Protein AF-A0A1Q6X8A0-F1 (afdb_monomer_lite)

Structure (mmCIF, N/CA/C/O backbone):
data_AF-A0A1Q6X8A0-F1
#
_entry.id   AF-A0A1Q6X8A0-F1
#
loop_
_atom_site.group_PDB
_atom_site.id
_atom_site.type_symbol
_atom_site.label_atom_id
_atom_site.label_alt_id
_atom_site.label_comp_id
_atom_site.label_asym_id
_atom_site.label_entity_id
_atom_site.label_seq_id
_atom_site.pdbx_PDB_ins_code
_atom_site.Cartn_x
_atom_site.Cartn_y
_atom_site.Cartn_z
_atom_site.occupancy
_atom_site.B_iso_or_equiv
_atom_site.auth_seq_id
_atom_site.auth_comp_id
_atom_site.auth_asym_id
_atom_site.auth_atom_id
_atom_site.pdbx_PDB_model_num
ATOM 1 N N . MET A 1 1 ? 27.202 -3.316 -12.281 1.00 85.00 1 MET A N 1
ATOM 2 C CA . MET A 1 1 ? 27.190 -2.617 -10.979 1.00 85.00 1 MET A CA 1
ATOM 3 C C . MET A 1 1 ? 25.774 -2.186 -10.585 1.00 85.00 1 MET A C 1
ATOM 5 O O . MET A 1 1 ? 25.209 -2.852 -9.734 1.00 85.00 1 MET A O 1
ATOM 9 N N . ALA A 1 2 ? 25.130 -1.214 -11.247 1.00 93.19 2 ALA A N 1
ATOM 10 C CA . ALA A 1 2 ? 23.785 -0.726 -10.869 1.00 93.19 2 ALA A CA 1
ATOM 11 C C . ALA A 1 2 ? 22.686 -1.817 -10.743 1.00 93.19 2 ALA A C 1
ATOM 13 O O . ALA A 1 2 ? 22.062 -1.943 -9.696 1.00 93.19 2 ALA A O 1
ATOM 14 N N . ARG A 1 3 ? 22.505 -2.688 -11.753 1.00 91.12 3 ARG A N 1
ATOM 15 C CA . ARG A 1 3 ? 21.540 -3.819 -11.690 1.00 91.12 3 ARG A CA 1
ATOM 16 C C . ARG A 1 3 ? 21.805 -4.809 -10.551 1.00 91.12 3 ARG A C 1
ATOM 18 O O . ARG A 1 3 ? 20.882 -5.421 -10.023 1.00 91.12 3 ARG A O 1
ATOM 25 N N . GLN A 1 4 ? 23.081 -5.036 -10.239 1.00 90.94 4 GLN A N 1
ATOM 26 C CA . GLN A 1 4 ? 23.478 -5.949 -9.166 1.00 90.94 4 GLN A CA 1
ATOM 27 C C . GLN A 1 4 ? 23.160 -5.327 -7.811 1.00 90.94 4 GLN A C 1
ATOM 29 O O . GLN A 1 4 ? 22.663 -6.033 -6.946 1.00 90.94 4 GLN A O 1
ATOM 34 N N . TYR A 1 5 ? 23.380 -4.018 -7.667 1.00 88.06 5 TYR A N 1
ATOM 35 C CA . TYR A 1 5 ? 23.022 -3.272 -6.468 1.00 88.06 5 TYR A CA 1
ATOM 36 C C . TYR A 1 5 ? 21.515 -3.335 -6.187 1.00 88.06 5 TYR A C 1
ATOM 38 O O . TYR A 1 5 ? 21.122 -3.757 -5.105 1.00 88.06 5 TYR A O 1
ATOM 46 N N . THR A 1 6 ? 20.661 -3.023 -7.170 1.00 85.12 6 THR A N 1
ATOM 47 C CA . THR A 1 6 ? 19.199 -3.078 -6.975 1.00 85.12 6 THR A CA 1
ATOM 48 C C . THR A 1 6 ? 18.697 -4.493 -6.693 1.00 85.12 6 THR A C 1
ATOM 50 O O . THR A 1 6 ? 17.825 -4.681 -5.850 1.00 85.12 6 THR A O 1
ATOM 53 N N . ARG A 1 7 ? 19.279 -5.511 -7.343 1.00 86.19 7 ARG A N 1
ATOM 54 C CA . ARG A 1 7 ? 18.992 -6.921 -7.040 1.00 86.19 7 ARG A CA 1
ATOM 55 C C . ARG A 1 7 ? 19.403 -7.294 -5.622 1.00 86.19 7 ARG A C 1
ATOM 57 O O . ARG A 1 7 ? 18.639 -7.964 -4.937 1.00 86.19 7 ARG A O 1
ATOM 64 N N . TRP A 1 8 ? 20.610 -6.918 -5.210 1.00 85.31 8 TRP A N 1
ATOM 65 C CA . TRP A 1 8 ? 21.115 -7.198 -3.871 1.00 85.31 8 TRP A CA 1
ATOM 66 C C . TRP A 1 8 ? 20.202 -6.565 -2.822 1.00 85.31 8 TRP A C 1
ATOM 68 O O . TRP A 1 8 ? 19.691 -7.290 -1.973 1.00 85.31 8 TRP A O 1
ATOM 78 N N . LEU A 1 9 ? 19.887 -5.274 -2.974 1.00 78.25 9 LEU A N 1
ATOM 79 C CA . LEU A 1 9 ? 18.981 -4.553 -2.082 1.00 78.25 9 LEU A CA 1
ATOM 80 C C . LEU A 1 9 ? 17.624 -5.264 -1.985 1.00 78.25 9 LEU A C 1
ATOM 82 O O . LEU A 1 9 ? 17.175 -5.582 -0.894 1.00 78.25 9 LEU A O 1
ATOM 86 N N . ALA A 1 10 ? 17.023 -5.634 -3.119 1.00 72.56 10 ALA A N 1
ATOM 87 C CA . ALA A 1 10 ? 15.728 -6.314 -3.143 1.00 72.56 10 ALA A CA 1
ATOM 88 C C . ALA A 1 10 ? 15.722 -7.754 -2.593 1.00 72.56 10 ALA A C 1
ATOM 90 O O . ALA A 1 10 ? 14.651 -8.309 -2.372 1.00 72.56 10 ALA A O 1
ATOM 91 N N . THR A 1 11 ? 16.884 -8.390 -2.423 1.00 73.88 11 THR A N 1
ATOM 92 C CA . THR A 1 11 ? 16.987 -9.793 -1.969 1.00 73.88 11 THR A CA 1
ATOM 93 C C . THR A 1 11 ? 17.583 -9.947 -0.573 1.00 73.88 11 THR A C 1
ATOM 95 O O . THR A 1 11 ? 17.498 -11.035 -0.012 1.00 73.88 11 THR A O 1
ATOM 98 N N . HIS A 1 12 ? 18.184 -8.890 -0.024 1.00 67.38 12 HIS A N 1
ATOM 99 C CA . HIS A 1 12 ? 18.859 -8.903 1.279 1.00 67.38 12 HIS A CA 1
ATOM 100 C C . HIS A 1 12 ? 18.215 -7.956 2.300 1.00 67.38 12 HIS A C 1
ATOM 102 O O . HIS A 1 12 ? 18.643 -7.927 3.451 1.00 67.38 12 HIS A O 1
ATOM 108 N N . HIS A 1 13 ? 17.201 -7.184 1.901 1.00 57.94 13 HIS A N 1
ATOM 109 C CA . HIS A 1 13 ? 16.469 -6.321 2.818 1.00 57.94 13 HIS A CA 1
ATOM 110 C C . HIS A 1 13 ? 15.530 -7.134 3.735 1.00 57.94 13 HIS A C 1
ATOM 112 O O . HIS A 1 13 ? 14.899 -8.091 3.291 1.00 57.94 13 HIS A O 1
ATOM 118 N N . TYR A 1 14 ? 15.471 -6.762 5.021 1.00 42.12 14 TYR A N 1
ATOM 119 C CA . TYR A 1 14 ? 14.967 -7.580 6.143 1.00 42.12 14 TYR A CA 1
ATOM 120 C C . TYR A 1 14 ? 13.442 -7.765 6.203 1.00 42.12 14 TYR A C 1
ATOM 122 O O . TYR A 1 14 ? 12.945 -8.618 6.943 1.00 42.12 14 TYR A O 1
ATOM 130 N N . GLU A 1 15 ? 12.684 -7.004 5.418 1.00 45.19 15 GLU A N 1
ATOM 131 C CA . GLU A 1 15 ? 11.242 -7.191 5.314 1.00 45.19 15 GLU A CA 1
ATOM 132 C C . GLU A 1 15 ? 10.927 -8.222 4.230 1.00 45.19 15 GLU A C 1
ATOM 134 O O . GLU A 1 15 ? 11.336 -8.067 3.082 1.00 45.19 15 GLU A O 1
ATOM 139 N N . ASN A 1 16 ? 10.197 -9.284 4.595 1.00 35.91 16 ASN A N 1
ATOM 140 C CA . ASN A 1 16 ? 9.790 -10.398 3.727 1.00 35.91 16 ASN A CA 1
ATOM 141 C C . ASN A 1 16 ? 8.795 -9.970 2.632 1.00 35.91 16 ASN A C 1
ATOM 143 O O . ASN A 1 16 ? 7.694 -10.513 2.509 1.00 35.91 16 ASN A O 1
ATOM 147 N N . PHE A 1 17 ? 9.181 -9.023 1.792 1.00 43.66 17 PHE A N 1
ATOM 148 C CA . PHE A 1 17 ? 8.531 -8.790 0.528 1.00 43.66 17 PHE A CA 1
ATOM 149 C C . PHE A 1 17 ? 9.076 -9.834 -0.448 1.00 43.66 17 PHE A C 1
ATOM 151 O O . PHE A 1 17 ? 10.151 -9.693 -1.028 1.00 43.66 17 PHE A O 1
ATOM 158 N N . ASN A 1 18 ? 8.307 -10.903 -0.662 1.00 44.66 18 ASN A N 1
ATOM 159 C CA . ASN A 1 18 ? 8.427 -11.733 -1.860 1.00 44.66 18 ASN A CA 1
ATOM 160 C C . ASN A 1 18 ? 8.017 -10.879 -3.083 1.00 44.66 18 ASN A C 1
ATOM 162 O O . ASN A 1 18 ? 7.027 -11.176 -3.745 1.00 44.66 18 ASN A O 1
ATOM 166 N N . VAL A 1 19 ? 8.759 -9.797 -3.378 1.00 42.00 19 VAL A N 1
ATOM 167 C CA . VAL A 1 19 ? 8.591 -8.905 -4.549 1.00 42.00 19 VAL A CA 1
ATOM 168 C C . VAL A 1 19 ? 8.537 -9.724 -5.838 1.00 42.00 19 VAL A C 1
ATOM 170 O O . VAL A 1 19 ? 7.936 -9.344 -6.839 1.00 42.00 19 VAL A O 1
ATOM 173 N N . VAL A 1 20 ? 9.153 -10.898 -5.791 1.00 45.69 20 VAL A N 1
ATOM 174 C CA . VAL A 1 20 ? 9.059 -11.929 -6.798 1.00 45.69 20 VAL A CA 1
ATOM 175 C C . VAL A 1 20 ? 8.163 -13.032 -6.245 1.00 45.69 20 VAL A C 1
ATOM 177 O O . VAL A 1 20 ? 8.632 -13.966 -5.596 1.00 45.69 20 VAL A O 1
ATOM 180 N N . SER A 1 21 ? 6.861 -12.938 -6.524 1.00 52.56 21 SER A N 1
ATOM 181 C CA . SER A 1 21 ? 6.003 -14.126 -6.501 1.00 52.56 21 SER A CA 1
ATOM 182 C C . SER A 1 21 ? 6.699 -15.198 -7.343 1.00 52.56 21 SER A C 1
ATOM 184 O O . SER A 1 21 ? 7.211 -14.900 -8.424 1.00 52.56 21 SER A O 1
ATOM 186 N N . TRP A 1 22 ? 6.746 -16.450 -6.880 1.00 47.81 22 TRP A N 1
ATOM 187 C CA . TRP A 1 22 ? 7.321 -17.561 -7.659 1.00 47.81 22 TRP A CA 1
ATOM 188 C C . TRP A 1 22 ? 6.680 -17.682 -9.058 1.00 47.81 22 TRP A C 1
ATOM 190 O O . TRP A 1 22 ? 7.277 -18.230 -9.984 1.00 47.81 22 TRP A O 1
ATOM 200 N N . LEU A 1 23 ? 5.476 -17.124 -9.218 1.00 59.56 23 LEU A N 1
ATOM 201 C CA . LEU A 1 23 ? 4.723 -17.069 -10.465 1.00 59.56 23 LEU A CA 1
ATOM 202 C C . LEU A 1 23 ? 5.231 -15.995 -11.439 1.00 59.56 23 LEU A C 1
ATOM 204 O O . LEU A 1 23 ? 4.932 -16.070 -12.631 1.00 59.56 23 LEU A O 1
ATOM 208 N N . LEU A 1 24 ? 6.015 -15.019 -10.979 1.00 66.12 24 LEU A N 1
ATOM 209 C CA . LEU A 1 24 ? 6.524 -13.944 -11.819 1.00 66.12 24 LEU A CA 1
ATOM 210 C C . LEU A 1 24 ? 7.584 -14.481 -12.806 1.00 66.12 24 LEU A C 1
ATOM 212 O O . LEU A 1 24 ? 8.584 -15.071 -12.377 1.00 66.12 24 LEU A O 1
ATOM 216 N N . PRO A 1 25 ? 7.439 -14.245 -14.126 1.00 73.25 25 PRO A N 1
ATOM 217 C CA . PRO A 1 25 ? 8.431 -14.662 -15.112 1.00 73.25 25 PRO A CA 1
ATOM 218 C C . PRO A 1 25 ? 9.835 -14.130 -14.796 1.00 73.25 25 PRO A C 1
ATOM 220 O O . PRO A 1 25 ? 10.000 -12.941 -14.526 1.00 73.25 25 PRO A O 1
ATOM 223 N N . LYS A 1 26 ? 10.867 -14.980 -14.930 1.00 80.75 26 LYS A N 1
ATOM 224 C CA . LYS A 1 26 ? 12.281 -14.618 -14.673 1.00 80.75 26 LYS A CA 1
ATOM 225 C C . LYS A 1 26 ? 12.734 -13.350 -15.401 1.00 80.75 26 LYS A C 1
ATOM 227 O O . LYS A 1 26 ? 13.524 -12.579 -14.868 1.00 80.75 26 LYS A O 1
ATOM 232 N N . ALA A 1 27 ? 12.210 -13.118 -16.604 1.00 84.50 27 ALA A N 1
ATOM 233 C CA . ALA A 1 27 ? 12.513 -11.928 -17.395 1.00 84.50 27 ALA A CA 1
ATOM 234 C C . ALA A 1 27 ? 12.065 -10.614 -16.722 1.00 84.50 27 ALA A C 1
ATOM 236 O O . ALA A 1 27 ? 12.619 -9.562 -17.022 1.00 84.50 27 ALA A O 1
ATOM 237 N N . LEU A 1 28 ? 11.087 -10.655 -15.810 1.00 84.31 28 LEU A N 1
ATOM 238 C CA . LEU A 1 28 ? 10.595 -9.476 -15.095 1.00 84.31 28 LEU A CA 1
ATOM 239 C C . LEU A 1 28 ? 11.333 -9.210 -13.780 1.00 84.31 28 LEU A C 1
ATOM 241 O O . LEU A 1 28 ? 11.277 -8.088 -13.289 1.00 84.31 28 LEU A O 1
ATOM 245 N N . HIS A 1 29 ? 12.060 -10.188 -13.229 1.00 84.12 29 HIS A N 1
ATOM 246 C CA . HIS A 1 29 ? 12.656 -10.087 -11.888 1.00 84.12 29 HIS A CA 1
ATOM 247 C C . HIS A 1 29 ? 13.529 -8.843 -11.728 1.00 84.12 29 HIS A C 1
ATOM 249 O O . HIS A 1 29 ? 13.359 -8.093 -10.774 1.00 84.12 29 HIS A O 1
ATOM 255 N N . GLN A 1 30 ? 14.408 -8.564 -12.696 1.00 89.94 30 GLN A N 1
ATOM 256 C CA . GLN A 1 30 ? 15.285 -7.396 -12.606 1.00 89.94 30 GLN A CA 1
ATOM 257 C C . GLN A 1 30 ? 14.517 -6.070 -12.618 1.00 89.94 30 GLN A C 1
ATOM 259 O O . GLN A 1 30 ? 14.911 -5.138 -11.924 1.00 89.94 30 GLN A O 1
ATOM 264 N N . HIS A 1 31 ? 13.424 -5.984 -13.376 1.00 87.81 31 HIS A N 1
ATOM 265 C CA . HIS A 1 31 ? 12.597 -4.783 -13.405 1.00 87.81 31 HIS A CA 1
ATOM 266 C C . HIS A 1 31 ? 11.907 -4.542 -12.061 1.00 87.81 31 HIS A C 1
ATOM 268 O O . HIS A 1 31 ? 11.907 -3.419 -11.563 1.00 87.81 31 HIS A O 1
ATOM 274 N N . PHE A 1 32 ? 11.404 -5.609 -11.442 1.00 84.75 32 PHE A N 1
ATOM 275 C CA . PHE A 1 32 ? 10.847 -5.558 -10.095 1.00 84.75 32 PHE A CA 1
ATOM 276 C C . PHE A 1 32 ? 11.896 -5.154 -9.054 1.00 84.75 32 PHE A C 1
ATOM 278 O O . PHE A 1 32 ? 11.615 -4.293 -8.229 1.00 84.75 32 PHE A O 1
ATOM 285 N N . TYR A 1 33 ? 13.123 -5.681 -9.131 1.00 85.12 33 TYR A N 1
ATOM 286 C CA . TYR A 1 33 ? 14.211 -5.257 -8.240 1.00 85.12 33 TYR A CA 1
ATOM 287 C C . TYR A 1 33 ? 14.536 -3.769 -8.374 1.00 85.12 33 TYR A C 1
ATOM 289 O O . TYR A 1 33 ? 14.788 -3.100 -7.378 1.00 85.12 33 TYR A O 1
ATOM 297 N N . ASN A 1 34 ? 14.516 -3.233 -9.595 1.00 89.94 34 ASN A N 1
ATOM 298 C CA . ASN A 1 34 ? 14.789 -1.818 -9.828 1.00 89.94 34 ASN A CA 1
ATOM 299 C C . ASN A 1 34 ? 13.688 -0.917 -9.250 1.00 89.94 34 ASN A C 1
ATOM 301 O O . ASN A 1 34 ? 14.001 0.088 -8.617 1.00 89.94 34 ASN A O 1
ATOM 305 N N . VAL A 1 35 ? 12.415 -1.285 -9.439 1.00 87.19 35 VAL A N 1
ATOM 306 C CA . VAL A 1 35 ? 11.275 -0.546 -8.871 1.00 87.19 35 VAL A CA 1
ATOM 307 C C . VAL A 1 35 ? 11.255 -0.655 -7.347 1.00 87.19 35 VAL A C 1
ATOM 309 O O . VAL A 1 35 ? 11.074 0.356 -6.674 1.00 87.19 35 VAL A O 1
ATOM 312 N N . TYR A 1 36 ? 11.508 -1.843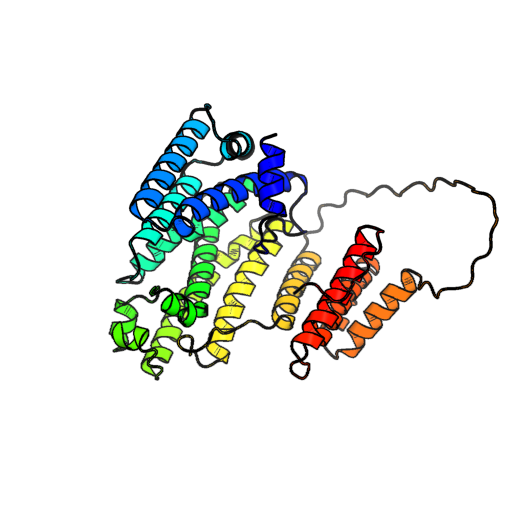 -6.793 1.00 84.06 36 TYR A N 1
ATOM 313 C CA . TYR A 1 36 ? 11.615 -2.032 -5.346 1.00 84.06 36 TYR A CA 1
ATOM 314 C C . TYR A 1 36 ? 12.722 -1.166 -4.749 1.00 84.06 36 TYR A C 1
ATOM 316 O O . TYR A 1 36 ? 12.479 -0.454 -3.784 1.00 84.06 36 TYR A O 1
ATOM 324 N N . ALA A 1 37 ? 13.915 -1.169 -5.352 1.00 85.69 37 ALA A N 1
ATOM 325 C CA . ALA A 1 37 ? 15.031 -0.357 -4.881 1.00 85.69 37 ALA A CA 1
ATOM 326 C C . ALA A 1 37 ? 14.704 1.144 -4.875 1.00 85.69 37 ALA A C 1
ATOM 328 O O . ALA A 1 37 ? 15.131 1.846 -3.965 1.00 85.69 37 ALA A O 1
ATOM 329 N N . TYR A 1 38 ? 13.936 1.630 -5.856 1.00 91.19 38 TYR A N 1
ATOM 330 C CA . TYR A 1 38 ? 13.434 3.004 -5.849 1.00 91.19 38 TYR A CA 1
ATOM 331 C C . TYR A 1 38 ? 12.494 3.271 -4.672 1.00 91.19 38 TYR A C 1
ATOM 333 O O . TYR A 1 38 ? 12.689 4.250 -3.957 1.00 91.19 38 TYR A O 1
ATOM 341 N N . CYS A 1 39 ? 11.494 2.405 -4.478 1.00 84.94 39 CYS A N 1
ATOM 342 C CA . CYS A 1 39 ? 10.500 2.583 -3.421 1.00 84.94 39 CYS A CA 1
ATOM 343 C C . CYS A 1 39 ? 11.160 2.519 -2.045 1.00 84.94 39 CYS A C 1
ATOM 345 O O . CYS A 1 39 ? 10.886 3.369 -1.213 1.00 84.94 39 CYS A O 1
ATOM 347 N N . ARG A 1 40 ? 12.073 1.562 -1.838 1.00 83.81 40 ARG A N 1
ATOM 348 C CA . ARG A 1 40 ? 12.757 1.387 -0.559 1.00 83.81 40 ARG A CA 1
ATOM 349 C C . ARG A 1 40 ? 13.650 2.571 -0.210 1.00 83.81 40 ARG A C 1
ATOM 351 O O . ARG A 1 40 ? 13.591 3.047 0.907 1.00 83.81 40 ARG A O 1
ATOM 358 N N . TRP A 1 41 ? 14.417 3.093 -1.168 1.00 88.38 41 TRP A N 1
ATOM 359 C CA . TRP A 1 41 ? 15.184 4.317 -0.924 1.00 88.38 41 TRP A CA 1
ATOM 360 C C . TRP A 1 41 ? 14.280 5.501 -0.583 1.00 88.38 41 TRP A C 1
ATOM 362 O O . TRP A 1 41 ? 14.593 6.257 0.323 1.00 88.38 41 TRP A O 1
ATOM 372 N N . ALA A 1 42 ? 13.169 5.679 -1.299 1.00 85.69 42 ALA A N 1
ATOM 373 C CA . ALA A 1 42 ? 12.248 6.774 -1.010 1.00 85.69 42 ALA A CA 1
ATOM 374 C C . ALA A 1 42 ? 11.628 6.656 0.398 1.00 85.69 42 ALA A C 1
ATOM 376 O O . ALA A 1 42 ? 11.542 7.658 1.101 1.00 85.69 42 ALA A O 1
ATOM 377 N N . ASP A 1 43 ? 11.265 5.439 0.798 1.00 80.81 43 ASP A N 1
ATOM 378 C CA . ASP A 1 43 ? 10.761 5.085 2.127 1.00 80.81 43 ASP A CA 1
ATOM 379 C C . ASP A 1 43 ? 11.809 5.356 3.224 1.00 80.81 43 ASP A C 1
ATOM 381 O O . ASP A 1 43 ? 11.543 6.115 4.149 1.00 80.81 43 ASP A O 1
ATOM 385 N N . ASP A 1 44 ? 13.046 4.873 3.053 1.00 82.75 44 ASP A N 1
ATOM 386 C CA . ASP A 1 44 ? 14.158 5.074 4.000 1.00 82.75 44 ASP A CA 1
ATOM 387 C C . ASP A 1 44 ? 14.476 6.551 4.237 1.00 82.75 44 ASP A C 1
ATOM 389 O O . ASP A 1 44 ? 14.699 6.987 5.367 1.00 82.75 44 ASP A O 1
ATOM 393 N N . LEU A 1 45 ? 14.479 7.349 3.165 1.00 85.94 45 LEU A N 1
ATOM 394 C CA . LEU A 1 45 ? 14.720 8.789 3.258 1.00 85.94 45 LEU A CA 1
ATOM 395 C C . LEU A 1 45 ? 13.593 9.527 3.996 1.00 85.94 45 LEU A C 1
ATOM 397 O O . LEU A 1 45 ? 13.843 10.608 4.532 1.00 85.94 45 LEU A O 1
ATOM 401 N N . GLY A 1 46 ? 12.377 8.977 3.995 1.00 81.62 46 GLY A N 1
ATOM 402 C CA . GLY A 1 46 ? 11.235 9.504 4.734 1.00 81.62 46 GLY A CA 1
ATOM 403 C C . GLY A 1 46 ? 11.213 9.054 6.195 1.00 81.62 46 GLY A C 1
ATOM 404 O O . GLY A 1 46 ? 11.073 9.890 7.084 1.00 81.62 46 GLY A O 1
ATOM 405 N N . ASP A 1 47 ? 11.363 7.757 6.448 1.00 77.31 47 ASP A N 1
ATOM 406 C CA . ASP A 1 47 ? 11.008 7.150 7.736 1.00 77.31 47 ASP A CA 1
ATOM 407 C C . ASP A 1 47 ? 12.210 6.875 8.652 1.00 77.31 47 ASP A C 1
ATOM 409 O O . ASP A 1 47 ? 12.065 6.902 9.876 1.00 77.31 47 ASP A O 1
ATOM 413 N N . GLU A 1 48 ? 13.411 6.655 8.106 1.00 80.19 48 GLU A N 1
ATOM 414 C CA . GLU A 1 48 ? 14.614 6.373 8.912 1.00 80.19 48 GLU A CA 1
ATOM 415 C C . GLU A 1 48 ? 15.387 7.645 9.305 1.00 80.19 48 GLU A C 1
ATOM 417 O O . GLU A 1 48 ? 16.347 7.589 10.078 1.00 80.19 48 GLU A O 1
ATOM 422 N N . VAL A 1 49 ? 14.966 8.811 8.804 1.00 85.50 49 VAL A N 1
ATOM 423 C CA . VAL A 1 49 ? 15.575 10.115 9.091 1.00 85.50 49 VAL A CA 1
ATOM 424 C C . VAL A 1 49 ? 14.821 10.790 10.246 1.00 85.50 49 VAL A C 1
ATOM 426 O O . VAL A 1 49 ? 13.691 11.228 10.051 1.00 85.50 49 VAL A O 1
ATOM 429 N N . PRO A 1 50 ? 15.420 10.949 11.447 1.00 83.88 50 PRO A N 1
ATOM 430 C CA . PRO A 1 50 ? 14.684 11.448 12.616 1.00 83.88 50 PRO A CA 1
ATOM 431 C C . PRO A 1 50 ? 14.201 12.900 12.502 1.00 83.88 50 PRO A C 1
ATOM 433 O O . PRO A 1 50 ? 13.240 13.286 13.164 1.00 83.88 50 PRO A O 1
ATOM 436 N N . ASP A 1 51 ? 14.897 13.722 11.713 1.00 90.44 51 ASP A N 1
ATOM 437 C CA . ASP A 1 51 ? 14.535 15.120 11.492 1.00 90.44 51 ASP A CA 1
ATOM 438 C C . ASP A 1 51 ? 13.666 15.269 10.239 1.00 90.44 51 ASP A C 1
ATOM 440 O O . ASP A 1 51 ? 14.132 15.071 9.116 1.00 90.44 51 ASP A O 1
ATOM 444 N N . ALA A 1 52 ? 12.413 15.683 10.432 1.00 89.12 52 ALA A N 1
ATOM 445 C CA . ALA A 1 52 ? 11.441 15.815 9.349 1.00 89.12 52 ALA A CA 1
ATOM 446 C C . ALA A 1 52 ? 11.877 16.835 8.282 1.00 89.12 52 ALA A C 1
ATOM 448 O O . ALA A 1 52 ? 11.628 16.630 7.095 1.00 89.12 52 ALA A O 1
ATOM 449 N N . SER A 1 53 ? 12.558 17.923 8.667 1.00 92.44 53 SER A N 1
ATOM 450 C CA . SER A 1 53 ? 13.064 18.902 7.692 1.00 92.44 53 SER A CA 1
ATOM 451 C C . SER A 1 53 ? 14.112 18.264 6.784 1.00 92.44 53 SER A C 1
ATOM 453 O O . SER A 1 53 ? 14.041 18.383 5.559 1.00 92.44 53 SER A O 1
ATOM 455 N N . ARG A 1 54 ? 15.052 17.518 7.372 1.00 94.00 54 ARG A N 1
ATOM 456 C CA . ARG A 1 54 ? 16.064 16.782 6.623 1.00 94.00 54 ARG A CA 1
ATOM 457 C C . ARG A 1 54 ? 15.463 15.685 5.744 1.00 94.00 54 ARG A C 1
ATOM 459 O O . ARG A 1 54 ? 15.911 15.530 4.608 1.00 94.00 54 ARG A O 1
ATOM 466 N N . ALA A 1 55 ? 14.454 14.962 6.226 1.00 92.44 55 ALA A N 1
ATOM 467 C CA . ALA A 1 55 ? 13.724 13.975 5.429 1.00 92.44 55 ALA A CA 1
ATOM 468 C C . ALA A 1 55 ? 13.104 14.625 4.176 1.00 92.44 55 ALA A C 1
ATOM 470 O O . ALA A 1 55 ? 13.284 14.145 3.056 1.00 92.44 55 ALA A O 1
ATOM 471 N N . LEU A 1 56 ? 12.458 15.787 4.328 1.00 94.31 56 LEU A N 1
ATOM 472 C CA . LEU A 1 56 ? 11.871 16.536 3.209 1.00 94.31 56 LEU A CA 1
ATOM 473 C C . LEU A 1 56 ? 12.921 17.034 2.199 1.00 94.31 56 LEU A C 1
ATOM 475 O O . LEU A 1 56 ? 12.679 16.977 0.988 1.00 94.31 56 LEU A O 1
ATOM 479 N N . GLU A 1 57 ? 14.091 17.486 2.658 1.00 95.56 57 GLU A N 1
ATOM 480 C CA . GLU A 1 57 ? 15.215 17.840 1.777 1.00 95.56 57 GLU A CA 1
ATOM 481 C C . GLU A 1 57 ? 15.703 16.632 0.968 1.00 95.56 57 GLU A C 1
ATOM 483 O O . GLU A 1 57 ? 15.922 16.737 -0.241 1.00 95.56 57 GLU A O 1
ATOM 488 N N . LEU A 1 58 ? 15.845 15.474 1.617 1.00 95.19 58 LEU A N 1
ATOM 489 C CA . LEU A 1 58 ? 16.293 14.237 0.981 1.00 95.19 58 LEU A CA 1
ATOM 490 C C . LEU A 1 58 ? 15.272 13.703 -0.030 1.00 95.19 58 LEU A C 1
ATOM 492 O O . LEU A 1 58 ? 15.655 13.315 -1.132 1.00 95.19 58 LEU A O 1
ATOM 496 N N . LEU A 1 59 ? 13.978 13.759 0.288 1.00 93.94 59 LEU A N 1
ATOM 497 C CA . LEU A 1 59 ? 12.905 13.425 -0.652 1.00 93.94 59 LEU A CA 1
ATOM 498 C C . LEU A 1 59 ? 12.874 14.392 -1.846 1.00 93.94 59 LEU A C 1
ATOM 500 O O . LEU A 1 59 ? 12.579 13.986 -2.967 1.00 93.94 59 LEU A O 1
ATOM 504 N N . THR A 1 60 ? 13.193 15.673 -1.636 1.00 97.25 60 THR A N 1
ATOM 505 C CA . THR A 1 60 ? 13.340 16.660 -2.723 1.00 97.25 60 THR A CA 1
ATOM 506 C C . THR A 1 60 ? 14.536 16.336 -3.615 1.00 97.25 60 THR A C 1
ATOM 508 O O . THR A 1 60 ? 14.406 16.327 -4.837 1.00 97.25 60 THR A O 1
ATOM 511 N N . TRP A 1 61 ? 15.683 15.988 -3.027 1.00 97.19 61 TRP A N 1
ATOM 512 C CA . TRP A 1 61 ? 16.838 15.498 -3.781 1.00 97.19 61 TRP A CA 1
ATOM 513 C C . TRP A 1 61 ? 16.503 14.233 -4.589 1.00 97.19 61 TRP A C 1
ATOM 515 O O . TRP A 1 61 ? 16.853 14.145 -5.765 1.00 97.19 61 TRP A O 1
ATOM 525 N N . TRP A 1 62 ? 15.769 13.288 -3.999 1.00 96.81 62 TRP A N 1
ATOM 526 C CA . TRP A 1 62 ? 15.351 12.065 -4.684 1.00 96.81 62 TRP A CA 1
ATOM 527 C C . TRP A 1 62 ? 14.386 12.332 -5.849 1.00 96.81 62 TRP A C 1
ATOM 529 O O . TRP A 1 62 ? 14.450 11.653 -6.875 1.00 96.81 62 TRP A O 1
ATOM 539 N N . GLU A 1 63 ? 13.521 13.346 -5.735 1.00 97.94 63 GLU A N 1
ATOM 540 C CA . GLU A 1 63 ? 12.689 13.803 -6.853 1.00 97.94 63 GLU A CA 1
ATOM 541 C C . GLU A 1 63 ? 13.524 14.413 -7.987 1.00 97.94 63 GLU A C 1
ATOM 543 O O . GLU A 1 63 ? 13.276 14.100 -9.149 1.00 97.94 63 GLU A O 1
ATOM 548 N N . HIS A 1 64 ? 14.560 15.197 -7.680 1.00 98.12 64 HIS A N 1
ATOM 549 C CA . HIS A 1 64 ? 15.472 15.700 -8.712 1.00 98.12 64 HIS A CA 1
ATOM 550 C C . HIS A 1 64 ? 16.241 14.571 -9.420 1.00 98.12 64 HIS A C 1
ATOM 552 O O . HIS A 1 64 ? 16.447 14.632 -10.631 1.00 98.12 64 HIS A O 1
ATOM 558 N N . GLU A 1 65 ? 16.640 13.511 -8.707 1.00 97.94 65 GLU A N 1
ATOM 559 C CA . GLU A 1 65 ? 17.235 12.323 -9.339 1.00 97.94 65 GLU A CA 1
ATOM 560 C C . GLU A 1 65 ? 16.232 11.581 -10.243 1.00 97.94 65 GLU A C 1
ATOM 562 O O . GLU A 1 65 ? 16.605 11.079 -11.310 1.00 97.94 65 GLU A O 1
ATOM 567 N N . LEU A 1 66 ? 14.948 11.550 -9.863 1.00 97.94 66 LEU A N 1
ATOM 568 C CA . LEU A 1 66 ? 13.873 11.042 -10.717 1.00 97.94 66 LEU A CA 1
ATOM 569 C C . LEU A 1 66 ? 13.748 11.885 -11.993 1.00 97.94 66 LEU A C 1
ATOM 571 O O . LEU A 1 66 ? 13.693 11.313 -13.081 1.00 97.94 66 LEU A O 1
ATOM 575 N N . ASP A 1 67 ? 13.765 13.214 -11.888 1.00 98.44 67 ASP A N 1
ATOM 576 C CA . ASP A 1 67 ? 13.729 14.118 -13.045 1.00 98.44 67 ASP A CA 1
ATOM 577 C C . ASP A 1 67 ? 14.920 13.880 -13.976 1.00 98.44 67 ASP A C 1
ATOM 579 O O . ASP A 1 67 ? 14.742 13.590 -15.163 1.00 98.44 67 ASP A O 1
ATOM 583 N N . ALA A 1 68 ? 16.133 13.862 -13.422 1.00 97.81 68 ALA A N 1
ATOM 584 C CA . ALA A 1 68 ? 17.356 13.590 -14.169 1.00 97.81 68 ALA A CA 1
ATOM 585 C C . ALA A 1 68 ? 17.320 12.218 -14.870 1.00 97.81 68 ALA A C 1
ATOM 587 O O . ALA A 1 68 ? 17.796 12.074 -16.000 1.00 97.81 68 ALA A O 1
ATOM 588 N N . CYS A 1 69 ? 16.719 11.201 -14.244 1.00 97.44 69 CYS A N 1
ATOM 589 C CA . CYS A 1 69 ? 16.521 9.884 -14.846 1.00 97.44 69 CYS A CA 1
ATOM 590 C C . CYS A 1 69 ? 15.667 9.951 -16.128 1.00 97.44 69 CYS A C 1
ATOM 592 O O . CYS A 1 69 ? 16.072 9.400 -17.164 1.00 97.44 69 CYS A O 1
ATOM 594 N N . TYR A 1 70 ? 14.533 10.661 -16.081 1.00 98.12 70 TYR A N 1
ATOM 595 C CA . TYR A 1 70 ? 13.641 10.856 -17.233 1.00 98.12 70 TYR A CA 1
ATOM 596 C C . TYR A 1 70 ? 14.250 11.767 -18.309 1.00 98.12 70 TYR A C 1
ATOM 598 O O . TYR A 1 70 ? 14.026 11.536 -19.496 1.00 98.12 70 TYR A O 1
ATOM 606 N N . GLU A 1 71 ? 15.108 12.716 -17.932 1.00 97.94 71 GLU A N 1
ATOM 607 C CA . GLU A 1 71 ? 15.890 13.543 -18.866 1.00 97.94 71 GLU A CA 1
ATOM 608 C C . GLU A 1 71 ? 17.069 12.807 -19.526 1.00 97.94 71 GLU A C 1
ATOM 610 O O . GLU A 1 71 ? 17.741 13.349 -20.406 1.00 97.94 71 GLU A O 1
ATOM 615 N N . GLY A 1 72 ? 17.356 11.568 -19.121 1.00 96.56 72 GLY A N 1
ATOM 616 C CA . GLY A 1 72 ? 18.450 10.788 -19.698 1.00 96.56 72 GLY A CA 1
ATOM 617 C C . GLY A 1 72 ? 19.797 10.914 -18.994 1.00 96.56 72 GLY A C 1
ATOM 618 O O . GLY A 1 72 ? 20.792 10.428 -19.528 1.00 96.56 72 GLY A O 1
ATOM 619 N N . LYS A 1 73 ? 19.837 11.517 -17.805 1.00 97.25 73 LYS A N 1
ATOM 620 C CA . LYS A 1 73 ? 21.053 11.813 -17.037 1.00 97.25 73 LYS A CA 1
ATOM 621 C C . LYS A 1 73 ? 21.012 11.224 -15.610 1.00 97.25 73 LYS A C 1
ATOM 623 O O . LYS A 1 73 ? 21.285 11.955 -14.661 1.00 97.25 73 LYS A O 1
ATOM 628 N N . PRO A 1 74 ? 20.669 9.934 -15.407 1.00 95.06 74 PRO A N 1
ATOM 629 C CA . PRO A 1 74 ? 20.641 9.362 -14.061 1.00 95.06 74 PRO A CA 1
ATOM 630 C C . PRO A 1 74 ? 22.049 9.359 -13.452 1.00 95.06 74 PRO A C 1
ATOM 632 O O . PRO A 1 74 ? 22.999 8.932 -14.114 1.00 95.06 74 PRO A O 1
ATOM 635 N N . SER A 1 75 ? 22.179 9.788 -12.196 1.00 90.00 75 SER A N 1
ATOM 636 C CA . SER A 1 75 ? 23.472 9.840 -11.506 1.00 90.00 75 SER A CA 1
ATOM 637 C C . SER A 1 75 ? 23.582 8.744 -10.441 1.00 90.00 75 SER A C 1
ATOM 639 O O . SER A 1 75 ? 24.573 8.010 -10.385 1.00 90.00 75 SER A O 1
ATOM 641 N N . HIS A 1 76 ? 22.522 8.549 -9.656 1.00 94.00 76 HIS A N 1
ATOM 642 C CA . HIS A 1 76 ? 22.499 7.556 -8.593 1.00 94.00 76 HIS A CA 1
ATOM 643 C C . HIS A 1 76 ? 22.261 6.126 -9.120 1.00 94.00 76 HIS A C 1
ATOM 645 O O . HIS A 1 76 ? 21.486 5.892 -10.052 1.00 94.00 76 HIS A O 1
ATOM 651 N N . ALA A 1 77 ? 22.902 5.127 -8.496 1.00 92.75 77 ALA A N 1
ATOM 652 C CA . ALA A 1 77 ? 22.919 3.741 -8.980 1.00 92.75 77 ALA A CA 1
ATOM 653 C C . ALA A 1 77 ? 21.517 3.120 -9.137 1.00 92.75 77 ALA A C 1
ATOM 655 O O . ALA A 1 77 ? 21.287 2.351 -10.075 1.00 92.75 77 ALA A O 1
ATOM 656 N N . VAL A 1 78 ? 20.575 3.474 -8.255 1.00 91.62 78 VAL A N 1
ATOM 657 C CA . VAL A 1 78 ? 19.167 3.051 -8.367 1.00 91.62 78 VAL A CA 1
ATOM 658 C C . VAL A 1 78 ? 18.545 3.578 -9.654 1.00 91.62 78 VAL A C 1
ATOM 660 O O . VAL A 1 78 ? 17.969 2.798 -10.409 1.00 91.62 78 VAL A O 1
ATOM 663 N N . PHE A 1 79 ? 18.715 4.867 -9.953 1.00 95.75 79 PHE A N 1
ATOM 664 C CA . PHE A 1 79 ? 18.140 5.491 -11.142 1.00 95.75 79 PHE A CA 1
ATOM 665 C C . PHE A 1 79 ? 18.818 5.033 -12.431 1.00 95.75 79 PHE A C 1
ATOM 667 O O . PHE A 1 79 ? 18.136 4.834 -13.433 1.00 95.75 79 PHE A O 1
ATOM 674 N N . VAL A 1 80 ? 20.126 4.752 -12.406 1.00 95.62 80 VAL A N 1
ATOM 675 C CA . VAL A 1 80 ? 20.829 4.148 -13.552 1.00 95.62 80 VAL A CA 1
ATOM 676 C C . VAL A 1 80 ? 20.195 2.805 -13.935 1.00 95.62 80 VAL A C 1
ATOM 678 O O . VAL A 1 80 ? 19.949 2.555 -15.114 1.00 95.62 80 VAL A O 1
ATOM 681 N N . ALA A 1 81 ? 19.881 1.948 -12.957 1.00 94.31 81 ALA A N 1
ATOM 682 C CA . ALA A 1 81 ? 19.199 0.678 -13.216 1.00 94.31 81 ALA A CA 1
ATOM 683 C C . ALA A 1 81 ? 17.709 0.866 -13.560 1.00 94.31 81 ALA A C 1
ATOM 685 O O . ALA A 1 81 ? 17.189 0.210 -14.468 1.00 94.31 81 ALA A O 1
ATOM 686 N N . LEU A 1 82 ? 17.017 1.764 -12.854 1.00 94.56 82 LEU A N 1
ATOM 687 C CA . LEU A 1 82 ? 15.599 2.051 -13.061 1.00 94.56 82 LEU A CA 1
ATOM 688 C C . LEU A 1 82 ? 15.327 2.588 -14.465 1.00 94.56 82 LEU A C 1
ATOM 690 O O . LEU A 1 82 ? 14.344 2.184 -15.081 1.00 94.56 82 LEU A O 1
ATOM 694 N N . ARG A 1 83 ? 16.217 3.421 -15.012 1.00 96.81 83 ARG A N 1
ATOM 695 C CA . ARG A 1 83 ? 16.058 4.008 -16.345 1.00 96.81 83 ARG A CA 1
ATOM 696 C C . ARG A 1 83 ? 15.858 2.966 -17.439 1.00 96.81 83 ARG A C 1
ATOM 698 O O . ARG A 1 83 ? 15.019 3.132 -18.318 1.00 96.81 83 ARG A O 1
ATOM 705 N N . GLU A 1 84 ? 16.602 1.868 -17.378 1.00 95.31 84 GLU A N 1
ATOM 706 C CA . GLU A 1 84 ? 16.437 0.768 -18.329 1.00 95.31 84 GLU A CA 1
ATOM 707 C C . GLU A 1 84 ? 15.038 0.148 -18.245 1.00 95.31 84 GLU A C 1
ATOM 709 O O . GLU A 1 84 ? 14.483 -0.282 -19.251 1.00 95.31 84 GLU A O 1
ATOM 714 N N . THR A 1 85 ? 14.464 0.105 -17.041 1.00 95.69 85 THR A N 1
ATOM 715 C CA . THR A 1 85 ? 13.109 -0.405 -16.800 1.00 95.69 85 THR A CA 1
ATOM 716 C C . THR A 1 85 ? 12.056 0.572 -17.294 1.00 95.69 85 THR A C 1
ATOM 718 O O . THR A 1 85 ? 11.139 0.141 -17.983 1.00 95.69 85 THR A O 1
ATOM 721 N N . ILE A 1 86 ? 12.231 1.866 -17.015 1.00 97.25 86 ILE A N 1
ATOM 722 C CA . ILE A 1 86 ? 11.371 2.945 -17.513 1.00 97.25 86 ILE A CA 1
ATOM 723 C C . ILE A 1 86 ? 11.262 2.874 -19.037 1.00 97.25 86 ILE A C 1
ATOM 725 O O . ILE A 1 86 ? 10.157 2.819 -19.561 1.00 97.25 86 ILE A O 1
ATOM 729 N N . ILE A 1 87 ? 12.395 2.774 -19.741 1.00 97.25 87 ILE A N 1
ATOM 730 C CA . ILE A 1 87 ? 12.411 2.696 -21.209 1.00 97.25 87 ILE A CA 1
ATOM 731 C C . ILE A 1 87 ? 11.809 1.384 -21.707 1.00 97.25 87 ILE A C 1
ATOM 733 O O . ILE A 1 87 ? 10.980 1.391 -22.609 1.00 97.25 87 ILE A O 1
ATOM 737 N N . ALA A 1 88 ? 12.213 0.247 -21.134 1.00 95.06 88 ALA A N 1
ATOM 738 C CA . ALA A 1 88 ? 11.760 -1.059 -21.609 1.00 95.06 88 ALA A CA 1
ATOM 739 C C . ALA A 1 88 ? 10.258 -1.301 -21.394 1.00 95.06 88 ALA A C 1
ATOM 741 O O . ALA A 1 88 ? 9.685 -2.179 -22.041 1.00 95.06 88 ALA A O 1
ATOM 742 N N . LYS A 1 89 ? 9.642 -0.588 -20.447 1.00 94.31 89 LYS A N 1
ATOM 743 C CA . LYS A 1 89 ? 8.247 -0.776 -20.028 1.00 94.31 89 LYS A CA 1
ATOM 744 C C . LYS A 1 89 ? 7.364 0.443 -20.272 1.00 94.31 89 LYS A C 1
ATOM 746 O O . LYS A 1 89 ? 6.201 0.396 -19.888 1.00 94.31 89 LYS A O 1
ATOM 751 N N . ASP A 1 90 ? 7.915 1.479 -20.903 1.00 96.50 90 ASP A N 1
ATOM 752 C CA . ASP A 1 90 ? 7.234 2.742 -21.199 1.00 96.50 90 ASP A CA 1
ATOM 753 C C . ASP A 1 90 ? 6.498 3.307 -19.970 1.00 96.50 90 ASP A C 1
ATOM 755 O O . ASP A 1 90 ? 5.308 3.621 -19.997 1.00 96.50 90 ASP A O 1
ATOM 759 N N . ILE A 1 91 ? 7.199 3.333 -18.830 1.00 96.06 91 ILE A N 1
ATOM 760 C CA . ILE A 1 91 ? 6.601 3.757 -17.560 1.00 96.06 91 ILE A CA 1
ATOM 761 C C . ILE A 1 91 ? 6.619 5.286 -17.502 1.00 96.06 91 ILE A C 1
ATOM 763 O O . ILE A 1 91 ? 7.698 5.869 -17.617 1.00 96.06 91 ILE A O 1
ATOM 767 N N . PRO A 1 92 ? 5.479 5.960 -17.282 1.00 97.94 92 PRO A N 1
ATOM 768 C CA . PRO A 1 92 ? 5.472 7.400 -17.076 1.00 97.94 92 PRO A CA 1
ATOM 769 C C . PRO A 1 92 ? 6.094 7.770 -15.725 1.00 97.94 92 PRO A C 1
ATOM 771 O O . PRO A 1 92 ? 6.072 6.993 -14.771 1.00 97.94 92 PRO A O 1
ATOM 774 N N . ARG A 1 93 ? 6.567 9.015 -15.603 1.00 98.25 93 ARG A N 1
ATOM 775 C CA . ARG A 1 93 ? 7.101 9.571 -14.344 1.00 98.25 93 ARG A CA 1
ATOM 776 C C . ARG A 1 93 ? 6.090 9.544 -13.198 1.00 98.25 93 ARG A C 1
ATOM 778 O O . ARG A 1 93 ? 6.475 9.379 -12.042 1.00 98.25 93 ARG A O 1
ATOM 785 N N . GLN A 1 94 ? 4.810 9.712 -13.523 1.00 98.06 94 GLN A N 1
ATOM 786 C CA . GLN A 1 94 ? 3.757 10.033 -12.563 1.00 98.06 94 GLN A CA 1
ATOM 787 C C . GLN A 1 94 ? 3.651 9.057 -11.373 1.00 98.06 94 GLN A C 1
ATOM 789 O O . GLN A 1 94 ? 3.681 9.546 -10.248 1.00 98.06 94 GLN A O 1
ATOM 794 N N . PRO A 1 95 ? 3.611 7.718 -11.545 1.00 95.00 95 PRO A N 1
ATOM 795 C CA . PRO A 1 95 ? 3.491 6.800 -10.413 1.00 95.00 95 PRO A CA 1
ATOM 796 C C . PRO A 1 95 ? 4.667 6.885 -9.428 1.00 95.00 95 PRO A C 1
ATOM 798 O O . PRO A 1 95 ? 4.469 6.803 -8.222 1.00 95.00 95 PRO A O 1
ATOM 801 N N . PHE A 1 96 ? 5.890 7.099 -9.915 1.00 96.00 96 PHE A N 1
ATOM 802 C CA . PHE A 1 96 ? 7.048 7.283 -9.037 1.00 96.00 96 PHE A CA 1
ATOM 803 C C . PHE A 1 96 ? 6.932 8.586 -8.233 1.00 96.00 96 PHE A C 1
ATOM 805 O O . PHE A 1 96 ? 7.077 8.586 -7.015 1.00 96.00 96 PHE A O 1
ATOM 812 N N . ALA A 1 97 ? 6.590 9.689 -8.905 1.00 97.56 97 ALA A N 1
ATOM 813 C CA . ALA A 1 97 ? 6.413 10.984 -8.253 1.00 97.56 97 ALA A CA 1
ATOM 814 C C . ALA A 1 97 ? 5.259 10.991 -7.234 1.00 97.56 97 ALA A C 1
ATOM 816 O O . ALA A 1 97 ? 5.345 11.662 -6.208 1.00 97.56 97 ALA A O 1
ATOM 817 N N . ASP A 1 98 ? 4.190 10.237 -7.493 1.00 95.19 98 ASP A N 1
ATOM 818 C CA . ASP A 1 98 ? 3.069 10.104 -6.565 1.00 95.19 98 ASP A CA 1
ATOM 819 C C . ASP A 1 98 ? 3.471 9.402 -5.261 1.00 95.19 98 ASP A C 1
ATOM 821 O O . ASP A 1 98 ? 3.072 9.873 -4.199 1.00 95.19 98 ASP A O 1
ATOM 825 N N . LEU A 1 99 ? 4.344 8.387 -5.298 1.00 88.12 99 LEU A N 1
ATOM 826 C CA . LEU A 1 99 ? 4.887 7.784 -4.069 1.00 88.12 99 LEU A CA 1
ATOM 827 C C . LEU A 1 99 ? 5.641 8.816 -3.217 1.00 88.12 99 LEU A C 1
ATOM 829 O O . LEU A 1 99 ? 5.461 8.872 -2.004 1.00 88.12 99 LEU A O 1
ATOM 833 N N . LEU A 1 100 ? 6.419 9.707 -3.844 1.00 92.00 100 LEU A N 1
ATOM 834 C CA . LEU A 1 100 ? 7.123 10.772 -3.118 1.00 92.00 100 LEU A CA 1
ATOM 835 C C . LEU A 1 100 ? 6.176 11.768 -2.450 1.00 92.00 100 LEU A C 1
ATOM 837 O O . LEU A 1 100 ? 6.518 12.332 -1.412 1.00 92.00 100 LEU A O 1
ATOM 841 N N . LYS A 1 101 ? 4.980 11.990 -3.004 1.00 94.50 101 LYS A N 1
ATOM 842 C CA . LYS A 1 101 ? 3.963 12.806 -2.328 1.00 94.50 101 LYS A CA 1
ATOM 843 C C . LYS A 1 101 ? 3.467 12.128 -1.055 1.00 94.50 101 LYS A C 1
ATOM 845 O O . LYS A 1 101 ? 3.329 12.820 -0.051 1.00 94.50 101 LYS A O 1
ATOM 850 N N . ALA A 1 102 ? 3.248 10.811 -1.080 1.00 89.38 102 ALA A N 1
ATOM 851 C CA . ALA A 1 102 ? 2.850 10.061 0.110 1.00 89.38 102 ALA A CA 1
ATOM 852 C C . ALA A 1 102 ? 3.916 10.139 1.209 1.00 89.38 102 ALA A C 1
ATOM 854 O O . ALA A 1 102 ? 3.592 10.570 2.312 1.00 89.38 102 ALA A O 1
ATOM 855 N N . PHE A 1 103 ? 5.186 9.867 0.888 1.00 86.56 103 PHE A N 1
ATOM 856 C CA . PHE A 1 103 ? 6.273 9.933 1.874 1.00 86.56 103 PHE A CA 1
ATOM 857 C C . PHE A 1 103 ? 6.417 11.323 2.512 1.00 86.56 103 PHE A C 1
ATOM 859 O O . PHE A 1 103 ? 6.629 11.440 3.715 1.00 86.56 103 PHE A O 1
ATOM 866 N N . ARG A 1 104 ? 6.232 12.405 1.741 1.00 93.00 104 ARG A N 1
ATOM 867 C CA . ARG A 1 104 ? 6.208 13.775 2.293 1.00 93.00 104 ARG A CA 1
ATOM 868 C C . ARG A 1 104 ? 4.985 14.035 3.164 1.00 93.00 104 ARG A C 1
ATOM 870 O O . ARG A 1 104 ? 5.089 14.698 4.196 1.00 93.00 104 ARG A O 1
ATOM 877 N N . GLN A 1 105 ? 3.823 13.540 2.746 1.00 92.50 105 GLN A N 1
ATOM 878 C CA . GLN A 1 105 ? 2.595 13.649 3.523 1.00 92.50 105 GLN A CA 1
ATOM 879 C C . GLN A 1 105 ? 2.736 12.926 4.868 1.00 92.50 105 GLN A C 1
ATOM 881 O O . GLN A 1 105 ? 2.322 13.472 5.890 1.00 92.50 105 GLN A O 1
ATOM 886 N N . ASP A 1 106 ? 3.395 11.767 4.894 1.00 88.75 106 ASP A N 1
ATOM 887 C CA . ASP A 1 106 ? 3.641 10.980 6.103 1.00 88.75 106 ASP A CA 1
ATOM 888 C C . ASP A 1 106 ? 4.491 11.708 7.154 1.00 88.75 106 ASP A C 1
ATOM 890 O O . ASP A 1 106 ? 4.359 11.413 8.341 1.00 88.75 106 ASP A O 1
ATOM 894 N N . GLN A 1 107 ? 5.270 12.722 6.766 1.00 87.50 107 GLN A N 1
ATOM 895 C CA . GLN A 1 107 ? 6.029 13.557 7.706 1.00 87.50 107 GLN A CA 1
ATOM 896 C C . GLN A 1 107 ? 5.157 14.553 8.485 1.00 87.50 107 GLN A C 1
ATOM 898 O O . GLN A 1 107 ? 5.553 15.033 9.546 1.00 87.50 107 GLN A O 1
ATOM 903 N N . THR A 1 108 ? 3.978 14.908 7.964 1.00 88.69 108 THR A N 1
ATOM 904 C CA . THR A 1 108 ? 3.202 16.061 8.462 1.00 88.69 108 THR A CA 1
ATOM 905 C C . THR A 1 108 ? 1.750 15.738 8.800 1.00 88.69 108 THR A C 1
ATOM 907 O O . THR A 1 108 ? 1.177 16.360 9.696 1.00 88.69 108 THR A O 1
ATOM 910 N N . VAL A 1 109 ? 1.140 14.754 8.136 1.00 93.94 109 VAL A N 1
ATOM 911 C CA . VAL A 1 109 ? -0.282 14.431 8.281 1.00 93.94 109 VAL A CA 1
ATOM 912 C C . VAL A 1 109 ? -0.460 13.190 9.145 1.00 93.94 109 VAL A C 1
ATOM 914 O O . VAL A 1 109 ? -0.074 12.088 8.771 1.00 93.94 109 VAL A O 1
ATOM 917 N N . LYS A 1 110 ? -1.108 13.364 10.301 1.00 95.94 110 LYS A N 1
ATOM 918 C CA . LYS A 1 110 ? -1.409 12.265 11.239 1.00 95.94 110 LYS A CA 1
ATOM 919 C C . LYS A 1 110 ? -2.899 11.984 11.421 1.00 95.94 110 LYS A C 1
ATOM 921 O O . LYS A 1 110 ? -3.247 10.989 12.058 1.00 95.94 110 LYS A O 1
ATOM 926 N N . ARG A 1 111 ? -3.767 12.870 10.930 1.00 97.75 111 ARG A N 1
ATOM 927 C CA . ARG A 1 111 ? -5.227 12.818 11.081 1.00 97.75 111 ARG A CA 1
ATOM 928 C C . ARG A 1 111 ? -5.888 13.127 9.752 1.00 97.75 111 ARG A C 1
ATOM 930 O O . ARG A 1 111 ? -5.410 13.990 9.018 1.00 97.75 111 ARG A O 1
ATOM 937 N N . TYR A 1 112 ? -7.008 12.464 9.489 1.00 98.19 112 TYR A N 1
ATOM 938 C CA . TYR A 1 112 ? -7.761 12.630 8.255 1.00 98.19 112 TYR A CA 1
ATOM 939 C C . TYR A 1 112 ? -9.166 13.149 8.566 1.00 98.19 112 TYR A C 1
ATOM 941 O O . TYR A 1 112 ? -9.930 12.465 9.250 1.00 98.19 112 TYR A O 1
ATOM 949 N N . PRO A 1 113 ? -9.530 14.353 8.089 1.00 98.19 113 PRO A N 1
ATOM 950 C CA . PRO A 1 113 ? -10.794 14.978 8.466 1.00 98.19 113 PRO A CA 1
ATOM 951 C C . PRO A 1 113 ? -12.002 14.218 7.920 1.00 98.19 113 PRO A C 1
ATOM 953 O O . PRO A 1 113 ? -13.053 14.213 8.551 1.00 98.19 113 PRO A O 1
ATOM 956 N N . ASN A 1 114 ? -11.857 13.590 6.752 1.00 98.38 114 ASN A N 1
ATOM 957 C CA . ASN A 1 114 ? -12.944 12.910 6.072 1.00 98.38 114 ASN A CA 1
ATOM 958 C C . ASN A 1 114 ? -12.460 11.765 5.184 1.00 98.38 114 ASN A C 1
ATOM 960 O O . ASN A 1 114 ? -11.260 11.564 4.979 1.00 98.38 114 ASN A O 1
ATOM 964 N N . TRP A 1 115 ? -13.418 11.004 4.660 1.00 97.50 115 TRP A N 1
ATOM 965 C CA . TRP A 1 115 ? -13.137 9.869 3.785 1.00 97.50 115 TRP A CA 1
ATOM 966 C C . TRP A 1 115 ? -12.339 10.245 2.537 1.00 97.50 115 TRP A C 1
ATOM 968 O O . TRP A 1 115 ? -11.430 9.512 2.153 1.00 97.50 115 TRP A O 1
ATOM 978 N N . ASP A 1 116 ? -12.648 11.384 1.920 1.00 97.94 116 ASP A N 1
ATOM 979 C CA . ASP A 1 116 ? -11.971 11.821 0.700 1.00 97.94 116 ASP A CA 1
ATOM 980 C C . ASP A 1 116 ? -10.497 12.139 0.963 1.00 97.94 116 ASP A C 1
ATOM 982 O O . ASP A 1 116 ? -9.652 11.855 0.119 1.00 97.94 116 ASP A O 1
ATOM 986 N N . ALA A 1 117 ? -10.157 12.638 2.155 1.00 97.75 117 ALA A N 1
ATOM 987 C CA . ALA A 1 117 ? -8.771 12.827 2.565 1.00 97.75 117 ALA A CA 1
ATOM 988 C C . ALA A 1 117 ? -8.022 11.489 2.712 1.00 97.75 117 ALA A C 1
ATOM 990 O O . ALA A 1 117 ? -6.868 11.391 2.293 1.00 97.75 117 ALA A O 1
ATOM 991 N N . VAL A 1 118 ? -8.670 10.451 3.259 1.00 97.44 118 VAL A N 1
ATOM 992 C CA . VAL A 1 118 ? -8.075 9.101 3.353 1.00 97.44 118 VAL A CA 1
ATOM 993 C C . VAL A 1 118 ? -7.892 8.494 1.961 1.00 97.44 118 VAL A C 1
ATOM 995 O O . VAL A 1 118 ? -6.822 7.971 1.654 1.00 97.44 118 VAL A O 1
ATOM 998 N N . LEU A 1 119 ? -8.891 8.614 1.079 1.00 97.12 119 LEU A N 1
ATOM 999 C CA . LEU A 1 119 ? -8.753 8.186 -0.317 1.00 97.12 119 LEU A CA 1
ATOM 1000 C C . LEU A 1 119 ? -7.657 8.968 -1.048 1.00 97.12 119 LEU A C 1
ATOM 1002 O O . LEU A 1 119 ? -6.886 8.377 -1.801 1.00 97.12 119 LEU A O 1
ATOM 1006 N N . GLY A 1 120 ? -7.562 10.275 -0.804 1.00 96.56 120 GLY A N 1
ATOM 1007 C CA . GLY A 1 120 ? -6.520 11.140 -1.349 1.00 96.56 120 GLY A CA 1
ATOM 1008 C C . GLY A 1 120 ? -5.120 10.679 -0.953 1.00 96.56 120 GLY A C 1
ATOM 1009 O O . GLY A 1 120 ? -4.222 10.697 -1.788 1.00 96.56 120 GLY A O 1
ATOM 1010 N N . TYR A 1 121 ? -4.939 10.175 0.271 1.00 94.56 121 TYR A N 1
ATOM 1011 C CA . TYR A 1 121 ? -3.688 9.521 0.656 1.00 94.56 121 TYR A CA 1
ATOM 1012 C C . TYR A 1 121 ? -3.439 8.238 -0.150 1.00 94.56 121 TYR A C 1
ATOM 1014 O O . TYR A 1 121 ? -2.354 8.074 -0.705 1.00 94.56 121 TYR A O 1
ATOM 1022 N N . CYS A 1 122 ? -4.439 7.358 -0.298 1.00 92.44 122 CYS A N 1
ATOM 1023 C CA . CYS A 1 122 ? -4.309 6.113 -1.073 1.00 92.44 122 CYS A CA 1
ATOM 1024 C C . CYS A 1 122 ? -3.946 6.338 -2.552 1.00 92.44 122 CYS A C 1
ATOM 1026 O O . CYS A 1 122 ? -3.251 5.504 -3.142 1.00 92.44 122 CYS A O 1
ATOM 1028 N N . VAL A 1 123 ? -4.372 7.464 -3.145 1.00 95.81 123 VAL A N 1
ATOM 1029 C CA . VAL A 1 123 ? -3.980 7.875 -4.508 1.00 95.81 123 VAL A CA 1
ATOM 1030 C C . VAL A 1 123 ? -2.463 7.978 -4.652 1.00 95.81 123 VAL A C 1
ATOM 1032 O O . VAL A 1 123 ? -1.941 7.671 -5.722 1.00 95.81 123 VAL A O 1
ATOM 1035 N N . TYR A 1 124 ? -1.763 8.363 -3.587 1.00 92.38 124 TYR A N 1
ATOM 1036 C CA . TYR A 1 124 ? -0.317 8.552 -3.582 1.00 92.38 124 TYR A CA 1
ATOM 1037 C C . TYR A 1 124 ? 0.440 7.367 -2.970 1.00 92.38 124 TYR A C 1
ATOM 1039 O O . TYR A 1 124 ? 1.500 7.008 -3.470 1.00 92.38 124 TYR A O 1
ATOM 1047 N N . SER A 1 125 ? -0.092 6.724 -1.926 1.00 84.62 125 SER A N 1
ATOM 1048 C CA . SER A 1 125 ? 0.633 5.688 -1.171 1.00 84.62 125 SER A CA 1
ATOM 1049 C C . SER A 1 125 ? 0.446 4.268 -1.705 1.00 84.62 125 SER A C 1
ATOM 1051 O O . SER A 1 125 ? 1.356 3.450 -1.606 1.00 84.62 125 SER A O 1
ATOM 1053 N N . ALA A 1 126 ? -0.714 3.960 -2.294 1.00 84.75 126 ALA A N 1
ATOM 1054 C CA . ALA A 1 126 ? -1.077 2.586 -2.653 1.00 84.75 126 ALA A CA 1
ATOM 1055 C C . ALA A 1 126 ? -1.271 2.396 -4.158 1.00 84.75 126 ALA A C 1
ATOM 1057 O O . ALA A 1 126 ? -0.722 1.467 -4.757 1.00 84.75 126 ALA A O 1
ATOM 1058 N N . ASN A 1 127 ? -2.041 3.284 -4.787 1.00 94.12 127 ASN A N 1
ATOM 1059 C CA . ASN A 1 127 ? -2.388 3.175 -6.202 1.00 94.12 127 ASN A CA 1
ATOM 1060 C C . ASN A 1 127 ? -1.151 3.116 -7.113 1.00 94.12 127 ASN A C 1
ATOM 1062 O O . ASN A 1 127 ? -1.091 2.216 -7.957 1.00 94.12 127 ASN A O 1
ATOM 1066 N N . PRO A 1 128 ? -0.109 3.953 -6.926 1.00 92.94 128 PRO A N 1
ATOM 1067 C CA . PRO A 1 128 ? 1.040 3.934 -7.819 1.00 92.94 128 PRO A CA 1
ATOM 1068 C C . PRO A 1 128 ? 1.777 2.595 -7.846 1.00 92.94 128 PRO A C 1
ATOM 1070 O O . PRO A 1 128 ? 2.277 2.208 -8.900 1.00 92.94 128 PRO A O 1
ATOM 1073 N N . VAL A 1 129 ? 1.786 1.845 -6.738 1.00 85.62 129 VAL A N 1
ATOM 1074 C CA . VAL A 1 129 ? 2.398 0.509 -6.672 1.00 85.62 129 VAL A CA 1
ATOM 1075 C C . VAL A 1 129 ? 1.706 -0.453 -7.640 1.00 85.62 129 VAL A C 1
ATOM 1077 O O . VAL A 1 129 ? 2.372 -1.104 -8.448 1.00 85.62 129 VAL A O 1
ATOM 1080 N N . GLY A 1 130 ? 0.371 -0.509 -7.616 1.00 85.50 130 GLY A N 1
ATOM 1081 C CA . GLY A 1 130 ? -0.404 -1.335 -8.547 1.00 85.50 130 GLY A CA 1
ATOM 1082 C C . GLY A 1 130 ? -0.193 -0.918 -10.000 1.00 85.50 130 GLY A C 1
ATOM 1083 O O . GLY A 1 130 ? 0.029 -1.766 -10.869 1.00 85.50 130 GLY A O 1
ATOM 1084 N N . ARG A 1 131 ? -0.152 0.397 -10.252 1.00 93.12 131 ARG A N 1
ATOM 1085 C CA . ARG A 1 131 ? 0.107 0.934 -11.592 1.00 93.12 131 ARG A CA 1
ATOM 1086 C C . ARG A 1 131 ? 1.476 0.524 -12.123 1.00 93.12 131 ARG A C 1
ATOM 1088 O O . ARG A 1 131 ? 1.580 0.076 -13.265 1.00 93.12 131 ARG A O 1
ATOM 1095 N N . LEU A 1 132 ? 2.517 0.619 -11.292 1.00 88.50 132 LEU A N 1
ATOM 1096 C CA . LEU A 1 132 ? 3.875 0.183 -11.626 1.00 88.50 132 LEU A CA 1
ATOM 1097 C C . LEU A 1 132 ? 3.912 -1.309 -11.967 1.00 88.50 132 LEU A C 1
ATOM 1099 O O . LEU A 1 132 ? 4.472 -1.678 -12.998 1.00 88.50 132 LEU A O 1
ATOM 1103 N N . VAL A 1 133 ? 3.268 -2.164 -11.166 1.00 87.62 133 VAL A N 1
ATOM 1104 C CA . VAL A 1 133 ? 3.162 -3.607 -11.452 1.00 87.62 133 VAL A CA 1
ATOM 1105 C C . VAL A 1 133 ? 2.492 -3.858 -12.807 1.00 87.62 133 VAL A C 1
ATOM 1107 O O . VAL A 1 133 ? 2.997 -4.656 -13.602 1.00 87.62 133 VAL A O 1
ATOM 1110 N N . LEU A 1 134 ? 1.400 -3.150 -13.114 1.00 88.69 134 LEU A N 1
ATOM 1111 C CA . LEU A 1 134 ? 0.732 -3.250 -14.411 1.00 88.69 134 LEU A CA 1
ATOM 1112 C C . LEU A 1 134 ? 1.656 -2.850 -15.571 1.00 88.69 134 LEU A C 1
ATOM 1114 O O . LEU A 1 134 ? 1.778 -3.625 -16.525 1.00 88.69 134 LEU A O 1
ATOM 1118 N N . TYR A 1 135 ? 2.383 -1.733 -15.467 1.00 92.94 135 TYR A N 1
ATOM 1119 C CA . TYR A 1 135 ? 3.363 -1.330 -16.484 1.00 92.94 135 TYR A CA 1
ATOM 1120 C C . TYR A 1 135 ? 4.463 -2.380 -16.682 1.00 92.94 135 TYR A C 1
ATOM 1122 O O . TYR A 1 135 ? 4.772 -2.756 -17.815 1.00 92.94 135 TYR A O 1
ATOM 1130 N N . LEU A 1 136 ? 5.016 -2.936 -15.597 1.00 87.19 136 LEU A N 1
ATOM 1131 C CA . LEU A 1 136 ? 6.032 -3.993 -15.676 1.00 87.19 136 LEU A CA 1
ATOM 1132 C C . LEU A 1 136 ? 5.537 -5.226 -16.448 1.00 87.19 136 LEU A C 1
ATOM 1134 O O . LEU A 1 136 ? 6.310 -5.868 -17.177 1.00 87.19 136 LEU A O 1
ATOM 1138 N N . CYS A 1 137 ? 4.245 -5.524 -16.325 1.00 86.88 137 CYS A N 1
ATOM 1139 C CA . CYS A 1 137 ? 3.561 -6.606 -17.021 1.00 86.88 137 CYS A CA 1
ATOM 1140 C C . CYS A 1 137 ? 3.016 -6.228 -18.412 1.00 86.88 137 CYS A C 1
ATOM 1142 O O . CYS A 1 137 ? 2.453 -7.097 -19.079 1.00 86.88 137 CYS A O 1
ATOM 1144 N N . GLY A 1 138 ? 3.241 -4.996 -18.882 1.00 91.00 138 GLY A N 1
ATOM 1145 C CA . GLY A 1 138 ? 2.871 -4.535 -20.224 1.00 91.00 138 GLY A CA 1
ATOM 1146 C C . GLY A 1 138 ? 1.452 -3.979 -20.334 1.00 91.00 138 GLY A C 1
ATOM 1147 O O . GLY A 1 138 ? 0.854 -4.027 -21.408 1.00 91.00 138 GLY A O 1
ATOM 1148 N N . TYR A 1 139 ? 0.894 -3.483 -19.231 1.00 92.94 139 TYR A N 1
ATOM 1149 C CA . TYR A 1 139 ? -0.456 -2.942 -19.159 1.00 92.94 139 TYR A CA 1
ATOM 1150 C C . TYR A 1 139 ? -0.428 -1.461 -18.767 1.00 92.94 139 TYR A C 1
ATOM 1152 O O . TYR A 1 139 ? -0.153 -1.121 -17.621 1.00 92.94 139 TYR A O 1
ATOM 1160 N N . GLY A 1 140 ? -0.718 -0.582 -19.728 1.00 94.44 140 GLY A N 1
ATOM 1161 C CA . GLY A 1 140 ? -0.735 0.874 -19.535 1.00 94.44 140 GLY A CA 1
ATOM 1162 C C . GLY A 1 140 ? -2.093 1.534 -19.781 1.00 94.44 140 GLY A C 1
ATOM 1163 O O . GLY A 1 140 ? -2.184 2.754 -19.719 1.00 94.44 140 GLY A O 1
ATOM 1164 N N . ASP A 1 141 ? -3.137 0.761 -20.090 1.00 97.44 141 ASP A N 1
ATOM 1165 C CA . ASP A 1 141 ? -4.460 1.297 -20.409 1.00 97.44 141 ASP A CA 1
ATOM 1166 C C . ASP A 1 141 ? -5.207 1.779 -19.161 1.00 97.44 141 ASP A C 1
ATOM 1168 O O . ASP A 1 141 ? -5.183 1.143 -18.107 1.00 97.44 141 ASP A O 1
ATOM 1172 N N . GLU A 1 142 ? -5.945 2.875 -19.315 1.00 97.62 142 GLU A N 1
ATOM 1173 C CA . GLU A 1 142 ? -6.707 3.516 -18.241 1.00 97.62 142 GLU A CA 1
ATOM 1174 C C . GLU A 1 142 ? -7.679 2.557 -17.534 1.00 97.62 142 GLU A C 1
ATOM 1176 O O . GLU A 1 142 ? -7.839 2.618 -16.315 1.00 97.62 142 GLU A O 1
ATOM 1181 N N . GLN A 1 143 ? -8.292 1.627 -18.275 1.00 98.44 143 GLN A N 1
ATOM 1182 C CA . GLN A 1 143 ? -9.287 0.716 -17.718 1.00 98.44 143 GLN A CA 1
ATOM 1183 C C . GLN A 1 143 ? -8.676 -0.212 -16.661 1.00 98.44 143 GLN A C 1
ATOM 1185 O O . GLN A 1 143 ? -9.185 -0.278 -15.540 1.00 98.44 143 GLN A O 1
ATOM 1190 N N . ARG A 1 144 ? -7.589 -0.927 -16.981 1.00 98.12 144 ARG A N 1
ATOM 1191 C CA . ARG A 1 144 ? -6.916 -1.780 -15.988 1.00 98.12 144 ARG A CA 1
ATOM 1192 C C . ARG A 1 144 ? -6.313 -0.967 -14.852 1.00 98.12 144 ARG A C 1
ATOM 1194 O O . ARG A 1 144 ? -6.365 -1.430 -13.715 1.00 98.12 144 ARG A O 1
ATOM 1201 N N . GLN A 1 145 ? -5.790 0.225 -15.142 1.00 98.00 145 GLN A N 1
ATOM 1202 C CA . GLN A 1 145 ? -5.225 1.105 -14.119 1.00 98.00 145 GLN A CA 1
ATOM 1203 C C . GLN A 1 145 ? -6.285 1.499 -13.083 1.00 98.00 145 GLN A C 1
ATOM 1205 O O . GLN A 1 145 ? -6.070 1.295 -11.891 1.00 98.00 145 GLN A O 1
ATOM 1210 N N . ARG A 1 146 ? -7.486 1.905 -13.515 1.00 98.56 146 ARG A N 1
ATOM 1211 C CA . ARG A 1 146 ? -8.603 2.207 -12.605 1.00 98.56 146 ARG A CA 1
ATOM 1212 C C . ARG A 1 146 ? -8.999 1.009 -11.732 1.00 98.56 146 ARG A C 1
ATOM 1214 O O . ARG A 1 146 ? -9.239 1.163 -10.537 1.00 98.56 146 ARG A O 1
ATOM 1221 N N . LEU A 1 147 ? -9.089 -0.189 -12.312 1.00 98.38 147 LEU A N 1
ATOM 1222 C CA . LEU A 1 147 ? -9.449 -1.393 -11.548 1.00 98.38 147 LEU A CA 1
ATOM 1223 C C . LEU A 1 147 ? -8.352 -1.785 -10.543 1.00 98.38 147 LEU A C 1
ATOM 1225 O O . LEU A 1 147 ? -8.650 -2.283 -9.451 1.00 98.38 147 LEU A O 1
ATOM 1229 N N . SER A 1 148 ? -7.086 -1.549 -10.900 1.00 94.94 148 SER A N 1
ATOM 1230 C CA . SER A 1 148 ? -5.957 -1.717 -9.986 1.00 94.94 148 SER A CA 1
ATOM 1231 C C . SER A 1 148 ? -6.027 -0.714 -8.847 1.00 94.94 148 SER A C 1
ATOM 1233 O O . SER A 1 148 ? -5.896 -1.124 -7.700 1.00 94.94 148 SER A O 1
ATOM 1235 N N . ASP A 1 149 ? -6.300 0.559 -9.133 1.00 98.19 149 ASP A N 1
ATOM 1236 C CA . ASP A 1 149 ? -6.442 1.604 -8.118 1.00 98.19 149 ASP A CA 1
ATOM 1237 C C . ASP A 1 149 ? -7.531 1.248 -7.096 1.00 98.19 149 ASP A C 1
ATOM 1239 O O . ASP A 1 149 ? -7.296 1.318 -5.892 1.00 98.19 149 ASP A O 1
ATOM 1243 N N . ALA A 1 150 ? -8.695 0.770 -7.553 1.00 98.44 150 ALA A N 1
ATOM 1244 C CA . ALA A 1 150 ? -9.759 0.310 -6.659 1.00 98.44 150 ALA A CA 1
ATOM 1245 C C . ALA A 1 150 ? -9.288 -0.837 -5.743 1.00 98.44 150 ALA A C 1
ATOM 1247 O O . ALA A 1 150 ? -9.552 -0.828 -4.540 1.00 98.44 150 ALA A O 1
ATOM 1248 N N . THR A 1 151 ? -8.537 -1.799 -6.290 1.00 91.12 151 THR A N 1
ATOM 1249 C CA . THR A 1 151 ? -7.987 -2.927 -5.519 1.00 91.12 151 THR A CA 1
ATOM 1250 C C . THR A 1 151 ? -6.917 -2.468 -4.523 1.00 91.12 151 THR A C 1
ATOM 1252 O O . THR A 1 151 ? -6.961 -2.859 -3.359 1.00 91.12 151 THR A O 1
ATOM 1255 N N . CYS A 1 152 ? -5.974 -1.624 -4.948 1.00 90.88 152 CYS A N 1
ATOM 1256 C CA . CYS A 1 152 ? -4.888 -1.095 -4.120 1.00 90.88 152 CYS A CA 1
ATOM 1257 C C . CYS A 1 152 ? -5.413 -0.213 -2.988 1.00 90.88 152 CYS A C 1
ATOM 1259 O O . CYS A 1 152 ? -5.022 -0.397 -1.837 1.00 90.88 152 CYS A O 1
ATOM 1261 N N . THR A 1 153 ? -6.359 0.678 -3.288 1.00 97.31 153 THR A N 1
ATOM 1262 C CA . THR A 1 153 ? -7.051 1.479 -2.275 1.00 97.31 153 THR A CA 1
ATOM 1263 C C . THR A 1 153 ? -7.768 0.571 -1.273 1.00 97.31 153 THR A C 1
ATOM 1265 O O . THR A 1 153 ? -7.616 0.751 -0.069 1.00 97.31 153 THR A O 1
ATOM 1268 N N . ALA A 1 154 ? -8.498 -0.453 -1.732 1.00 96.06 154 ALA A N 1
ATOM 1269 C CA . ALA A 1 154 ? -9.188 -1.378 -0.831 1.00 96.06 154 ALA A CA 1
ATOM 1270 C C . ALA A 1 154 ? -8.227 -2.146 0.094 1.00 96.06 154 ALA A C 1
ATOM 1272 O O . ALA A 1 154 ? -8.527 -2.333 1.273 1.00 96.06 154 ALA A O 1
ATOM 1273 N N . LEU A 1 155 ? -7.069 -2.572 -0.421 1.00 88.81 155 LEU A N 1
ATOM 1274 C CA . LEU A 1 155 ? -6.021 -3.222 0.371 1.00 88.81 155 LEU A CA 1
ATOM 1275 C C . LEU A 1 155 ? -5.449 -2.286 1.432 1.00 88.81 155 LEU A C 1
ATOM 1277 O O . LEU A 1 155 ? -5.318 -2.690 2.585 1.00 88.81 155 LEU A O 1
ATOM 1281 N N . GLN A 1 156 ? -5.165 -1.038 1.061 1.00 92.31 156 GLN A N 1
ATOM 1282 C CA . GLN A 1 156 ? -4.635 -0.045 1.988 1.00 92.31 156 GLN A CA 1
ATOM 1283 C C . GLN A 1 156 ? -5.625 0.257 3.116 1.00 92.31 156 GLN A C 1
ATOM 1285 O O . GLN A 1 156 ? -5.253 0.258 4.285 1.00 92.31 156 GLN A O 1
ATOM 1290 N N . LEU A 1 157 ? -6.902 0.440 2.777 1.00 97.62 157 LEU A N 1
ATOM 1291 C CA . LEU A 1 157 ? -7.958 0.643 3.765 1.00 97.62 157 LEU A CA 1
ATOM 1292 C C . LEU A 1 157 ? -8.104 -0.578 4.685 1.00 97.62 157 LEU A C 1
ATOM 1294 O O . LEU A 1 157 ? -8.202 -0.417 5.895 1.00 97.62 157 LEU A O 1
ATOM 1298 N N . ALA A 1 158 ? -8.061 -1.801 4.143 1.00 93.56 158 ALA A N 1
ATOM 1299 C CA . ALA A 1 158 ? -8.095 -3.015 4.958 1.00 93.56 158 ALA A CA 1
ATOM 1300 C C . ALA A 1 158 ? -6.925 -3.083 5.956 1.00 93.56 158 ALA A C 1
ATOM 1302 O O . ALA A 1 158 ? -7.142 -3.498 7.095 1.00 93.56 158 ALA A O 1
ATOM 1303 N N . ASN A 1 159 ? -5.726 -2.639 5.558 1.00 87.06 159 ASN A N 1
ATOM 1304 C CA . ASN A 1 159 ? -4.583 -2.518 6.463 1.00 87.06 159 ASN A CA 1
ATOM 1305 C C . ASN A 1 159 ? -4.853 -1.479 7.558 1.00 87.06 159 ASN A C 1
ATOM 1307 O O . ASN A 1 159 ? -4.731 -1.817 8.728 1.00 87.06 159 ASN A O 1
ATOM 1311 N N . PHE A 1 160 ? -5.327 -0.275 7.220 1.00 96.44 160 PHE A N 1
ATOM 1312 C CA . PHE A 1 160 ? -5.670 0.745 8.225 1.00 96.44 160 PHE A CA 1
ATOM 1313 C C . PHE A 1 160 ? -6.684 0.250 9.255 1.00 96.44 160 PHE A C 1
ATOM 1315 O O . PHE A 1 160 ? -6.543 0.500 10.447 1.00 96.44 160 PHE A O 1
ATOM 1322 N N . TRP A 1 161 ? -7.702 -0.489 8.814 1.00 97.75 161 TRP A N 1
ATOM 1323 C CA . TRP A 1 161 ? -8.697 -1.063 9.718 1.00 97.75 161 TRP A CA 1
ATOM 1324 C C . TRP A 1 161 ? -8.117 -2.177 10.584 1.00 97.75 161 TRP A C 1
ATOM 1326 O O . TRP A 1 161 ? -8.525 -2.332 11.726 1.00 97.75 161 TRP A O 1
ATOM 1336 N N . GLN A 1 162 ? -7.170 -2.955 10.065 1.00 95.19 162 GLN A N 1
ATOM 1337 C CA . GLN A 1 162 ? -6.496 -4.010 10.816 1.00 95.19 162 GLN A CA 1
ATOM 1338 C C . GLN A 1 162 ? -5.508 -3.458 11.848 1.00 95.19 162 GLN A C 1
ATOM 1340 O O . GLN A 1 162 ? -5.352 -4.059 12.912 1.00 95.19 162 GLN A O 1
ATOM 1345 N N . ASP A 1 163 ? -4.826 -2.366 11.510 1.00 94.31 163 ASP A N 1
ATOM 1346 C CA . ASP A 1 163 ? -3.650 -1.852 12.210 1.00 94.31 163 ASP A CA 1
ATOM 1347 C C . ASP A 1 163 ? -3.939 -0.681 13.161 1.00 94.31 163 ASP A C 1
ATOM 1349 O O . ASP A 1 163 ? -3.003 -0.177 13.775 1.00 94.31 163 ASP A O 1
ATOM 1353 N N . VAL A 1 164 ? -5.211 -0.322 13.392 1.00 98.06 164 VAL A N 1
ATOM 1354 C CA . VAL A 1 164 ? -5.610 0.808 14.260 1.00 98.06 164 VAL A CA 1
ATOM 1355 C C . VAL A 1 164 ? -4.836 0.845 15.586 1.00 98.06 164 VAL A C 1
ATOM 1357 O O . VAL A 1 164 ? -4.301 1.889 15.950 1.00 98.06 164 VAL A O 1
ATOM 1360 N N . SER A 1 165 ? -4.725 -0.280 16.303 1.00 96.50 165 SER A N 1
ATOM 1361 C CA . SER A 1 165 ? -3.995 -0.340 17.577 1.00 96.50 165 SER A CA 1
ATOM 1362 C C . SER A 1 165 ? -2.515 0.046 17.448 1.00 96.50 165 SER A C 1
ATOM 1364 O O . SER A 1 165 ? -1.979 0.686 18.344 1.00 96.50 165 SER A O 1
ATOM 1366 N N . ARG A 1 166 ? -1.857 -0.358 16.354 1.00 94.00 166 ARG A N 1
ATOM 1367 C CA . ARG A 1 166 ? -0.436 -0.080 16.090 1.00 94.00 166 ARG A CA 1
ATOM 1368 C C . ARG A 1 166 ? -0.231 1.338 15.581 1.00 94.00 166 ARG A C 1
ATOM 1370 O O . ARG A 1 166 ? 0.711 2.001 16.000 1.00 94.00 166 ARG A O 1
ATOM 1377 N N . ASP A 1 167 ? -1.124 1.808 14.715 1.00 95.88 167 ASP A N 1
ATOM 1378 C CA . ASP A 1 167 ? -1.090 3.181 14.216 1.00 95.88 167 ASP A CA 1
ATOM 1379 C C . ASP A 1 167 ? -1.210 4.174 15.379 1.00 95.88 167 ASP A C 1
ATOM 1381 O O . ASP A 1 167 ? -0.477 5.163 15.437 1.00 95.88 167 ASP A O 1
ATOM 1385 N N . LEU A 1 168 ? -2.057 3.866 16.368 1.00 97.06 168 LEU A N 1
ATOM 1386 C CA . LEU A 1 168 ? -2.172 4.648 17.598 1.00 97.06 168 LEU A CA 1
ATOM 1387 C C . LEU A 1 168 ? -0.878 4.676 18.421 1.00 97.06 168 LEU A C 1
ATOM 1389 O O . LEU A 1 168 ? -0.552 5.732 18.963 1.00 97.06 168 LEU A O 1
ATOM 1393 N N . ASP A 1 169 ? -0.122 3.574 18.485 1.00 95.12 169 ASP A N 1
ATOM 1394 C CA . ASP A 1 169 ? 1.152 3.509 19.226 1.00 95.12 169 ASP A CA 1
ATOM 1395 C C . ASP A 1 169 ? 2.198 4.490 18.670 1.00 95.12 169 ASP A C 1
ATOM 1397 O O . ASP A 1 169 ? 3.023 5.015 19.418 1.00 95.12 169 ASP A O 1
ATOM 1401 N N . ILE A 1 170 ? 2.128 4.795 17.370 1.00 90.44 170 ILE A N 1
ATOM 1402 C CA . ILE A 1 170 ? 2.974 5.797 16.700 1.00 90.44 170 ILE A CA 1
ATOM 1403 C C . ILE A 1 170 ? 2.255 7.141 16.484 1.00 90.44 170 ILE A C 1
ATOM 1405 O O . ILE A 1 170 ? 2.743 8.034 15.783 1.00 90.44 170 ILE A O 1
ATOM 1409 N N . GLY A 1 171 ? 1.085 7.314 17.106 1.00 95.06 171 GLY A N 1
ATOM 1410 C CA . GLY A 1 171 ? 0.325 8.558 17.112 1.00 95.06 171 GLY A CA 1
ATOM 1411 C C . GLY A 1 171 ? -0.358 8.898 15.787 1.00 95.06 171 GLY A C 1
ATOM 1412 O O . GLY A 1 171 ? -0.554 10.084 15.509 1.00 95.06 171 GLY A O 1
ATOM 1413 N N . ARG A 1 172 ? -0.734 7.909 14.971 1.00 96.62 172 ARG A N 1
ATOM 1414 C CA . ARG A 1 172 ? -1.465 8.057 13.700 1.00 96.62 172 ARG A CA 1
ATOM 1415 C C . ARG A 1 172 ? -2.914 7.570 13.824 1.00 96.62 172 ARG A C 1
ATOM 1417 O O . ARG A 1 172 ? -3.202 6.625 14.548 1.00 96.62 172 ARG A O 1
ATOM 1424 N N . ILE A 1 173 ? -3.832 8.227 13.109 1.00 98.06 173 ILE A N 1
ATOM 1425 C CA . ILE A 1 173 ? -5.236 7.801 12.982 1.00 98.06 173 ILE A CA 1
ATOM 1426 C C . ILE A 1 173 ? -5.661 7.976 11.524 1.00 98.06 173 ILE A C 1
ATOM 1428 O O . ILE A 1 173 ? -5.846 9.101 11.061 1.00 98.06 173 ILE A O 1
ATOM 1432 N N . TYR A 1 174 ? -5.838 6.855 10.822 1.00 98.00 174 TYR A N 1
ATOM 1433 C CA . TYR A 1 174 ? -6.356 6.812 9.447 1.00 98.00 174 TYR A CA 1
ATOM 1434 C C . TYR A 1 174 ? -7.888 6.739 9.373 1.00 98.00 174 TYR A C 1
ATOM 1436 O O . TYR A 1 174 ? -8.468 6.932 8.307 1.00 98.00 174 TYR A O 1
ATOM 1444 N N . ILE A 1 175 ? -8.558 6.477 10.498 1.00 98.56 175 ILE A N 1
ATOM 1445 C CA . ILE A 1 175 ? -10.018 6.550 10.602 1.00 98.56 175 ILE A CA 1
ATOM 1446 C C . ILE A 1 175 ? -10.472 7.988 10.284 1.00 98.56 175 ILE A C 1
ATOM 1448 O O . ILE A 1 175 ? -9.994 8.919 10.935 1.00 98.56 175 ILE A O 1
ATOM 1452 N N . PRO A 1 176 ? -11.402 8.188 9.327 1.00 98.56 176 PRO A N 1
ATOM 1453 C CA . PRO A 1 176 ? -11.969 9.501 9.050 1.00 98.56 176 PRO A CA 1
ATOM 1454 C C . PRO A 1 176 ? -12.682 10.073 10.276 1.00 98.56 176 PRO A C 1
ATOM 1456 O O . PRO A 1 176 ? -13.579 9.433 10.838 1.00 98.56 176 PRO A O 1
ATOM 1459 N N . LEU A 1 177 ? -12.306 11.286 10.677 1.00 98.62 177 LEU A N 1
ATOM 1460 C CA . LEU A 1 177 ? -12.871 11.923 11.867 1.00 98.62 177 LEU A CA 1
ATOM 1461 C C . LEU A 1 177 ? -14.354 12.283 11.694 1.00 98.62 177 LEU A C 1
ATOM 1463 O O . LEU A 1 177 ? -15.110 12.203 12.659 1.00 98.62 177 LEU A O 1
ATOM 1467 N N . ASP A 1 178 ? -14.801 12.612 10.479 1.00 98.31 178 ASP A N 1
ATOM 1468 C CA . ASP A 1 178 ? -16.220 12.839 10.178 1.00 98.31 178 ASP A CA 1
ATOM 1469 C C . ASP A 1 178 ? -17.078 11.574 10.348 1.00 98.31 178 ASP A C 1
ATOM 1471 O O . ASP A 1 178 ? -18.171 11.634 10.909 1.00 98.31 178 ASP A O 1
ATOM 1475 N N . ALA A 1 179 ? -16.570 10.417 9.921 1.00 98.38 179 ALA A N 1
ATOM 1476 C CA . ALA A 1 179 ? -17.237 9.132 10.056 1.00 98.38 179 ALA A CA 1
ATOM 1477 C C . ALA A 1 179 ? -17.328 8.725 11.531 1.00 98.38 179 ALA A C 1
ATOM 1479 O O . ALA A 1 179 ? -18.378 8.258 11.977 1.00 98.38 179 ALA A O 1
ATOM 1480 N N . ALA A 1 180 ? -16.259 8.954 12.302 1.00 98.50 180 ALA A N 1
ATOM 1481 C CA . ALA A 1 180 ? -16.274 8.765 13.750 1.00 98.50 180 ALA A CA 1
ATOM 1482 C C . ALA A 1 180 ? -17.311 9.685 14.419 1.00 98.50 180 ALA A C 1
ATOM 1484 O O . ALA A 1 180 ? -18.176 9.211 15.160 1.00 98.50 180 ALA A O 1
ATOM 1485 N N . ALA A 1 181 ? -17.304 10.976 14.079 1.00 98.50 181 ALA A N 1
ATOM 1486 C CA . ALA A 1 181 ? -18.245 11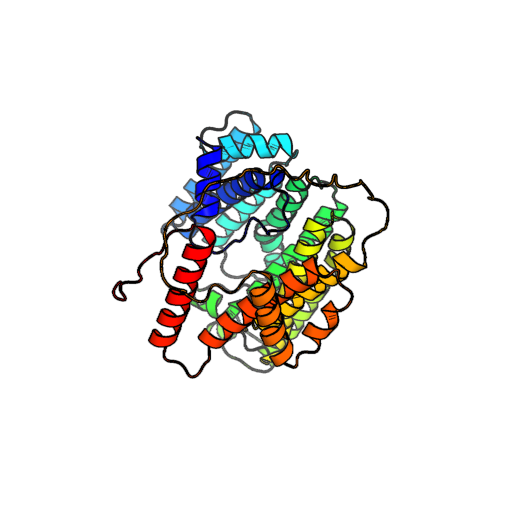.955 14.616 1.00 98.50 181 ALA A CA 1
ATOM 1487 C C . ALA A 1 181 ? -19.706 11.621 14.271 1.00 98.50 181 ALA A C 1
ATOM 1489 O O . ALA A 1 181 ? -20.581 11.756 15.126 1.00 98.50 181 ALA A O 1
ATOM 1490 N N . ALA A 1 182 ? -19.980 11.103 13.068 1.00 98.31 182 ALA A N 1
ATOM 1491 C CA . ALA A 1 182 ? -21.312 10.648 12.659 1.00 98.31 182 ALA A CA 1
ATOM 1492 C C . ALA A 1 182 ? -21.841 9.473 13.506 1.00 98.31 182 ALA A C 1
ATOM 1494 O O . ALA A 1 182 ? -23.052 9.270 13.604 1.00 98.31 182 ALA A O 1
ATOM 1495 N N . ARG A 1 183 ? -20.945 8.717 14.154 1.00 98.19 183 ARG A N 1
ATOM 1496 C CA . ARG A 1 183 ? -21.268 7.674 15.141 1.00 98.19 183 ARG A CA 1
ATOM 1497 C C . ARG A 1 183 ? -21.193 8.169 16.590 1.00 98.19 183 ARG A C 1
ATOM 1499 O O . ARG A 1 183 ? -21.372 7.380 17.513 1.00 98.19 183 ARG A O 1
ATOM 1506 N N . GLY A 1 184 ? -20.971 9.465 16.803 1.00 98.31 184 GLY A N 1
ATOM 1507 C CA . GLY A 1 184 ? -20.848 10.069 18.127 1.00 98.31 184 GLY A CA 1
ATOM 1508 C C . GLY A 1 184 ? -19.524 9.753 18.825 1.00 98.31 184 GLY A C 1
ATOM 1509 O O . GLY A 1 184 ? -19.498 9.719 20.054 1.00 98.31 184 GLY A O 1
ATOM 1510 N N . LEU A 1 185 ? -18.454 9.484 18.069 1.00 98.50 185 LEU A N 1
ATOM 1511 C CA . LEU A 1 185 ? -17.089 9.318 18.575 1.00 98.50 185 LEU A CA 1
ATOM 1512 C C . LEU A 1 185 ? -16.265 10.575 18.291 1.00 98.50 185 LEU A C 1
ATOM 1514 O O . LEU A 1 185 ? -16.250 11.088 17.173 1.00 98.50 185 LEU A O 1
ATOM 1518 N N . SER A 1 186 ? -15.552 11.046 19.304 1.00 98.12 186 SER A N 1
ATOM 1519 C CA . SER A 1 186 ? -14.503 12.053 19.167 1.00 98.12 186 SER A CA 1
ATOM 1520 C C . SER A 1 186 ? -13.161 11.402 18.821 1.00 98.12 186 SER A C 1
ATOM 1522 O O . SER A 1 186 ? -12.965 10.204 19.023 1.00 98.12 186 SER A O 1
ATOM 1524 N N . GLU A 1 187 ? -12.192 12.200 18.364 1.00 97.94 187 GLU A N 1
ATOM 1525 C CA . GLU A 1 187 ? -10.807 11.732 18.213 1.00 97.94 187 GLU A CA 1
ATOM 1526 C C . GLU A 1 187 ? -10.258 11.162 19.531 1.00 97.94 187 GLU A C 1
ATOM 1528 O O . GLU A 1 187 ? -9.605 10.120 19.534 1.00 97.94 187 GLU A O 1
ATOM 1533 N N . ASN A 1 188 ? -10.568 11.809 20.659 1.00 98.19 188 ASN A N 1
ATOM 1534 C CA . ASN A 1 188 ? -10.086 11.386 21.969 1.00 98.19 188 ASN A CA 1
ATOM 1535 C C . ASN A 1 188 ? -10.640 10.014 22.382 1.00 98.19 188 ASN A C 1
ATOM 1537 O O . ASN A 1 188 ? -9.930 9.245 23.018 1.00 98.19 188 ASN A O 1
ATOM 1541 N N . ASP A 1 189 ? -11.867 9.665 21.974 1.00 98.31 189 ASP A N 1
ATOM 1542 C CA . ASP A 1 189 ? -12.402 8.318 22.205 1.00 98.31 189 ASP A CA 1
ATOM 1543 C C . ASP A 1 189 ? -11.554 7.246 21.491 1.00 98.31 189 ASP A C 1
ATOM 1545 O O . ASP A 1 189 ? -11.327 6.174 22.048 1.00 98.31 189 ASP A O 1
ATOM 1549 N N . ILE A 1 190 ? -11.040 7.545 20.290 1.00 98.12 190 ILE A N 1
ATOM 1550 C CA . ILE A 1 190 ? -10.155 6.643 19.533 1.00 98.12 190 ILE A CA 1
ATOM 1551 C C . ILE A 1 190 ? -8.777 6.560 20.205 1.00 98.12 190 ILE A C 1
ATOM 1553 O O . ILE A 1 190 ? -8.266 5.461 20.410 1.00 98.12 190 ILE A O 1
ATOM 1557 N N . VAL A 1 191 ? -8.189 7.704 20.578 1.00 98.06 191 VAL A N 1
ATOM 1558 C CA . VAL A 1 191 ? -6.876 7.771 21.251 1.00 98.06 191 VAL A CA 1
ATOM 1559 C C . VAL A 1 191 ? -6.887 7.012 22.579 1.00 98.06 191 VAL A C 1
ATOM 1561 O O . VAL A 1 191 ? -5.963 6.254 22.864 1.00 98.06 191 VAL A O 1
ATOM 1564 N N . GLU A 1 192 ? -7.951 7.160 23.366 1.00 97.88 192 GLU A N 1
ATOM 1565 C CA . GLU A 1 192 ? -8.138 6.448 24.635 1.00 97.88 192 GLU A CA 1
ATOM 1566 C C . GLU A 1 192 ? -8.603 4.994 24.459 1.00 97.88 192 GLU A C 1
ATOM 1568 O O . GLU A 1 192 ? -8.869 4.312 25.449 1.00 97.88 192 GLU A O 1
ATOM 1573 N N . ARG A 1 193 ? -8.702 4.504 23.215 1.00 98.31 193 ARG A N 1
ATOM 1574 C CA . ARG A 1 193 ? -9.131 3.139 22.877 1.00 98.31 193 ARG A CA 1
ATOM 1575 C C . ARG A 1 193 ? -10.496 2.774 23.474 1.00 98.31 193 ARG A C 1
ATOM 1577 O O . ARG A 1 193 ? -10.736 1.635 23.865 1.00 98.31 193 ARG A O 1
ATOM 1584 N N . ARG A 1 194 ? -11.436 3.722 23.520 1.00 97.75 194 ARG A N 1
ATOM 1585 C CA . ARG A 1 194 ? -12.797 3.465 24.010 1.00 97.75 194 ARG A CA 1
ATOM 1586 C C . ARG A 1 194 ? -13.559 2.595 23.013 1.00 97.75 194 ARG A C 1
ATOM 1588 O O . ARG A 1 194 ? -14.021 3.066 21.976 1.00 97.75 194 ARG A O 1
ATOM 1595 N N . PHE A 1 195 ? -13.696 1.317 23.351 1.00 98.25 195 PHE A N 1
ATOM 1596 C CA . PHE A 1 195 ? -14.423 0.344 22.546 1.00 98.25 195 PHE A CA 1
ATOM 1597 C C . PHE A 1 195 ? -15.855 0.154 23.065 1.00 98.25 195 PHE A C 1
ATOM 1599 O O . PHE A 1 195 ? -16.071 -0.344 24.169 1.00 98.25 195 PHE A O 1
ATOM 1606 N N . ASP A 1 196 ? -16.833 0.549 22.250 1.00 98.06 196 ASP A N 1
ATOM 1607 C CA . ASP A 1 196 ? -18.263 0.352 22.489 1.00 98.06 196 ASP A CA 1
ATOM 1608 C C . ASP A 1 196 ? -19.036 0.192 21.160 1.00 98.06 196 ASP A C 1
ATOM 1610 O O . ASP A 1 196 ? -18.455 0.167 20.071 1.00 98.06 196 ASP A O 1
ATOM 1614 N N . GLU A 1 197 ? -20.367 0.092 21.232 1.00 98.38 197 GLU A N 1
ATOM 1615 C CA . GLU A 1 197 ? -21.237 -0.088 20.058 1.00 98.38 197 GLU A CA 1
ATOM 1616 C C . GLU A 1 197 ? -21.105 1.023 19.001 1.00 98.38 197 GLU A C 1
ATOM 1618 O O . GLU A 1 197 ? -21.338 0.777 17.812 1.00 98.38 197 GLU A O 1
ATOM 1623 N N . ARG A 1 198 ? -20.695 2.241 19.385 1.00 98.62 198 ARG A N 1
ATOM 1624 C CA . ARG A 1 198 ? -20.447 3.332 18.429 1.00 98.62 198 ARG A CA 1
ATOM 1625 C C . ARG A 1 198 ? -19.253 2.994 17.544 1.00 98.62 198 ARG A C 1
ATOM 1627 O O . ARG A 1 198 ? -19.330 3.164 16.326 1.00 98.62 198 ARG A O 1
ATOM 1634 N N . TYR A 1 199 ? -18.182 2.461 18.138 1.00 98.75 199 TYR A N 1
ATOM 1635 C CA . TYR A 1 199 ? -16.984 2.039 17.407 1.00 98.75 199 TYR A CA 1
ATOM 1636 C C . TYR A 1 199 ? -17.262 0.827 16.518 1.00 98.75 199 TYR A C 1
ATOM 1638 O O . TYR A 1 199 ? -16.865 0.803 15.353 1.00 98.75 199 TYR A O 1
ATOM 1646 N N . VAL A 1 200 ? -18.032 -0.143 17.019 1.00 98.75 200 VAL A N 1
ATOM 1647 C CA . VAL A 1 200 ? -18.501 -1.278 16.209 1.00 98.75 200 VAL A CA 1
ATOM 1648 C C . VAL A 1 200 ? -19.287 -0.788 14.986 1.00 98.75 200 VAL A C 1
ATOM 1650 O O . VAL A 1 200 ? -19.056 -1.256 13.869 1.00 98.75 200 VAL A O 1
ATOM 1653 N N . GLY A 1 201 ? -20.198 0.173 15.175 1.00 98.75 201 GLY A N 1
ATOM 1654 C CA . GLY A 1 201 ? -20.951 0.802 14.088 1.00 98.75 201 GLY A CA 1
ATOM 1655 C C . GLY A 1 201 ? -20.055 1.501 13.062 1.00 98.75 201 GLY A C 1
ATOM 1656 O O . GLY A 1 201 ? -20.236 1.301 11.862 1.00 98.75 201 GLY A O 1
ATOM 1657 N N . LEU A 1 202 ? -19.057 2.256 13.528 1.00 98.81 202 LEU A N 1
ATOM 1658 C CA . LEU A 1 202 ? -18.063 2.920 12.681 1.00 98.81 202 LEU A CA 1
ATOM 1659 C C . LEU A 1 202 ? -17.288 1.917 11.817 1.00 98.81 202 LEU A C 1
ATOM 1661 O O . LEU A 1 202 ? -17.231 2.066 10.596 1.00 98.81 202 LEU A O 1
ATOM 1665 N N . MET A 1 203 ? -16.731 0.867 12.423 1.00 98.75 203 MET A N 1
ATOM 1666 C CA . MET A 1 203 ? -15.945 -0.130 11.693 1.00 98.75 203 MET A CA 1
ATOM 1667 C C . MET A 1 203 ? -16.779 -0.878 10.651 1.00 98.75 203 MET A C 1
ATOM 1669 O O . MET A 1 203 ? -16.290 -1.141 9.551 1.00 98.75 203 MET A O 1
ATOM 1673 N N . LYS A 1 204 ? -18.054 -1.168 10.942 1.00 98.75 204 LYS A N 1
ATOM 1674 C CA . LYS A 1 204 ? -18.983 -1.749 9.958 1.00 98.75 204 LYS A CA 1
ATOM 1675 C C . LYS A 1 204 ? -19.130 -0.862 8.721 1.00 98.75 204 LYS A C 1
ATOM 1677 O O . LYS A 1 204 ? -19.017 -1.372 7.606 1.00 98.75 204 LYS A O 1
ATOM 1682 N N . ASP A 1 205 ? -19.321 0.445 8.898 1.00 98.56 205 ASP A N 1
ATOM 1683 C CA . ASP A 1 205 ? -19.462 1.381 7.775 1.00 98.56 205 ASP A CA 1
ATOM 1684 C C . ASP A 1 205 ? -18.195 1.422 6.910 1.00 98.56 205 ASP A C 1
ATOM 1686 O O . ASP A 1 205 ? -18.263 1.325 5.680 1.00 98.56 205 ASP A O 1
ATOM 1690 N N . LEU A 1 206 ? -17.024 1.508 7.548 1.00 98.75 206 LEU A N 1
ATOM 1691 C CA . LEU A 1 206 ? -15.729 1.559 6.862 1.00 98.75 206 LEU A CA 1
ATOM 1692 C C . LEU A 1 206 ? -15.442 0.261 6.088 1.00 98.75 206 LEU A C 1
ATOM 1694 O O . LEU A 1 206 ? -15.002 0.300 4.932 1.00 98.75 206 LEU A O 1
ATOM 1698 N N . ILE A 1 207 ? -15.758 -0.897 6.677 1.00 98.69 207 ILE A N 1
ATOM 1699 C CA . ILE A 1 207 ? -15.610 -2.208 6.033 1.00 98.69 207 ILE A CA 1
ATOM 1700 C C . ILE A 1 207 ? -16.539 -2.339 4.822 1.00 98.69 207 ILE A C 1
ATOM 1702 O O . ILE A 1 207 ? -16.094 -2.805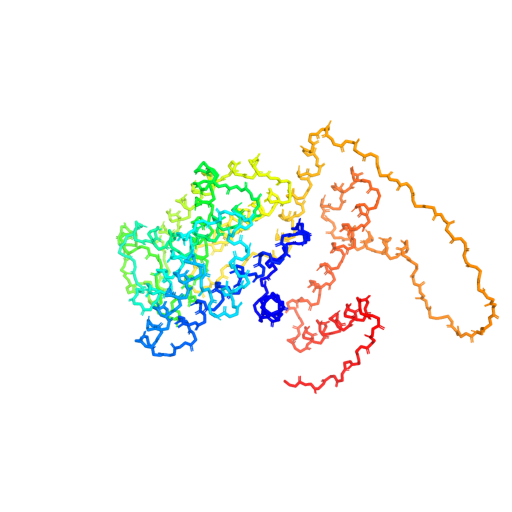 3.771 1.00 98.69 207 ILE A O 1
ATOM 1706 N N . VAL A 1 208 ? -17.801 -1.903 4.918 1.00 98.56 208 VAL A N 1
ATOM 1707 C CA . VAL A 1 208 ? -18.751 -1.942 3.789 1.00 98.56 208 VAL A CA 1
ATOM 1708 C C . VAL A 1 208 ? -18.218 -1.144 2.598 1.00 98.56 208 VAL A C 1
ATOM 1710 O O . VAL A 1 208 ? -18.191 -1.655 1.475 1.00 98.56 208 VAL A O 1
ATOM 1713 N N . ARG A 1 209 ? -17.720 0.074 2.838 1.00 98.38 209 ARG A N 1
ATOM 1714 C CA . ARG A 1 209 ? -17.122 0.915 1.786 1.00 98.38 209 ARG A CA 1
ATOM 1715 C C . ARG A 1 209 ? -15.873 0.274 1.181 1.00 98.38 209 ARG A C 1
ATOM 1717 O O . ARG A 1 209 ? -15.703 0.280 -0.035 1.00 98.38 209 ARG A O 1
ATOM 1724 N N . THR A 1 210 ? -15.043 -0.351 2.011 1.00 98.56 210 THR A N 1
ATOM 1725 C CA . THR A 1 210 ? -13.830 -1.055 1.562 1.00 98.56 210 THR A CA 1
ATOM 1726 C C . THR A 1 210 ? -14.167 -2.277 0.698 1.00 98.56 210 THR A C 1
ATOM 1728 O O . THR A 1 210 ? -13.564 -2.491 -0.354 1.00 98.56 210 THR A O 1
ATOM 1731 N N . ARG A 1 211 ? -15.188 -3.062 1.074 1.00 98.56 211 ARG A N 1
ATOM 1732 C CA . ARG A 1 211 ? -15.679 -4.202 0.276 1.00 98.56 211 ARG A CA 1
ATOM 1733 C C . ARG A 1 211 ? -16.220 -3.765 -1.091 1.00 98.56 211 ARG A C 1
ATOM 1735 O O . ARG A 1 211 ? -16.055 -4.508 -2.060 1.00 98.56 211 ARG A O 1
ATOM 1742 N N . ALA A 1 212 ? -16.834 -2.583 -1.190 1.00 98.69 212 ALA A N 1
ATOM 1743 C CA . ALA A 1 212 ? -17.306 -2.039 -2.464 1.00 98.69 212 ALA A CA 1
ATOM 1744 C C . ALA A 1 212 ? -16.147 -1.777 -3.445 1.00 98.69 212 ALA A C 1
ATOM 1746 O O . ALA A 1 212 ? -16.254 -2.133 -4.616 1.00 98.69 212 ALA A O 1
ATOM 1747 N N . LEU A 1 213 ? -15.010 -1.272 -2.957 1.00 98.44 213 LEU A N 1
ATOM 1748 C CA . LEU A 1 213 ? -13.804 -1.067 -3.770 1.00 98.44 213 LEU A CA 1
ATOM 1749 C C . LEU A 1 213 ? -13.182 -2.393 -4.241 1.00 98.44 213 LEU A C 1
ATOM 1751 O O . LEU A 1 213 ? -12.838 -2.533 -5.414 1.00 98.44 213 LEU A O 1
ATOM 1755 N N . PHE A 1 214 ? -13.133 -3.422 -3.382 1.00 97.06 214 PHE A N 1
ATOM 1756 C CA . PHE A 1 214 ? -12.756 -4.775 -3.825 1.00 97.06 214 PHE A CA 1
ATOM 1757 C C . PHE A 1 214 ? -13.705 -5.317 -4.899 1.00 97.06 214 PHE A C 1
ATOM 1759 O O . PHE A 1 214 ? -13.278 -6.018 -5.817 1.00 97.06 214 PHE A O 1
ATOM 1766 N N . ALA A 1 215 ? -15.006 -5.031 -4.788 1.00 98.25 215 ALA A N 1
ATOM 1767 C CA . ALA A 1 215 ? -15.976 -5.436 -5.793 1.00 98.25 215 ALA A CA 1
ATOM 1768 C C . ALA A 1 215 ? -15.761 -4.708 -7.128 1.00 98.25 215 ALA A C 1
ATOM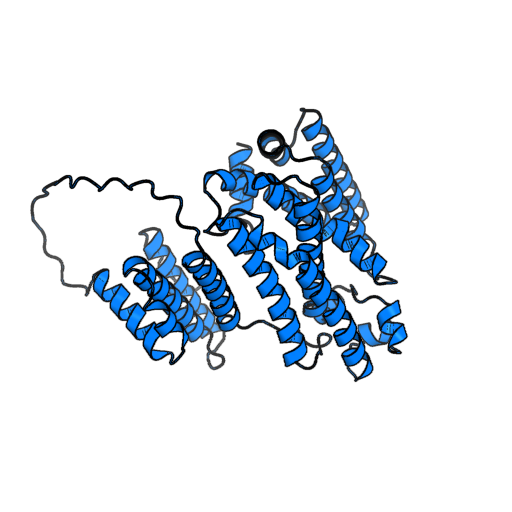 1770 O O . ALA A 1 215 ? -15.835 -5.371 -8.163 1.00 98.25 215 ALA A O 1
ATOM 1771 N N . GLU A 1 216 ? -15.438 -3.412 -7.098 1.00 98.44 216 GLU A N 1
ATOM 1772 C CA . GLU A 1 216 ? -15.085 -2.621 -8.281 1.00 98.44 216 GLU A CA 1
ATOM 1773 C C . GLU A 1 216 ? -13.823 -3.157 -8.969 1.00 98.44 216 GLU A C 1
ATOM 1775 O O . GLU A 1 216 ? -13.849 -3.379 -10.174 1.00 98.44 216 GLU A O 1
ATOM 1780 N N . GLY A 1 217 ? -12.749 -3.434 -8.221 1.00 97.50 217 GLY A N 1
ATOM 1781 C CA . GLY A 1 217 ? -11.478 -3.919 -8.777 1.00 97.50 217 GLY A CA 1
ATOM 1782 C C . GLY A 1 217 ? -11.491 -5.375 -9.268 1.00 97.50 217 GLY A C 1
ATOM 1783 O O . GLY A 1 217 ? -10.668 -5.770 -10.096 1.00 97.50 217 GLY A O 1
ATOM 1784 N N . ARG A 1 218 ? -12.466 -6.179 -8.820 1.00 94.88 218 ARG A N 1
ATOM 1785 C CA . ARG A 1 218 ? -12.591 -7.625 -9.099 1.00 94.88 218 ARG A CA 1
ATOM 1786 C C . ARG A 1 218 ? -12.409 -8.046 -10.567 1.00 94.88 218 ARG A C 1
ATOM 1788 O O . ARG A 1 218 ? -11.820 -9.105 -10.792 1.00 94.88 218 ARG A O 1
ATOM 1795 N N . PRO A 1 219 ? -12.905 -7.310 -11.584 1.00 97.31 219 PRO A N 1
ATOM 1796 C CA . PRO A 1 219 ? -12.733 -7.708 -12.980 1.00 97.31 219 PRO A CA 1
ATOM 1797 C C . PRO A 1 219 ? -11.266 -7.791 -13.433 1.00 97.31 219 PRO A C 1
ATOM 1799 O O . PRO A 1 219 ? -10.980 -8.564 -14.349 1.00 97.31 219 PRO A O 1
ATOM 1802 N N . LEU A 1 220 ? -10.337 -7.068 -12.786 1.00 94.50 220 LEU A N 1
ATOM 1803 C CA . LEU A 1 220 ? -8.931 -6.971 -13.202 1.00 94.50 220 LEU A CA 1
ATOM 1804 C C . LEU A 1 220 ? -8.260 -8.337 -13.358 1.00 94.50 220 LEU A C 1
ATOM 1806 O O . LEU A 1 220 ? -7.561 -8.564 -14.345 1.00 94.50 220 LEU A O 1
ATOM 1810 N N . ALA A 1 221 ? -8.515 -9.270 -12.435 1.00 89.81 221 ALA A N 1
ATOM 1811 C CA . ALA A 1 221 ? -7.907 -10.600 -12.456 1.00 89.81 221 ALA A CA 1
ATOM 1812 C C . ALA A 1 221 ? -8.204 -11.371 -13.757 1.00 89.81 221 ALA A C 1
ATOM 1814 O O . ALA A 1 221 ? -7.419 -12.224 -14.160 1.00 89.81 221 ALA A O 1
ATOM 1815 N N . LYS A 1 222 ? -9.306 -11.064 -14.455 1.00 93.50 222 LYS A N 1
ATOM 1816 C CA . LYS A 1 222 ? -9.673 -11.689 -15.740 1.00 93.50 222 LYS A CA 1
ATOM 1817 C C . LYS A 1 222 ? -9.102 -10.959 -16.963 1.00 93.50 222 LYS A C 1
ATOM 1819 O O . LYS A 1 222 ? -9.248 -11.450 -18.078 1.00 93.50 222 LYS A O 1
ATOM 1824 N N . MET A 1 223 ? -8.484 -9.794 -16.770 1.00 95.12 223 MET A N 1
ATOM 1825 C CA . MET A 1 223 ? -8.002 -8.897 -17.832 1.00 95.12 223 MET A CA 1
ATOM 1826 C C . MET A 1 223 ? -6.474 -8.883 -17.972 1.00 95.12 223 MET A C 1
ATOM 1828 O O . MET A 1 223 ? -5.938 -8.176 -18.831 1.00 95.12 223 MET A O 1
ATOM 1832 N N . VAL A 1 224 ? -5.781 -9.650 -17.131 1.00 88.06 224 VAL A N 1
ATOM 1833 C CA . VAL A 1 224 ? -4.322 -9.779 -17.087 1.00 88.06 224 VAL A CA 1
ATOM 1834 C C . VAL A 1 224 ? -3.889 -11.216 -17.393 1.00 88.06 224 VAL A C 1
ATOM 1836 O O . VAL A 1 224 ? -4.696 -12.145 -17.391 1.00 88.06 224 VAL A O 1
ATOM 1839 N N . ASN A 1 225 ? -2.602 -11.407 -17.684 1.00 83.44 225 ASN A N 1
ATOM 1840 C CA . ASN A 1 225 ? -2.021 -12.719 -17.951 1.00 83.44 225 ASN A CA 1
ATOM 1841 C C . ASN A 1 225 ? -2.121 -13.647 -16.729 1.00 83.44 225 ASN A C 1
ATOM 1843 O O . ASN A 1 225 ? -2.355 -13.205 -15.608 1.00 83.44 225 ASN A O 1
ATOM 1847 N N . GLY A 1 226 ? -1.924 -14.949 -16.946 1.00 75.62 226 GLY A N 1
ATOM 1848 C CA . GLY A 1 226 ? -2.236 -15.950 -15.929 1.00 75.62 226 GLY A CA 1
ATOM 1849 C C . GLY A 1 226 ? -1.452 -15.833 -14.622 1.00 75.62 226 GLY A C 1
ATOM 1850 O O . GLY A 1 226 ? -2.040 -15.982 -13.556 1.00 75.62 226 GLY A O 1
ATOM 1851 N N . CYS A 1 227 ? -0.163 -15.497 -14.681 1.00 75.12 227 CYS A N 1
ATOM 1852 C CA . CYS A 1 227 ? 0.636 -15.316 -13.471 1.00 75.12 227 CYS A CA 1
ATOM 1853 C C . CYS A 1 227 ? 0.147 -14.114 -12.653 1.00 75.12 227 CYS A C 1
ATOM 1855 O O . CYS A 1 227 ? -0.146 -14.261 -11.470 1.00 75.12 227 CYS A O 1
ATOM 1857 N N . LEU A 1 228 ? -0.035 -12.957 -13.303 1.00 78.81 228 LEU A N 1
ATOM 1858 C CA . LEU A 1 228 ? -0.524 -11.752 -12.630 1.00 78.81 228 LEU A CA 1
ATOM 1859 C C . LEU A 1 228 ? -1.980 -11.901 -12.159 1.00 78.81 228 LEU A C 1
ATOM 1861 O O . LEU A 1 228 ? -2.352 -11.360 -11.126 1.00 78.81 228 LEU A O 1
ATOM 1865 N N . SER A 1 229 ? -2.800 -12.663 -12.886 1.00 83.75 229 SER A N 1
ATOM 1866 C CA . SER A 1 229 ? -4.186 -12.977 -12.518 1.00 83.75 229 SER A CA 1
ATOM 1867 C C . SER A 1 229 ? -4.263 -13.643 -11.146 1.00 83.75 229 SER A C 1
ATOM 1869 O O . SER A 1 229 ? -5.073 -13.243 -10.308 1.00 83.75 229 SER A O 1
ATOM 1871 N N . VAL A 1 230 ? -3.386 -14.622 -10.899 1.00 76.75 230 VAL A N 1
ATOM 1872 C CA . VAL A 1 230 ? -3.304 -15.307 -9.606 1.00 76.75 230 VAL A CA 1
ATOM 1873 C C . VAL A 1 230 ? -2.856 -14.345 -8.511 1.00 76.75 230 VAL A C 1
ATOM 1875 O O . VAL A 1 230 ? -3.489 -14.322 -7.458 1.00 76.75 230 VAL A O 1
ATOM 1878 N N . ASP A 1 231 ? -1.822 -13.536 -8.759 1.00 75.19 231 ASP A N 1
ATOM 1879 C CA . ASP A 1 231 ? -1.320 -12.575 -7.771 1.00 75.19 231 ASP A CA 1
ATOM 1880 C C . ASP A 1 231 ? -2.409 -11.547 -7.391 1.00 75.19 231 ASP A C 1
ATOM 1882 O O . ASP A 1 231 ? -2.688 -11.352 -6.207 1.00 75.19 231 ASP A O 1
ATOM 1886 N N . VAL A 1 232 ? -3.107 -10.958 -8.372 1.00 78.38 232 VAL A N 1
ATOM 1887 C CA . VAL A 1 232 ? -4.214 -10.004 -8.146 1.00 78.38 232 VAL A CA 1
ATOM 1888 C C . VAL A 1 232 ? -5.350 -10.642 -7.341 1.00 78.38 232 VAL A C 1
ATOM 1890 O O . VAL A 1 232 ? -5.825 -10.057 -6.366 1.00 78.38 232 VAL A O 1
ATOM 1893 N N . GLU A 1 233 ? -5.773 -11.854 -7.710 1.00 83.06 233 GLU A N 1
ATOM 1894 C CA . GLU A 1 233 ? -6.824 -12.584 -6.993 1.00 83.06 233 GLU A CA 1
ATOM 1895 C C . GLU A 1 233 ? -6.397 -12.905 -5.552 1.00 83.06 233 GLU A C 1
ATOM 1897 O O . GLU A 1 233 ? -7.203 -12.817 -4.622 1.00 83.06 233 GLU A O 1
ATOM 1902 N N . MET A 1 234 ? -5.127 -13.261 -5.346 1.00 76.31 234 MET A N 1
ATOM 1903 C CA . MET A 1 234 ? -4.577 -13.534 -4.022 1.00 76.31 234 MET A CA 1
ATOM 1904 C C . MET A 1 234 ? -4.553 -12.292 -3.139 1.00 76.31 234 MET A C 1
ATOM 1906 O O . MET A 1 234 ? -4.998 -12.381 -1.994 1.00 76.31 234 MET A O 1
ATOM 1910 N N . PHE A 1 235 ? -4.091 -11.149 -3.651 1.00 77.12 235 PHE A N 1
ATOM 1911 C CA . PHE A 1 235 ? -4.109 -9.899 -2.895 1.00 77.12 235 PHE A CA 1
ATOM 1912 C C . PHE A 1 235 ? -5.539 -9.519 -2.508 1.00 77.12 235 PHE A C 1
ATOM 1914 O O . PHE A 1 235 ? -5.820 -9.355 -1.321 1.00 77.12 235 PHE A O 1
ATOM 1921 N N . ALA A 1 236 ? -6.470 -9.493 -3.469 1.00 82.00 236 ALA A N 1
ATOM 1922 C CA . ALA A 1 236 ? -7.869 -9.153 -3.207 1.00 82.00 236 ALA A CA 1
ATOM 1923 C C . ALA A 1 236 ? -8.507 -10.067 -2.145 1.00 82.00 236 ALA A C 1
ATOM 1925 O O . ALA A 1 236 ? -9.172 -9.602 -1.218 1.00 82.00 236 ALA A O 1
ATOM 1926 N N . ARG A 1 237 ? -8.264 -11.381 -2.228 1.00 82.75 237 ARG A N 1
ATOM 1927 C CA . ARG A 1 237 ? -8.743 -12.347 -1.228 1.00 82.75 237 ARG A CA 1
ATOM 1928 C C . ARG A 1 237 ? -8.077 -12.182 0.130 1.00 82.75 237 ARG A C 1
ATOM 1930 O O . ARG A 1 237 ? -8.746 -12.371 1.142 1.00 82.75 237 ARG A O 1
ATOM 1937 N N . GLY A 1 238 ? -6.786 -11.861 0.158 1.00 79.31 238 GLY A N 1
ATOM 1938 C CA . GLY A 1 238 ? -6.049 -11.564 1.383 1.00 79.31 238 GLY A CA 1
ATOM 1939 C C . GLY A 1 238 ? -6.664 -10.380 2.121 1.00 79.31 238 GLY A C 1
ATOM 1940 O O . GLY A 1 238 ? -7.011 -10.514 3.291 1.00 79.31 238 GLY A O 1
ATOM 1941 N N . GLY A 1 239 ? -6.904 -9.273 1.412 1.00 83.31 239 GLY A N 1
ATOM 1942 C CA . GLY A 1 239 ? -7.568 -8.092 1.965 1.00 83.31 239 GLY A CA 1
ATOM 1943 C C . GLY A 1 239 ? -8.984 -8.381 2.468 1.00 83.31 239 GLY A C 1
ATOM 1944 O O . GLY A 1 239 ? -9.311 -8.061 3.606 1.00 83.31 239 GLY A O 1
ATOM 1945 N N . LEU A 1 240 ? -9.813 -9.084 1.687 1.00 89.81 240 LEU A N 1
ATOM 1946 C CA . LEU A 1 240 ? -11.148 -9.505 2.142 1.00 89.81 240 LEU A CA 1
ATOM 1947 C C . LEU A 1 240 ? -11.089 -10.395 3.394 1.00 89.81 240 LEU A C 1
ATOM 1949 O O . LEU A 1 240 ? -11.909 -10.250 4.296 1.00 89.81 240 LEU A O 1
ATOM 1953 N N . ALA A 1 241 ? -10.101 -11.287 3.484 1.00 85.44 241 ALA A N 1
ATOM 1954 C CA . ALA A 1 241 ? -9.924 -12.142 4.651 1.00 85.44 241 ALA A CA 1
ATOM 1955 C C . ALA A 1 241 ? -9.478 -11.372 5.902 1.00 85.44 241 ALA A C 1
ATOM 1957 O O . ALA A 1 241 ? -9.794 -11.821 7.005 1.00 85.44 241 ALA A O 1
ATOM 1958 N N . VAL A 1 242 ? -8.773 -10.246 5.740 1.00 86.75 242 VAL A N 1
ATOM 1959 C CA . VAL A 1 242 ? -8.483 -9.299 6.826 1.00 86.75 242 VAL A CA 1
ATOM 1960 C C . VAL A 1 242 ? -9.779 -8.669 7.331 1.00 86.75 242 VAL A C 1
ATOM 1962 O O . VAL A 1 242 ? -10.028 -8.708 8.533 1.00 86.75 242 VAL A O 1
ATOM 1965 N N . LEU A 1 243 ? -10.647 -8.191 6.433 1.00 94.88 243 LEU A N 1
ATOM 1966 C CA . LEU A 1 243 ? -11.952 -7.636 6.820 1.00 94.88 243 LEU A CA 1
ATOM 1967 C C . LEU A 1 243 ? -12.808 -8.676 7.563 1.00 94.88 243 LEU A C 1
ATOM 1969 O O . LEU A 1 243 ? -13.328 -8.388 8.637 1.00 94.88 243 LEU A O 1
ATOM 1973 N N . ASP A 1 244 ? -12.873 -9.915 7.063 1.00 93.50 244 ASP A N 1
ATOM 1974 C CA . ASP A 1 244 ? -13.556 -11.015 7.760 1.00 93.50 244 ASP A CA 1
ATOM 1975 C C . ASP A 1 244 ? -12.965 -11.286 9.156 1.00 93.50 244 ASP A C 1
ATOM 1977 O O . ASP A 1 244 ? -13.684 -11.689 10.068 1.00 93.50 244 ASP A O 1
ATOM 1981 N N . ALA A 1 245 ? -11.647 -11.136 9.328 1.00 89.62 245 ALA A N 1
ATOM 1982 C CA . ALA A 1 245 ? -10.986 -11.366 10.611 1.00 89.62 245 ALA A CA 1
ATOM 1983 C C . ALA A 1 245 ? -11.323 -10.267 11.629 1.00 89.62 245 ALA A C 1
ATOM 1985 O O . ALA A 1 245 ? -11.505 -10.579 12.806 1.00 89.62 245 ALA A O 1
ATOM 1986 N N . ILE A 1 246 ? -11.448 -9.015 11.175 1.00 94.50 246 ILE A N 1
ATOM 1987 C CA . ILE A 1 246 ? -11.935 -7.900 11.997 1.00 94.50 246 ILE A CA 1
ATOM 1988 C C . ILE A 1 246 ? -13.363 -8.201 12.477 1.00 94.50 246 ILE A C 1
ATOM 1990 O O . ILE A 1 246 ? -13.635 -8.153 13.676 1.00 94.50 246 ILE A O 1
ATOM 1994 N N . GLU A 1 247 ? -14.252 -8.606 11.566 1.00 97.06 247 GLU A N 1
ATOM 1995 C CA . GLU A 1 247 ? -15.642 -8.963 11.891 1.00 97.06 247 GLU A CA 1
ATOM 1996 C C . GLU A 1 247 ? -15.728 -10.143 12.871 1.00 97.06 247 GLU A C 1
ATOM 1998 O O . GLU A 1 247 ? -16.440 -10.080 13.873 1.00 97.06 247 GLU A O 1
ATOM 2003 N N . ALA A 1 248 ? -14.958 -11.209 12.630 1.00 93.50 248 ALA A N 1
ATOM 2004 C CA . ALA A 1 248 ? -14.941 -12.406 13.473 1.00 93.50 248 ALA A CA 1
ATOM 2005 C C . ALA A 1 248 ? -14.430 -12.143 14.898 1.00 93.50 248 ALA A C 1
ATOM 2007 O O . ALA A 1 248 ? -14.695 -12.930 15.807 1.00 93.50 248 ALA A O 1
ATOM 2008 N N . LYS A 1 249 ? -13.687 -11.052 15.097 1.00 92.56 249 LYS A N 1
ATOM 2009 C CA . LYS A 1 249 ? -13.222 -10.595 16.405 1.00 92.56 249 LYS A CA 1
ATOM 2010 C C . LYS A 1 249 ? -14.073 -9.452 16.958 1.00 92.56 249 LYS A C 1
ATOM 2012 O O . LYS A 1 249 ? -13.607 -8.726 17.824 1.00 92.56 249 LYS A O 1
ATOM 2017 N N . GLY A 1 250 ? -15.302 -9.274 16.479 1.00 96.25 250 GLY A N 1
ATOM 2018 C CA . GLY A 1 250 ? -16.218 -8.279 17.034 1.00 96.25 250 GLY A CA 1
ATOM 2019 C C . GLY A 1 250 ? -15.786 -6.832 16.796 1.00 96.25 250 GLY A C 1
ATOM 2020 O O . GLY A 1 250 ? -16.246 -5.957 17.514 1.00 96.25 250 GLY A O 1
ATOM 2021 N N . TYR A 1 251 ? -14.959 -6.572 15.778 1.00 98.19 251 TYR A N 1
ATOM 2022 C CA . TYR A 1 251 ? -14.531 -5.236 15.346 1.00 98.19 251 TYR A CA 1
ATOM 2023 C C . TYR A 1 251 ? -13.597 -4.461 16.288 1.00 98.19 251 TYR A C 1
ATOM 2025 O O . TYR A 1 251 ? -13.281 -3.320 15.973 1.00 98.19 251 TYR A O 1
ATOM 2033 N N . ASP A 1 252 ? -13.125 -5.023 17.402 1.00 97.38 252 ASP A N 1
ATOM 2034 C CA . ASP A 1 252 ? -12.222 -4.297 18.311 1.00 97.38 252 ASP A CA 1
ATOM 2035 C C . ASP A 1 252 ? -10.779 -4.266 17.787 1.00 97.38 252 ASP A C 1
ATOM 2037 O O . ASP A 1 252 ? -9.906 -5.039 18.162 1.00 97.38 252 ASP A O 1
ATOM 2041 N N . THR A 1 253 ? -10.530 -3.337 16.876 1.00 97.44 253 THR A N 1
ATOM 2042 C CA . THR A 1 253 ? -9.204 -3.056 16.315 1.00 97.44 253 THR A CA 1
ATOM 2043 C C . THR A 1 253 ? -8.414 -2.042 17.145 1.00 97.44 253 THR A C 1
ATOM 2045 O O . THR A 1 253 ? -7.248 -1.789 16.853 1.00 97.44 253 THR A O 1
ATOM 2048 N N . LEU A 1 254 ? -9.020 -1.471 18.195 1.00 97.69 254 LEU A N 1
ATOM 2049 C CA . LEU A 1 254 ? -8.372 -0.525 19.113 1.00 97.69 254 LEU A CA 1
ATOM 2050 C C . LEU A 1 254 ? -7.404 -1.235 20.060 1.00 97.69 254 LEU A C 1
ATOM 2052 O O . LEU A 1 254 ? -6.324 -0.717 20.354 1.00 97.69 254 LEU A O 1
ATOM 2056 N N . HIS A 1 255 ? -7.773 -2.422 20.542 1.00 95.69 255 HIS A N 1
ATOM 2057 C CA . HIS A 1 255 ? -6.971 -3.155 21.521 1.00 95.69 255 HIS A CA 1
ATOM 2058 C C . HIS A 1 255 ? -6.078 -4.219 20.898 1.00 95.69 255 HIS A C 1
ATOM 2060 O O . HIS A 1 255 ? -4.998 -4.496 21.420 1.00 95.69 255 HIS A O 1
ATOM 2066 N N . TYR A 1 256 ? -6.505 -4.818 19.791 1.00 91.19 256 TYR A N 1
ATOM 2067 C CA . TYR A 1 256 ? -5.781 -5.912 19.167 1.00 91.19 256 TYR A CA 1
ATOM 2068 C C . TYR A 1 256 ? -5.772 -5.802 17.655 1.00 91.19 256 TYR A C 1
ATOM 2070 O O . TYR A 1 256 ? -6.700 -5.304 17.032 1.00 91.19 256 TYR A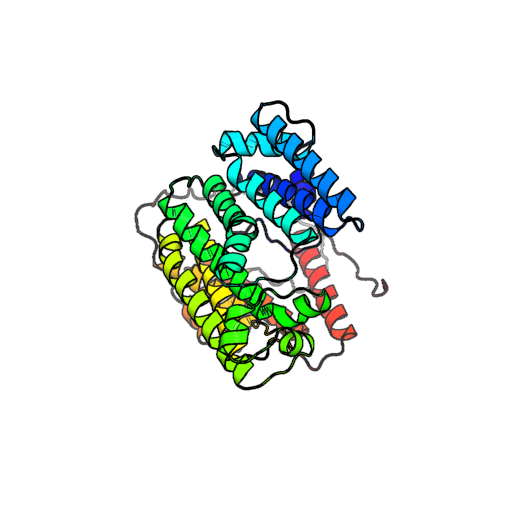 O 1
ATOM 2078 N N . ARG A 1 257 ? -4.727 -6.374 17.061 1.00 91.31 257 ARG A N 1
ATOM 2079 C CA . ARG A 1 257 ? -4.612 -6.544 15.619 1.00 91.31 257 ARG A CA 1
ATOM 2080 C C . ARG A 1 257 ? -5.218 -7.886 15.199 1.00 91.31 257 ARG A C 1
ATOM 2082 O O . ARG A 1 257 ? -4.622 -8.928 15.497 1.00 91.31 257 ARG A O 1
ATOM 2089 N N . PRO A 1 258 ? -6.347 -7.923 14.472 1.00 87.06 258 PRO A N 1
ATOM 2090 C CA . PRO A 1 258 ? -6.913 -9.179 13.993 1.00 87.06 258 PRO A CA 1
ATOM 2091 C C . PRO A 1 258 ? -5.975 -9.834 12.975 1.00 87.06 258 PRO A C 1
ATOM 2093 O O . PRO A 1 258 ? -5.578 -9.208 11.995 1.00 87.06 258 PRO A O 1
ATOM 2096 N N . ALA A 1 259 ? -5.612 -11.099 13.180 1.00 75.38 259 ALA A N 1
ATOM 2097 C CA . ALA A 1 259 ? -4.721 -11.833 12.282 1.00 75.38 259 ALA A CA 1
ATOM 2098 C C . ALA A 1 259 ? -5.485 -12.876 11.454 1.00 75.38 259 ALA A C 1
ATOM 2100 O O . ALA A 1 259 ? -6.361 -13.581 11.957 1.00 75.38 259 ALA A O 1
ATOM 2101 N N . VAL A 1 260 ? -5.109 -13.018 10.182 1.00 70.81 260 VAL A N 1
ATOM 2102 C CA . VAL A 1 260 ? -5.559 -14.138 9.347 1.00 70.81 260 VAL A CA 1
ATOM 2103 C C . VAL A 1 260 ? -4.692 -15.350 9.678 1.00 70.81 260 VAL A C 1
ATOM 2105 O O . VAL A 1 260 ? -3.467 -15.264 9.627 1.00 70.81 260 VAL A O 1
ATOM 2108 N N . SER A 1 261 ? -5.306 -16.490 10.007 1.00 70.00 261 SER A N 1
ATOM 2109 C CA . SER A 1 261 ? -4.541 -17.707 10.295 1.00 70.00 261 SER A CA 1
ATOM 2110 C C . SER A 1 261 ? -3.760 -18.182 9.064 1.00 70.00 261 SER A C 1
ATOM 2112 O O . SER A 1 261 ? -4.239 -18.088 7.927 1.00 70.00 261 SER A O 1
ATOM 2114 N N . LYS A 1 262 ? -2.572 -18.756 9.288 1.00 57.44 262 LYS A N 1
ATOM 2115 C CA . LYS A 1 262 ? -1.712 -19.299 8.219 1.00 57.44 262 LYS A CA 1
ATOM 2116 C C . LYS A 1 262 ? -2.437 -20.353 7.372 1.00 57.44 262 LYS A C 1
ATOM 2118 O O . LYS A 1 262 ? -2.294 -20.379 6.152 1.00 57.44 262 LYS A O 1
ATOM 2123 N N . LEU A 1 263 ? -3.297 -21.162 7.996 1.00 60.47 263 LEU A N 1
ATOM 2124 C CA . LEU A 1 263 ? -4.149 -22.138 7.308 1.00 60.47 263 LEU A CA 1
ATOM 2125 C C . LEU A 1 263 ? -5.155 -21.471 6.358 1.00 60.47 263 LEU A C 1
ATOM 2127 O O . LEU A 1 263 ? -5.328 -21.929 5.227 1.00 60.47 263 LEU A O 1
ATOM 2131 N N . LYS A 1 264 ? -5.795 -20.370 6.780 1.00 65.38 264 LYS A N 1
ATOM 2132 C CA . LYS A 1 264 ? -6.716 -19.612 5.919 1.00 65.38 264 LYS A CA 1
ATOM 2133 C C . LYS A 1 264 ? -5.953 -18.966 4.757 1.00 65.38 264 LYS A C 1
ATOM 2135 O O . LYS A 1 264 ? -6.420 -19.053 3.625 1.00 65.38 264 LYS A O 1
ATOM 2140 N N . GLN A 1 265 ? -4.757 -18.418 4.992 1.00 56.75 265 GLN A N 1
ATOM 2141 C CA . GLN A 1 265 ? -3.893 -17.887 3.924 1.00 56.75 265 GLN A CA 1
ATOM 2142 C C . GLN A 1 265 ? -3.520 -18.965 2.888 1.00 56.75 265 GLN A C 1
ATOM 2144 O O . GLN A 1 265 ? -3.690 -18.751 1.686 1.00 56.75 265 GLN A O 1
ATOM 2149 N N . ALA A 1 266 ? -3.110 -20.158 3.333 1.00 57.31 266 ALA A N 1
ATOM 2150 C CA . ALA A 1 266 ? -2.792 -21.284 2.450 1.00 57.31 266 ALA A CA 1
ATOM 2151 C C . ALA A 1 266 ? -4.016 -21.788 1.652 1.00 57.31 266 ALA A C 1
ATOM 2153 O O . ALA A 1 266 ? -3.916 -22.110 0.462 1.00 57.31 266 ALA A O 1
ATOM 2154 N N . ALA A 1 267 ? -5.200 -21.818 2.273 1.00 64.31 267 ALA A N 1
ATOM 2155 C CA . ALA A 1 267 ? -6.450 -22.194 1.610 1.00 64.31 267 ALA A CA 1
ATOM 2156 C C . ALA A 1 267 ? -6.878 -21.185 0.523 1.00 64.31 267 ALA A C 1
ATOM 2158 O O . ALA A 1 267 ? -7.423 -21.573 -0.512 1.00 64.31 267 ALA A O 1
ATOM 2159 N N . LEU A 1 268 ? -6.629 -19.889 0.727 1.00 63.62 268 LEU A N 1
ATOM 2160 C CA . LEU A 1 268 ? -6.911 -18.859 -0.279 1.00 63.62 268 LEU A CA 1
ATOM 2161 C C . LEU A 1 268 ? -5.980 -18.986 -1.490 1.00 63.62 268 LEU A C 1
ATOM 2163 O O . LEU A 1 268 ? -6.462 -18.984 -2.626 1.00 63.62 268 LEU A O 1
ATOM 2167 N N . LEU A 1 269 ? -4.682 -19.167 -1.231 1.00 59.25 269 LEU A N 1
ATOM 2168 C CA . LEU A 1 269 ? -3.628 -19.329 -2.237 1.00 59.25 269 LEU A CA 1
ATOM 2169 C C . LEU A 1 269 ? -3.897 -20.539 -3.144 1.00 59.25 269 LEU A C 1
ATOM 2171 O O . LEU A 1 269 ? -3.920 -20.443 -4.370 1.00 59.25 269 LEU A O 1
ATOM 2175 N N . SER A 1 270 ? -4.209 -21.679 -2.538 1.00 54.84 270 SER A N 1
ATOM 2176 C CA . SER A 1 270 ? -4.521 -22.915 -3.260 1.00 54.84 270 SER A CA 1
ATOM 2177 C C . SER A 1 270 ? -5.808 -22.838 -4.088 1.00 54.84 270 SER A C 1
ATOM 2179 O O . SER A 1 270 ? -5.827 -23.301 -5.228 1.00 54.84 270 SER A O 1
ATOM 2181 N N . ARG A 1 271 ? -6.878 -22.215 -3.576 1.00 62.41 271 ARG A N 1
ATOM 2182 C CA . ARG A 1 271 ? -8.119 -22.013 -4.348 1.00 62.41 271 ARG A CA 1
ATOM 2183 C C . ARG A 1 271 ? -7.905 -21.123 -5.573 1.00 62.41 271 ARG A C 1
ATOM 2185 O O . ARG A 1 271 ? -8.510 -21.395 -6.607 1.00 62.41 271 ARG A O 1
ATOM 2192 N N . ALA A 1 272 ? -7.082 -20.078 -5.464 1.00 59.94 272 ALA A N 1
ATOM 2193 C CA . ALA A 1 272 ? -6.747 -19.212 -6.596 1.00 59.94 272 ALA A CA 1
ATOM 2194 C C . ALA A 1 272 ? -5.976 -19.989 -7.679 1.00 59.94 272 ALA A C 1
ATOM 2196 O O . ALA A 1 272 ? -6.353 -19.961 -8.850 1.00 59.94 272 ALA A O 1
ATOM 2197 N N . LEU A 1 273 ? -4.978 -20.782 -7.274 1.00 57.50 273 LEU A N 1
ATOM 2198 C CA . LEU A 1 273 ? -4.212 -21.642 -8.182 1.00 57.50 273 LEU A CA 1
ATOM 2199 C C . LEU A 1 273 ? -5.083 -22.701 -8.876 1.00 57.50 273 LEU A C 1
ATOM 2201 O O . LEU A 1 273 ? -4.956 -22.904 -10.082 1.00 57.50 273 LEU A O 1
ATOM 2205 N N . VAL A 1 274 ? -5.989 -23.365 -8.148 1.00 60.28 274 VAL A N 1
ATOM 2206 C CA . VAL A 1 274 ? -6.896 -24.373 -8.728 1.00 60.28 274 VAL A CA 1
ATOM 2207 C C . VAL A 1 274 ? -7.858 -23.738 -9.729 1.00 60.28 274 VAL A C 1
ATOM 2209 O O . VAL A 1 274 ? -8.008 -24.262 -10.830 1.00 60.28 274 VAL A O 1
ATOM 2212 N N . ALA A 1 275 ? -8.472 -22.598 -9.397 1.00 59.25 275 ALA A N 1
ATOM 2213 C CA . ALA A 1 275 ? -9.358 -21.892 -10.324 1.00 59.25 275 ALA A CA 1
ATOM 2214 C C . ALA A 1 275 ? -8.633 -21.508 -11.625 1.00 59.25 275 ALA A C 1
ATOM 2216 O O . ALA A 1 275 ? -9.200 -21.639 -12.709 1.00 59.25 275 ALA A O 1
ATOM 2217 N N . HIS A 1 276 ? -7.361 -21.113 -11.524 1.00 58.09 276 HIS A N 1
ATOM 2218 C CA . HIS A 1 276 ? -6.530 -20.793 -12.679 1.00 58.09 276 HIS A CA 1
ATOM 2219 C C . HIS A 1 276 ? -6.176 -22.028 -13.526 1.00 58.09 276 HIS A C 1
ATOM 2221 O O . HIS A 1 276 ? -6.243 -21.986 -14.753 1.00 58.09 276 HIS A O 1
ATOM 2227 N N . LEU A 1 277 ? -5.848 -23.154 -12.884 1.00 52.22 277 LEU A N 1
ATOM 2228 C CA . LEU A 1 277 ? -5.511 -24.409 -13.567 1.00 52.22 277 LEU A CA 1
ATOM 2229 C C . LEU A 1 277 ? -6.723 -25.092 -14.222 1.00 52.22 277 LEU A C 1
ATOM 2231 O O . LEU A 1 277 ? -6.553 -25.769 -15.232 1.00 52.22 277 LEU A O 1
ATOM 2235 N N . VAL A 1 278 ? -7.921 -24.927 -13.655 1.00 55.84 278 VAL A N 1
ATOM 2236 C CA . VAL A 1 278 ? -9.174 -25.517 -14.161 1.00 55.84 278 VAL A CA 1
ATOM 2237 C C . VAL A 1 278 ? -9.857 -24.608 -15.195 1.00 55.84 278 VAL A C 1
ATOM 2239 O O . VAL A 1 278 ? -10.523 -25.107 -16.095 1.00 55.84 278 VAL A O 1
ATOM 2242 N N . GLY A 1 279 ? -9.668 -23.286 -15.112 1.00 49.25 279 GLY A N 1
ATOM 2243 C CA . GLY A 1 279 ? -10.269 -22.295 -16.017 1.00 49.25 279 GLY A CA 1
ATOM 2244 C C . GLY A 1 279 ? -9.469 -21.970 -17.289 1.00 49.25 279 GLY A C 1
ATOM 2245 O O . GLY A 1 279 ? -9.854 -21.065 -18.028 1.00 49.25 279 GLY A O 1
ATOM 2246 N N . GLY A 1 280 ? -8.353 -22.656 -17.550 1.00 38.41 280 GLY A N 1
ATOM 2247 C CA . GLY A 1 280 ? -7.489 -22.397 -18.705 1.00 38.41 280 GLY A CA 1
ATOM 2248 C C . GLY A 1 280 ? -8.137 -22.759 -20.050 1.00 38.41 280 GLY A C 1
ATOM 2249 O O . GLY A 1 280 ? -8.396 -23.924 -20.336 1.00 38.41 280 GLY A O 1
ATOM 2250 N N . ASN A 1 281 ? -8.349 -21.750 -20.897 1.00 35.25 281 ASN A N 1
ATOM 2251 C CA . ASN A 1 281 ? -8.810 -21.859 -22.285 1.00 35.25 281 ASN A CA 1
ATOM 2252 C C . ASN A 1 281 ? -7.860 -22.760 -23.127 1.00 35.25 281 ASN A C 1
ATOM 2254 O O . ASN A 1 281 ? -6.652 -22.501 -23.147 1.00 35.25 281 ASN A O 1
ATOM 2258 N N . PRO A 1 282 ? -8.344 -23.796 -23.844 1.00 36.88 282 PRO A N 1
ATOM 2259 C CA . PRO A 1 282 ? -7.496 -24.756 -24.552 1.00 36.88 282 PRO A CA 1
ATOM 2260 C C . PRO A 1 282 ? -7.019 -24.217 -25.910 1.00 36.88 282 PRO A C 1
ATOM 2262 O O . PRO A 1 282 ? -7.430 -24.699 -26.960 1.00 36.88 282 PRO A O 1
ATOM 2265 N N . ARG A 1 283 ? -6.127 -23.221 -25.919 1.00 35.31 283 ARG A N 1
ATOM 2266 C CA . ARG A 1 283 ? -5.339 -22.846 -27.112 1.00 35.31 283 ARG A CA 1
ATOM 2267 C C . ARG A 1 283 ? -3.931 -22.390 -26.733 1.00 35.31 283 ARG A C 1
ATOM 2269 O O . ARG A 1 283 ? -3.567 -21.237 -26.907 1.00 35.31 283 ARG A O 1
ATOM 2276 N N . ALA A 1 284 ? -3.139 -23.326 -26.222 1.00 38.69 284 ALA A N 1
ATOM 2277 C CA . ALA A 1 284 ? -1.679 -23.232 -26.202 1.00 38.69 284 ALA A CA 1
ATOM 2278 C C . ALA A 1 284 ? -1.072 -24.640 -26.060 1.00 38.69 284 ALA A C 1
ATOM 2280 O O . ALA A 1 284 ? -0.391 -24.948 -25.088 1.00 38.69 284 ALA A O 1
ATOM 2281 N N . SER A 1 285 ? -1.350 -25.535 -27.012 1.00 34.28 285 SER A N 1
ATOM 2282 C CA . SER A 1 285 ? -0.637 -26.813 -27.123 1.00 34.28 285 SER A CA 1
ATOM 2283 C C . SER A 1 285 ? 0.609 -26.634 -27.996 1.00 34.28 285 SER A C 1
ATOM 2285 O O . SER A 1 285 ? 0.622 -27.003 -29.170 1.00 34.28 285 SER A O 1
ATOM 2287 N N . GLY A 1 286 ? 1.659 -26.041 -27.429 1.00 28.45 286 GLY A N 1
ATOM 2288 C CA . GLY A 1 286 ? 3.017 -26.195 -27.947 1.00 28.45 286 GLY A CA 1
ATOM 2289 C C . GLY A 1 286 ? 3.623 -27.456 -27.338 1.00 28.45 286 GLY A C 1
ATOM 2290 O O . GLY A 1 286 ? 3.736 -27.544 -26.118 1.00 28.45 286 GLY A O 1
ATOM 2291 N N . ARG A 1 287 ? 3.954 -28.453 -28.168 1.00 29.56 287 ARG A N 1
ATOM 2292 C CA . ARG A 1 287 ? 4.630 -29.689 -27.740 1.00 29.56 287 ARG A CA 1
ATOM 2293 C C . ARG A 1 287 ? 5.903 -29.348 -26.961 1.00 29.56 287 ARG A C 1
ATOM 2295 O O . ARG A 1 287 ? 6.757 -28.630 -27.472 1.00 29.56 287 ARG A O 1
ATOM 2302 N N . LEU A 1 288 ? 6.037 -29.902 -25.761 1.00 27.70 288 LEU A N 1
ATOM 2303 C CA . LEU A 1 288 ? 7.316 -29.972 -25.057 1.00 27.70 288 LEU A CA 1
ATOM 2304 C C . LEU A 1 288 ? 8.165 -31.084 -25.705 1.00 27.70 288 LEU A C 1
ATOM 2306 O O . LEU A 1 288 ? 7.615 -32.159 -25.957 1.00 27.70 288 LEU A O 1
ATOM 2310 N N . PRO A 1 289 ? 9.464 -30.872 -25.989 1.00 27.19 289 PRO A N 1
ATOM 2311 C CA . PRO A 1 289 ? 10.350 -31.946 -26.425 1.00 27.19 289 PRO A CA 1
ATOM 2312 C C . PRO A 1 289 ? 10.690 -32.870 -25.248 1.00 27.19 289 PRO A C 1
ATOM 2314 O O . PRO A 1 289 ? 10.934 -32.401 -24.135 1.00 27.19 289 PRO A O 1
ATOM 2317 N N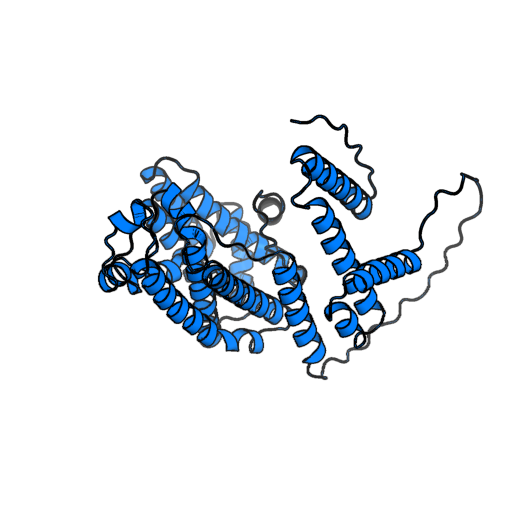 . GLU A 1 290 ? 10.731 -34.179 -25.502 1.00 28.44 290 GLU A N 1
ATOM 2318 C CA . GLU A 1 290 ? 11.252 -35.171 -24.557 1.00 28.44 290 GLU A CA 1
ATOM 2319 C C . GLU A 1 290 ? 12.761 -34.973 -24.318 1.00 28.44 290 GLU A C 1
ATOM 2321 O O . GLU A 1 290 ? 13.500 -34.700 -25.269 1.00 28.44 290 GLU A O 1
ATOM 2326 N N . PRO A 1 291 ? 13.265 -35.145 -23.082 1.00 30.94 291 PRO A N 1
ATOM 2327 C CA . PRO A 1 291 ? 14.698 -35.154 -22.839 1.00 30.94 291 PRO A CA 1
ATOM 2328 C C . PRO A 1 291 ? 15.313 -36.496 -23.260 1.00 30.94 291 PRO A C 1
ATOM 2330 O O . PRO A 1 291 ? 14.960 -37.560 -22.751 1.00 30.94 291 PRO A O 1
ATOM 2333 N N . ALA A 1 292 ? 16.284 -36.419 -24.169 1.00 27.34 292 ALA A N 1
ATOM 2334 C CA . ALA A 1 292 ? 17.147 -37.527 -24.551 1.00 27.34 292 ALA A CA 1
ATOM 2335 C C . ALA A 1 292 ? 17.985 -38.007 -23.351 1.00 27.34 292 ALA A C 1
ATOM 2337 O O . ALA A 1 292 ? 18.702 -37.232 -22.717 1.00 27.34 292 ALA A O 1
ATOM 2338 N N . MET A 1 293 ? 17.910 -39.306 -23.059 1.00 27.88 293 MET A N 1
ATOM 2339 C CA . MET A 1 293 ? 18.757 -39.974 -22.075 1.00 27.88 293 MET A CA 1
ATOM 2340 C C . MET A 1 293 ? 20.198 -40.074 -22.589 1.00 27.88 293 MET A C 1
ATOM 2342 O O . MET A 1 293 ? 20.502 -40.899 -23.450 1.00 27.88 293 MET A O 1
ATOM 2346 N N . ALA A 1 294 ? 21.105 -39.283 -22.017 1.00 26.89 294 ALA A N 1
ATOM 2347 C CA . ALA A 1 294 ? 22.538 -39.530 -22.116 1.00 26.89 294 ALA A CA 1
ATOM 2348 C C . ALA A 1 294 ? 22.961 -40.478 -20.983 1.00 26.89 294 ALA A C 1
ATOM 2350 O O . ALA A 1 294 ? 22.896 -40.136 -19.804 1.00 26.89 294 ALA A O 1
ATOM 2351 N N . ARG A 1 295 ? 23.372 -41.695 -21.354 1.00 30.00 295 ARG A N 1
ATOM 2352 C CA . ARG A 1 295 ? 24.028 -42.660 -20.464 1.00 30.00 295 ARG A CA 1
ATOM 2353 C C . ARG A 1 295 ? 25.462 -42.201 -20.204 1.00 30.00 295 ARG A C 1
ATOM 2355 O O . ARG A 1 295 ? 26.255 -42.148 -21.138 1.00 30.00 295 ARG A O 1
ATOM 2362 N N . THR A 1 296 ? 25.821 -41.982 -18.946 1.00 28.25 296 THR A N 1
ATOM 2363 C CA . THR A 1 296 ? 27.219 -41.973 -18.500 1.00 28.25 296 THR A CA 1
ATOM 2364 C C . THR A 1 296 ? 27.407 -43.044 -17.434 1.00 28.25 296 THR A C 1
ATOM 2366 O O . THR A 1 296 ? 26.734 -43.066 -16.407 1.00 28.25 296 THR A O 1
ATOM 2369 N N . GLN A 1 297 ? 28.297 -43.988 -17.731 1.00 29.33 297 GLN A N 1
ATOM 2370 C CA . GLN A 1 297 ? 28.767 -45.014 -16.806 1.00 29.33 297 GLN A CA 1
ATOM 2371 C C . GLN A 1 297 ? 29.854 -44.410 -15.899 1.00 29.33 297 GLN A C 1
ATOM 2373 O O . GLN A 1 297 ? 30.709 -43.658 -16.371 1.00 29.33 297 GLN A O 1
ATOM 2378 N N . HIS A 1 298 ? 29.842 -44.760 -14.613 1.00 28.55 298 HIS A N 1
ATOM 2379 C CA . HIS A 1 298 ? 30.977 -44.596 -13.699 1.00 28.55 298 HIS A CA 1
ATOM 2380 C C . HIS A 1 298 ? 31.175 -45.888 -12.880 1.00 28.55 298 HIS A C 1
ATOM 2382 O O . HIS A 1 298 ? 30.184 -46.564 -12.591 1.00 28.55 298 HIS A O 1
ATOM 2388 N N . PRO A 1 299 ? 32.430 -46.268 -12.564 1.00 30.38 299 PRO A N 1
ATOM 2389 C CA . PRO A 1 299 ? 32.794 -47.580 -12.020 1.00 30.38 299 PRO A CA 1
ATOM 2390 C C . PRO A 1 299 ? 32.589 -47.676 -10.492 1.00 30.38 299 PRO A C 1
ATOM 2392 O O . PRO A 1 299 ? 32.397 -46.649 -9.837 1.00 30.38 299 PRO A O 1
ATOM 2395 N N . PRO A 1 300 ? 32.622 -48.892 -9.904 1.00 37.81 300 PRO A N 1
ATOM 2396 C CA . PRO A 1 300 ? 32.223 -49.114 -8.520 1.00 37.81 300 PRO A CA 1
ATOM 2397 C C . PRO A 1 300 ? 33.395 -48.986 -7.538 1.00 37.81 300 PRO A C 1
ATOM 2399 O O . PRO A 1 300 ? 34.529 -49.343 -7.851 1.00 37.81 300 PRO A O 1
ATOM 2402 N N . GLY A 1 301 ? 33.077 -48.578 -6.307 1.00 30.19 301 GLY A N 1
ATOM 2403 C CA . GLY A 1 301 ? 33.890 -48.902 -5.136 1.00 30.19 301 GLY A CA 1
ATOM 2404 C C . GLY A 1 301 ? 33.984 -47.799 -4.087 1.00 30.19 301 GLY A C 1
ATOM 2405 O O . GLY A 1 301 ? 34.869 -46.953 -4.163 1.00 30.19 301 GLY A O 1
ATOM 2406 N N . ARG A 1 302 ? 33.137 -47.878 -3.055 1.00 32.91 302 ARG A N 1
ATOM 2407 C CA . ARG A 1 302 ? 33.539 -48.170 -1.663 1.00 32.91 302 ARG A CA 1
ATOM 2408 C C . ARG A 1 302 ? 32.336 -48.031 -0.732 1.00 32.91 302 ARG A C 1
ATOM 2410 O O . ARG A 1 302 ? 31.658 -47.008 -0.721 1.00 32.91 302 ARG A O 1
ATOM 2417 N N . ASP A 1 303 ? 32.107 -49.095 0.024 1.00 37.59 303 ASP A N 1
ATOM 2418 C CA . ASP A 1 303 ? 31.050 -49.240 1.013 1.00 37.59 303 ASP A CA 1
ATOM 2419 C C . ASP A 1 303 ? 31.156 -48.202 2.137 1.00 37.59 303 ASP A C 1
ATOM 2421 O O . ASP A 1 303 ? 32.200 -48.045 2.771 1.00 37.59 303 ASP A O 1
ATOM 2425 N N . ALA A 1 304 ? 30.030 -47.548 2.420 1.00 31.88 304 ALA A N 1
ATOM 2426 C CA . ALA A 1 304 ? 29.742 -46.899 3.691 1.00 31.88 304 ALA A CA 1
ATOM 2427 C C . ALA A 1 304 ? 28.267 -47.172 4.048 1.00 31.88 304 ALA A C 1
ATOM 2429 O O . ALA A 1 304 ? 27.394 -47.138 3.183 1.00 31.88 304 ALA A O 1
ATOM 2430 N N . ALA A 1 305 ? 28.032 -47.506 5.317 1.00 32.94 305 ALA A N 1
ATOM 2431 C CA . ALA A 1 305 ? 26.816 -48.071 5.913 1.00 32.94 305 ALA A CA 1
ATOM 2432 C C . ALA A 1 305 ? 25.478 -47.359 5.569 1.00 32.94 305 ALA A C 1
ATOM 2434 O O . ALA A 1 305 ? 25.468 -46.165 5.263 1.00 32.94 305 ALA A O 1
ATOM 2435 N N . PRO A 1 306 ? 24.319 -48.054 5.658 1.00 38.72 306 PRO A N 1
ATOM 2436 C CA . PRO A 1 306 ? 23.045 -47.523 5.187 1.00 38.72 306 PRO A CA 1
ATOM 2437 C C . PRO A 1 306 ? 22.465 -46.498 6.172 1.00 38.72 306 PRO A C 1
ATOM 2439 O O . PRO A 1 306 ? 21.814 -46.848 7.153 1.00 38.72 306 PRO A O 1
ATOM 2442 N N . LEU A 1 307 ? 22.636 -45.211 5.874 1.00 41.47 307 LEU A N 1
ATOM 2443 C CA . LEU A 1 307 ? 21.697 -44.189 6.330 1.00 41.47 307 LEU A CA 1
ATOM 2444 C C . LEU A 1 307 ? 20.458 -44.289 5.436 1.00 41.47 307 LEU A C 1
ATOM 2446 O O . LEU A 1 307 ? 20.574 -44.217 4.213 1.00 41.47 307 LEU A O 1
ATOM 2450 N N . TYR A 1 308 ? 19.289 -44.502 6.039 1.00 40.25 308 TYR A N 1
ATOM 2451 C CA . TYR A 1 308 ? 17.994 -44.635 5.369 1.00 40.25 308 TYR A CA 1
ATOM 2452 C C . TYR A 1 308 ? 17.695 -43.393 4.508 1.00 40.25 308 TYR A C 1
ATOM 2454 O O . TYR A 1 308 ? 17.103 -42.420 4.968 1.00 40.25 308 TYR A O 1
ATOM 2462 N N . ARG A 1 309 ? 18.140 -43.393 3.248 1.00 53.22 309 ARG A N 1
ATOM 2463 C CA . ARG A 1 309 ? 17.781 -42.371 2.263 1.00 53.22 309 ARG A CA 1
ATOM 2464 C C . ARG A 1 309 ? 16.418 -42.743 1.699 1.00 53.22 309 ARG A C 1
ATOM 2466 O O . ARG A 1 309 ? 16.330 -43.625 0.847 1.00 53.22 309 ARG A O 1
ATOM 2473 N N . MET A 1 310 ? 15.363 -42.079 2.172 1.00 59.97 310 MET A N 1
ATOM 2474 C CA . MET A 1 310 ? 14.084 -42.097 1.460 1.00 59.97 310 MET A CA 1
ATOM 2475 C C . MET A 1 310 ? 14.326 -41.657 0.015 1.00 59.97 310 MET A C 1
ATOM 2477 O O . MET A 1 310 ? 14.959 -40.629 -0.233 1.00 59.97 310 MET A O 1
ATOM 2481 N N . ASN A 1 311 ? 13.837 -42.439 -0.942 1.00 81.06 311 ASN A N 1
ATOM 2482 C CA . ASN A 1 311 ? 13.824 -42.006 -2.332 1.00 81.06 311 ASN A CA 1
ATOM 2483 C C . ASN A 1 311 ? 12.702 -40.973 -2.554 1.00 81.06 311 ASN A C 1
ATOM 2485 O O . ASN A 1 311 ? 11.756 -40.880 -1.773 1.00 81.06 311 ASN A O 1
ATOM 2489 N N . LEU A 1 312 ? 12.787 -40.202 -3.641 1.00 74.50 312 LEU A N 1
ATOM 2490 C CA . LEU A 1 312 ? 11.844 -39.114 -3.935 1.00 74.50 312 LEU A CA 1
ATOM 2491 C C . LEU A 1 312 ? 10.372 -39.571 -3.951 1.00 74.50 312 LEU A C 1
ATOM 2493 O O . LEU A 1 312 ? 9.486 -38.831 -3.527 1.00 74.50 312 LEU A O 1
ATOM 2497 N N . ALA A 1 313 ? 10.103 -40.796 -4.412 1.00 74.31 313 ALA A N 1
ATOM 2498 C CA . ALA A 1 313 ? 8.751 -41.348 -4.431 1.00 74.31 313 ALA A CA 1
ATOM 2499 C C . ALA A 1 313 ? 8.222 -41.606 -3.010 1.00 74.31 313 ALA A C 1
ATOM 2501 O O . ALA A 1 313 ? 7.079 -41.258 -2.718 1.00 74.31 313 ALA A O 1
ATOM 2502 N N . GLN A 1 314 ? 9.067 -42.133 -2.119 1.00 81.75 314 GLN A N 1
ATOM 2503 C CA . GLN A 1 314 ? 8.752 -42.322 -0.700 1.00 81.75 314 GLN A CA 1
ATOM 2504 C C . GLN A 1 314 ? 8.553 -40.982 0.020 1.00 81.75 314 GLN A C 1
ATOM 2506 O O . GLN A 1 314 ? 7.643 -40.860 0.836 1.00 81.75 314 GLN A O 1
ATOM 2511 N N . SER A 1 315 ? 9.338 -39.952 -0.318 1.00 78.75 315 SER A N 1
ATOM 2512 C CA . SER A 1 315 ? 9.139 -38.601 0.220 1.00 78.75 315 SER A CA 1
ATOM 2513 C C . SER A 1 315 ? 7.772 -38.033 -0.168 1.00 78.75 315 SER A C 1
ATOM 2515 O O . SER A 1 315 ? 7.053 -37.532 0.692 1.00 78.75 315 SER A O 1
ATOM 2517 N N . TYR A 1 316 ? 7.364 -38.160 -1.436 1.00 82.00 316 TYR A N 1
ATOM 2518 C CA . TYR A 1 316 ? 6.029 -37.724 -1.856 1.00 82.00 316 TYR A CA 1
ATOM 2519 C C . TYR A 1 316 ? 4.908 -38.537 -1.205 1.00 82.00 316 TYR A C 1
ATOM 2521 O O . TYR A 1 316 ? 3.877 -37.970 -0.840 1.00 82.00 316 TYR A O 1
ATOM 2529 N N . GLU A 1 317 ? 5.091 -39.844 -1.026 1.00 83.62 317 GLU A N 1
ATOM 2530 C CA . GLU A 1 317 ? 4.117 -40.693 -0.337 1.00 83.62 317 GLU A CA 1
ATOM 2531 C C . GLU A 1 317 ? 3.913 -40.267 1.124 1.00 83.62 317 GLU A C 1
ATOM 2533 O O . GLU A 1 317 ? 2.770 -40.172 1.586 1.00 83.62 317 GLU A O 1
ATOM 2538 N N . GLU A 1 318 ? 4.994 -39.906 1.816 1.00 78.56 318 GLU A N 1
ATOM 2539 C CA . GLU A 1 318 ? 4.937 -39.378 3.178 1.00 78.56 318 GLU A CA 1
ATOM 2540 C C . GLU A 1 318 ? 4.257 -38.004 3.230 1.00 78.56 318 GLU A C 1
ATOM 2542 O O . GLU A 1 318 ? 3.371 -37.772 4.057 1.00 78.56 318 GLU A O 1
ATOM 2547 N N . CYS A 1 319 ? 4.556 -37.115 2.280 1.00 80.06 319 CYS A N 1
ATOM 2548 C CA . CYS A 1 319 ? 3.835 -35.850 2.144 1.00 80.06 319 CYS A CA 1
ATOM 2549 C C . CYS A 1 319 ? 2.329 -36.069 1.916 1.00 80.06 319 CYS A C 1
ATOM 2551 O O . CYS A 1 319 ? 1.494 -35.390 2.516 1.00 80.06 319 CYS A O 1
ATOM 2553 N N . HIS A 1 320 ? 1.955 -37.063 1.105 1.00 76.75 320 HIS A N 1
ATOM 2554 C CA . HIS A 1 320 ? 0.560 -37.462 0.925 1.00 76.75 320 HIS A CA 1
ATOM 2555 C C . HIS A 1 320 ? -0.061 -38.066 2.185 1.00 76.75 320 HIS A C 1
ATOM 2557 O O . HIS A 1 320 ? -1.268 -37.926 2.381 1.00 76.75 320 HIS A O 1
ATOM 2563 N N . ARG A 1 321 ? 0.707 -38.762 3.025 1.00 82.00 321 ARG A N 1
ATOM 2564 C CA . ARG A 1 321 ? 0.231 -39.289 4.310 1.00 82.00 321 ARG A CA 1
ATOM 2565 C C . ARG A 1 321 ? -0.081 -38.150 5.280 1.00 82.00 321 ARG A C 1
ATOM 2567 O O . ARG A 1 321 ? -1.191 -38.106 5.808 1.00 82.00 321 ARG A O 1
ATOM 2574 N N . ILE A 1 322 ? 0.842 -37.200 5.439 1.00 73.69 322 ILE A N 1
ATOM 2575 C CA . ILE A 1 322 ? 0.666 -36.002 6.278 1.00 73.69 322 ILE A CA 1
ATOM 2576 C C . ILE A 1 322 ? -0.537 -35.185 5.795 1.00 73.69 322 ILE A C 1
ATOM 2578 O O . ILE A 1 322 ? -1.380 -34.779 6.591 1.00 73.69 322 ILE A O 1
ATOM 2582 N N . ALA A 1 323 ? -0.668 -35.010 4.477 1.00 63.06 323 ALA A N 1
ATOM 2583 C CA . ALA A 1 323 ? -1.780 -34.274 3.895 1.00 63.06 323 ALA A CA 1
ATOM 2584 C C . ALA A 1 323 ? -3.144 -34.978 4.053 1.00 63.06 323 ALA A C 1
ATOM 2586 O O . ALA A 1 323 ? -4.158 -34.298 4.173 1.00 63.06 323 ALA A O 1
ATOM 2587 N N . ARG A 1 324 ? -3.190 -36.321 4.090 1.00 67.94 324 ARG A N 1
ATOM 2588 C CA . ARG A 1 324 ? -4.416 -37.102 4.368 1.00 67.94 324 ARG A CA 1
ATOM 2589 C C . ARG A 1 324 ? -4.841 -37.049 5.829 1.00 67.94 324 ARG A C 1
ATOM 2591 O O . ARG A 1 324 ? -6.034 -37.000 6.113 1.00 67.94 324 ARG A O 1
ATOM 2598 N N . ALA A 1 325 ? -3.872 -37.078 6.740 1.00 68.25 325 ALA A N 1
ATOM 2599 C CA . ALA A 1 325 ? -4.112 -37.144 8.178 1.00 68.25 325 ALA A CA 1
ATOM 2600 C C . ALA A 1 325 ? -4.744 -35.864 8.760 1.00 68.25 325 ALA A C 1
ATOM 2602 O O . ALA A 1 325 ? -5.221 -35.881 9.888 1.00 68.25 325 ALA A O 1
ATOM 2603 N N . SER A 1 326 ? -4.787 -34.760 8.004 1.00 58.84 326 SER A N 1
ATOM 2604 C CA . SER A 1 326 ? -5.367 -33.492 8.462 1.00 58.84 326 SER A CA 1
ATOM 2605 C C . SER A 1 326 ? -6.901 -33.422 8.392 1.00 58.84 326 SER A C 1
ATOM 2607 O O . SER A 1 326 ? -7.465 -32.396 8.767 1.00 58.84 326 SER A O 1
ATOM 2609 N N . HIS A 1 327 ? -7.581 -34.467 7.893 1.00 48.94 327 HIS A N 1
ATOM 2610 C CA . HIS A 1 327 ? -9.048 -34.562 7.742 1.00 48.94 327 HIS A CA 1
ATOM 2611 C C . HIS A 1 327 ? -9.723 -33.387 7.001 1.00 48.94 327 HIS A C 1
ATOM 2613 O O . HIS A 1 327 ? -10.944 -33.238 7.027 1.00 48.94 327 HIS A O 1
ATOM 2619 N N . SER A 1 328 ? -8.952 -32.561 6.291 1.00 48.62 328 SER A N 1
ATOM 2620 C CA . SER A 1 328 ? -9.476 -31.444 5.513 1.00 48.62 328 SER A CA 1
ATOM 2621 C C . SER A 1 328 ? -9.951 -31.922 4.139 1.00 48.62 328 SER A C 1
ATOM 2623 O O . SER A 1 328 ? -9.214 -32.601 3.419 1.00 48.62 328 SER A O 1
ATOM 2625 N N . ASN A 1 329 ? -11.143 -31.479 3.714 1.00 39.12 329 ASN A N 1
ATOM 2626 C CA . ASN A 1 329 ? -11.682 -31.677 2.352 1.00 39.12 329 ASN A CA 1
ATOM 2627 C C . ASN A 1 329 ? -10.727 -31.183 1.238 1.00 39.12 329 ASN A C 1
ATOM 2629 O O . ASN A 1 329 ? -10.917 -31.471 0.058 1.00 39.12 329 ASN A O 1
ATOM 2633 N N . PHE A 1 330 ? -9.680 -30.454 1.623 1.00 45.66 330 PHE A N 1
ATOM 2634 C CA . PHE A 1 330 ? -8.583 -29.959 0.810 1.00 45.66 330 PHE A CA 1
ATOM 2635 C C . PHE A 1 330 ? -7.736 -31.046 0.123 1.00 45.66 330 PHE A C 1
ATOM 2637 O O . PHE A 1 330 ? -7.432 -30.897 -1.057 1.00 45.66 330 PHE A O 1
ATOM 2644 N N . TYR A 1 331 ? -7.395 -32.155 0.802 1.00 45.28 331 TYR A N 1
ATOM 2645 C CA . TYR A 1 331 ? -6.580 -33.225 0.194 1.00 45.28 331 TYR A CA 1
ATOM 2646 C C . TYR A 1 331 ? -7.291 -33.877 -1.001 1.00 45.28 331 TYR A C 1
ATOM 2648 O O . TYR A 1 331 ? -6.680 -34.183 -2.027 1.00 45.28 331 TYR A O 1
ATOM 2656 N N . TYR A 1 332 ? -8.609 -34.048 -0.887 1.00 46.31 332 TYR A N 1
ATOM 2657 C CA . TYR A 1 332 ? -9.416 -34.697 -1.915 1.00 46.31 332 TYR A CA 1
ATOM 2658 C C . TYR A 1 332 ? -9.638 -33.815 -3.154 1.00 46.31 332 TYR A C 1
ATOM 2660 O O . TYR A 1 332 ? -9.845 -34.342 -4.246 1.00 46.31 332 TYR A O 1
ATOM 2668 N N . ALA A 1 333 ? -9.484 -32.491 -3.033 1.00 41.56 333 ALA A N 1
ATOM 2669 C CA . ALA A 1 333 ? -9.553 -31.563 -4.165 1.00 41.56 333 ALA A CA 1
ATOM 2670 C C . ALA A 1 333 ? -8.418 -31.771 -5.192 1.00 41.56 333 ALA A C 1
ATOM 2672 O O . ALA A 1 333 ? -8.520 -31.318 -6.332 1.00 41.56 333 ALA A O 1
ATOM 2673 N N . PHE A 1 334 ? -7.349 -32.487 -4.825 1.00 53.12 334 PHE A N 1
ATOM 2674 C CA . PHE A 1 334 ? -6.197 -32.743 -5.695 1.00 53.12 334 PHE A CA 1
ATOM 2675 C C . PHE A 1 334 ? -6.342 -33.964 -6.606 1.00 53.12 334 PHE A C 1
ATOM 2677 O O . PHE A 1 334 ? -5.493 -34.171 -7.476 1.00 53.12 334 PHE A O 1
ATOM 2684 N N . PHE A 1 335 ? -7.389 -34.781 -6.438 1.00 51.41 335 PHE A N 1
ATOM 2685 C CA . PHE A 1 335 ? -7.571 -36.003 -7.236 1.00 51.41 335 PHE A CA 1
ATOM 2686 C C . PHE A 1 335 ? -7.749 -35.733 -8.736 1.00 51.41 335 PHE A C 1
ATOM 2688 O O . PHE A 1 335 ? -7.431 -36.600 -9.545 1.00 51.41 335 PHE A O 1
ATOM 2695 N N . LEU A 1 336 ? -8.167 -34.520 -9.112 1.00 50.00 336 LEU A N 1
ATOM 2696 C CA . LEU A 1 336 ? -8.328 -34.095 -10.507 1.00 50.00 336 LEU A CA 1
ATOM 2697 C C . LEU A 1 336 ? -7.021 -33.603 -11.163 1.00 50.00 336 LEU A C 1
ATOM 2699 O O . LEU A 1 336 ? -7.011 -33.295 -12.353 1.00 50.00 336 LEU A O 1
ATOM 2703 N N . LEU A 1 337 ? -5.913 -33.513 -10.416 1.00 51.72 337 LEU A N 1
ATOM 2704 C CA . LEU A 1 337 ? -4.629 -33.027 -10.932 1.00 51.72 337 LEU A CA 1
ATOM 2705 C C . LEU A 1 337 ? -3.732 -34.176 -11.435 1.00 51.72 337 LEU A C 1
ATOM 2707 O O . LEU A 1 337 ? -3.686 -35.242 -10.810 1.00 51.72 337 LEU A O 1
ATOM 2711 N N . PRO A 1 338 ? -2.933 -33.952 -12.502 1.00 63.25 338 PRO A N 1
ATOM 2712 C CA . PRO A 1 338 ? -1.877 -34.878 -12.909 1.00 63.25 338 PRO A CA 1
ATOM 2713 C C . PRO A 1 338 ? -0.906 -35.174 -11.759 1.00 63.25 338 PRO A C 1
ATOM 2715 O O . PRO A 1 338 ? -0.551 -34.269 -10.997 1.00 63.25 338 PRO A O 1
ATOM 2718 N N . LYS A 1 339 ? -0.435 -36.427 -11.670 1.00 70.81 339 LYS A N 1
ATOM 2719 C CA . LYS A 1 339 ? 0.389 -36.931 -10.555 1.00 70.81 339 LYS A CA 1
ATOM 2720 C C . LYS A 1 339 ? 1.544 -35.995 -10.146 1.00 70.81 339 LYS A C 1
ATOM 2722 O O . LYS A 1 339 ? 1.608 -35.686 -8.963 1.00 70.81 339 LYS A O 1
ATOM 2727 N N . PRO A 1 340 ? 2.366 -35.437 -11.058 1.00 69.38 340 PRO A N 1
ATOM 2728 C CA . PRO A 1 340 ? 3.467 -34.554 -10.655 1.00 69.38 340 PRO A CA 1
ATOM 2729 C C . PRO A 1 340 ? 3.015 -33.280 -9.922 1.00 69.38 340 PRO A C 1
ATOM 2731 O O . PRO A 1 340 ? 3.658 -32.842 -8.973 1.00 69.38 340 PRO A O 1
ATOM 2734 N N . LYS A 1 341 ? 1.884 -32.687 -10.331 1.00 54.28 341 LYS A N 1
ATOM 2735 C CA . LYS A 1 341 ? 1.336 -31.479 -9.689 1.00 54.28 341 LYS A CA 1
ATOM 2736 C C . LYS A 1 341 ? 0.709 -31.802 -8.335 1.00 54.28 341 LYS A C 1
ATOM 2738 O O . LYS A 1 341 ? 0.838 -31.024 -7.395 1.00 54.28 341 LYS A O 1
ATOM 2743 N N . ARG A 1 342 ? 0.045 -32.955 -8.239 1.00 65.19 342 ARG A N 1
ATOM 2744 C CA . ARG A 1 342 ? -0.529 -33.463 -6.990 1.00 65.19 342 ARG A CA 1
ATOM 2745 C C . ARG A 1 342 ? 0.560 -33.784 -5.957 1.00 65.19 342 ARG A C 1
ATOM 2747 O O . ARG A 1 342 ? 0.408 -33.394 -4.803 1.00 65.19 342 ARG A O 1
ATOM 2754 N N . ASP A 1 343 ? 1.650 -34.418 -6.384 1.00 74.94 343 ASP A N 1
ATOM 2755 C CA . ASP A 1 343 ? 2.814 -34.741 -5.550 1.00 74.94 343 ASP A CA 1
ATOM 2756 C C . ASP A 1 343 ? 3.482 -33.446 -5.020 1.00 74.94 343 ASP A C 1
ATOM 2758 O O . ASP A 1 343 ? 3.721 -33.306 -3.820 1.00 74.94 343 ASP A O 1
ATOM 2762 N N . ALA A 1 344 ? 3.676 -32.436 -5.881 1.00 65.25 344 ALA A N 1
ATOM 2763 C CA . ALA A 1 344 ? 4.233 -31.136 -5.487 1.00 65.25 344 ALA A CA 1
ATOM 2764 C C . ALA A 1 344 ? 3.354 -30.368 -4.478 1.00 65.25 344 ALA A C 1
ATOM 2766 O O . ALA A 1 344 ? 3.861 -29.818 -3.500 1.00 65.25 344 ALA A O 1
ATOM 2767 N N . LEU A 1 345 ? 2.033 -30.346 -4.682 1.00 56.31 345 LEU A N 1
ATOM 2768 C CA . LEU A 1 345 ? 1.101 -29.686 -3.760 1.00 56.31 345 LEU A CA 1
ATOM 2769 C C . LEU A 1 345 ? 0.998 -30.410 -2.415 1.00 56.31 345 LEU A C 1
ATOM 2771 O O . LEU A 1 345 ? 0.901 -29.753 -1.380 1.00 56.31 345 LEU A O 1
ATOM 2775 N N . ALA A 1 346 ? 1.056 -31.744 -2.409 1.00 66.50 346 ALA A N 1
ATOM 2776 C CA . ALA A 1 346 ? 1.102 -32.509 -1.169 1.00 66.50 346 ALA A CA 1
ATOM 2777 C C . ALA A 1 346 ? 2.392 -32.248 -0.386 1.00 66.50 346 ALA A C 1
ATOM 2779 O O . ALA A 1 346 ? 2.329 -32.110 0.833 1.00 66.50 346 ALA A O 1
ATOM 2780 N N . ALA A 1 347 ? 3.534 -32.115 -1.068 1.00 73.94 347 ALA A N 1
ATOM 2781 C CA . ALA A 1 347 ? 4.796 -31.738 -0.434 1.00 73.94 347 ALA A CA 1
ATOM 2782 C C . ALA A 1 347 ? 4.739 -30.342 0.194 1.00 73.94 347 ALA A C 1
ATOM 2784 O O . ALA A 1 347 ? 5.107 -30.176 1.356 1.00 73.94 347 ALA A O 1
ATOM 2785 N N . LEU A 1 348 ? 4.198 -29.357 -0.528 1.00 62.22 348 LEU A N 1
ATOM 2786 C CA . LEU A 1 348 ? 4.023 -28.002 -0.007 1.00 62.22 348 LEU A CA 1
ATOM 2787 C C . LEU A 1 348 ? 3.081 -27.968 1.205 1.00 62.22 348 LEU A C 1
ATOM 2789 O O . LEU A 1 348 ? 3.375 -27.311 2.202 1.00 62.22 348 LEU A O 1
ATOM 2793 N N . TYR A 1 349 ? 1.963 -28.693 1.138 1.00 65.25 349 TYR A N 1
ATOM 2794 C CA . TYR A 1 349 ? 1.017 -28.773 2.248 1.00 65.25 349 TYR A CA 1
ATOM 2795 C C . TYR A 1 349 ? 1.634 -29.438 3.480 1.00 65.25 349 TYR A C 1
ATOM 2797 O O . TYR A 1 349 ? 1.504 -28.921 4.588 1.00 65.25 349 TYR A O 1
ATOM 2805 N N . ALA A 1 350 ? 2.328 -30.563 3.288 1.00 69.69 350 ALA A N 1
ATOM 2806 C CA . ALA A 1 350 ? 3.023 -31.254 4.364 1.00 69.69 350 ALA A CA 1
ATOM 2807 C C . ALA A 1 350 ? 4.076 -30.347 5.012 1.00 69.69 350 ALA A C 1
ATOM 2809 O O . ALA A 1 350 ? 4.121 -30.257 6.234 1.00 69.69 350 ALA A O 1
ATOM 2810 N N . PHE A 1 351 ? 4.851 -29.609 4.213 1.00 72.88 351 PHE A N 1
ATOM 2811 C CA . PHE A 1 351 ? 5.810 -28.626 4.715 1.00 72.88 351 PHE A CA 1
ATOM 2812 C C . PHE A 1 351 ? 5.137 -27.556 5.584 1.00 72.88 351 PHE A C 1
ATOM 2814 O O . PHE A 1 351 ? 5.533 -27.356 6.730 1.00 72.88 351 PHE A O 1
ATOM 2821 N N . MET A 1 352 ? 4.082 -26.908 5.078 1.00 67.19 352 MET A N 1
ATOM 2822 C CA . MET A 1 352 ? 3.356 -25.881 5.834 1.00 67.19 352 MET A CA 1
ATOM 2823 C C . MET A 1 352 ? 2.800 -26.427 7.150 1.00 67.19 352 MET A C 1
ATOM 2825 O O . MET A 1 352 ? 2.898 -25.760 8.175 1.00 67.19 352 MET A O 1
ATOM 2829 N N . ARG A 1 353 ? 2.245 -27.644 7.133 1.00 69.31 353 ARG A N 1
ATOM 2830 C CA . ARG A 1 353 ? 1.672 -28.284 8.321 1.00 69.31 353 ARG A CA 1
ATOM 2831 C C . ARG A 1 353 ? 2.734 -28.615 9.367 1.00 69.31 353 ARG A C 1
ATOM 2833 O O . ARG A 1 353 ? 2.524 -28.333 10.539 1.00 69.31 353 ARG A O 1
ATOM 2840 N N . LEU A 1 354 ? 3.870 -29.163 8.945 1.00 68.06 354 LEU A N 1
ATOM 2841 C CA . LEU A 1 354 ? 4.973 -29.496 9.845 1.00 68.06 354 LEU A CA 1
ATOM 2842 C C . LEU A 1 354 ? 5.601 -28.247 10.478 1.00 68.06 354 LEU A C 1
ATOM 2844 O O . LEU A 1 354 ? 5.984 -28.277 11.644 1.00 68.06 354 LEU A O 1
ATOM 2848 N N . VAL A 1 355 ? 5.678 -27.138 9.736 1.00 66.62 355 VAL A N 1
ATOM 2849 C CA . VAL A 1 355 ? 6.110 -25.839 10.278 1.00 66.62 355 VAL A CA 1
ATOM 2850 C C . VAL A 1 355 ? 5.079 -25.282 11.267 1.00 66.62 355 VAL A C 1
ATOM 2852 O O . VAL A 1 355 ? 5.456 -24.691 12.277 1.00 66.62 355 VAL A O 1
ATOM 2855 N N . ASP A 1 356 ? 3.788 -25.482 11.005 1.00 64.06 356 ASP A N 1
ATOM 2856 C CA . ASP A 1 356 ? 2.698 -25.049 11.885 1.00 64.06 356 ASP A CA 1
ATOM 2857 C C . ASP A 1 356 ? 2.692 -25.811 13.223 1.00 64.06 356 ASP A C 1
ATOM 2859 O O . ASP A 1 356 ? 2.556 -25.193 14.278 1.00 64.06 356 ASP A O 1
ATOM 2863 N N . ASP A 1 357 ? 2.959 -27.122 13.201 1.00 67.44 357 ASP A N 1
ATOM 2864 C CA . ASP A 1 357 ? 3.100 -27.957 14.409 1.00 67.44 357 ASP A CA 1
ATOM 2865 C C . ASP A 1 357 ? 4.252 -27.502 15.324 1.00 67.44 357 ASP A C 1
ATOM 2867 O O . ASP A 1 357 ? 4.203 -27.672 16.541 1.00 67.44 357 ASP A O 1
ATOM 2871 N N . VAL A 1 358 ? 5.285 -26.866 14.766 1.00 62.38 358 VAL A N 1
ATOM 2872 C CA . VAL A 1 358 ? 6.376 -26.265 15.553 1.00 62.38 358 VAL A CA 1
ATOM 2873 C C . VAL A 1 358 ? 5.941 -24.966 16.238 1.00 62.38 358 VAL A C 1
ATOM 2875 O O . VAL A 1 358 ? 6.534 -24.564 17.238 1.00 62.38 358 VAL A O 1
ATOM 2878 N N . SER A 1 359 ? 4.898 -24.304 15.733 1.00 55.22 359 SER A N 1
ATOM 2879 C CA . SER A 1 359 ? 4.367 -23.061 16.304 1.00 55.22 359 SER A CA 1
ATOM 2880 C C . SER A 1 359 ? 3.268 -23.243 17.362 1.00 55.22 359 SER A C 1
ATOM 2882 O O . SER A 1 359 ? 2.793 -22.232 17.889 1.00 55.22 359 SER A O 1
ATOM 2884 N N . ASP A 1 360 ? 2.936 -24.486 17.731 1.00 64.94 360 ASP A N 1
ATOM 2885 C CA . ASP A 1 360 ? 1.875 -24.858 18.683 1.00 64.94 360 ASP A CA 1
ATOM 2886 C C . ASP A 1 360 ? 1.887 -24.023 19.982 1.00 64.94 360 ASP A C 1
ATOM 2888 O O . ASP A 1 360 ? 2.926 -23.820 20.615 1.00 64.94 360 ASP A O 1
ATOM 2892 N N . GLU A 1 361 ? 0.723 -23.511 20.387 1.00 50.72 361 GLU A N 1
ATOM 2893 C CA . GLU A 1 361 ? 0.526 -22.553 21.485 1.00 50.72 361 GLU A CA 1
ATOM 2894 C C . GLU A 1 361 ? 1.035 -23.068 22.843 1.00 50.72 361 GLU A C 1
ATOM 2896 O O . GLU A 1 361 ? 1.466 -22.260 23.663 1.00 50.72 361 GLU A O 1
ATOM 2901 N N . ASN A 1 362 ? 1.129 -24.388 23.033 1.00 59.09 362 ASN A N 1
ATOM 2902 C CA . ASN A 1 362 ? 1.569 -25.016 24.287 1.00 59.09 362 ASN A CA 1
ATOM 2903 C C . ASN A 1 362 ? 3.097 -25.167 24.458 1.00 59.09 362 ASN A C 1
ATOM 2905 O O . ASN A 1 362 ? 3.553 -25.661 25.491 1.00 59.09 362 ASN A O 1
ATOM 2909 N N . GLN A 1 363 ? 3.911 -24.769 23.475 1.00 68.19 363 GLN A N 1
ATOM 2910 C CA . GLN A 1 363 ? 5.377 -24.843 23.574 1.00 68.19 363 GLN A CA 1
ATOM 2911 C C . GLN A 1 363 ? 5.993 -23.529 24.081 1.00 68.19 363 GLN A C 1
ATOM 2913 O O . GLN A 1 363 ? 5.537 -22.437 23.743 1.00 68.19 363 GLN A O 1
ATOM 2918 N N . SER A 1 364 ? 7.084 -23.612 24.850 1.00 75.44 364 SER A N 1
ATOM 2919 C CA . SER A 1 364 ? 7.828 -22.420 25.278 1.00 75.44 364 SER A CA 1
ATOM 2920 C C . SER A 1 364 ? 8.466 -21.692 24.087 1.00 75.44 364 SER A C 1
ATOM 2922 O O . SER A 1 364 ? 8.828 -22.313 23.086 1.00 75.44 364 SER A O 1
ATOM 2924 N N . LEU A 1 365 ? 8.659 -20.372 24.195 1.00 69.25 365 LEU A N 1
ATOM 2925 C CA . LEU A 1 365 ? 9.259 -19.552 23.130 1.00 69.25 365 LEU A CA 1
ATOM 2926 C C . LEU A 1 365 ? 10.618 -20.107 22.658 1.00 69.25 365 LEU A C 1
ATOM 2928 O O . LEU A 1 365 ? 10.860 -20.219 21.458 1.00 69.25 365 LEU A O 1
ATOM 2932 N N . LEU A 1 366 ? 11.454 -20.562 23.597 1.00 70.44 366 LEU A N 1
ATOM 2933 C CA . LEU A 1 366 ? 12.746 -21.197 23.311 1.00 70.44 366 LEU A CA 1
ATOM 2934 C C . LEU A 1 366 ? 12.615 -22.553 22.597 1.00 70.44 366 LEU A C 1
ATOM 2936 O O . LEU A 1 366 ? 13.517 -22.956 21.861 1.00 70.44 366 LEU A O 1
ATOM 2940 N N . ALA A 1 367 ? 11.536 -23.307 22.824 1.00 69.75 367 ALA A N 1
ATOM 2941 C CA . ALA A 1 367 ? 11.276 -24.550 22.095 1.00 69.75 367 ALA A CA 1
ATOM 2942 C C . ALA A 1 367 ? 10.846 -24.259 20.649 1.00 69.75 367 ALA A C 1
ATOM 2944 O O . ALA A 1 367 ? 11.386 -24.872 19.726 1.00 69.75 367 ALA A O 1
ATOM 2945 N N . LYS A 1 368 ? 9.987 -23.251 20.447 1.00 70.69 368 LYS A N 1
ATOM 2946 C CA . LYS A 1 368 ? 9.562 -22.780 19.118 1.00 70.69 368 LYS A CA 1
ATOM 2947 C C . LYS A 1 368 ? 10.736 -22.261 18.292 1.00 70.69 368 LYS A C 1
ATOM 2949 O O . LYS A 1 368 ? 10.922 -22.685 17.156 1.00 70.69 368 LYS A O 1
ATOM 2954 N N . GLN A 1 369 ? 11.568 -21.395 18.877 1.00 69.62 369 GLN A N 1
ATOM 2955 C CA . GLN A 1 369 ? 12.766 -20.853 18.223 1.00 69.62 369 GLN A CA 1
ATOM 2956 C C . GLN A 1 369 ? 13.743 -21.962 17.822 1.00 69.62 369 GLN A C 1
ATOM 2958 O O . GLN A 1 369 ? 14.192 -21.996 16.679 1.00 69.62 369 GLN A O 1
ATOM 2963 N N . ARG A 1 370 ? 14.008 -22.929 18.714 1.00 74.31 370 ARG A N 1
ATOM 2964 C CA . ARG A 1 370 ? 14.859 -24.089 18.395 1.00 74.31 370 ARG A CA 1
ATOM 2965 C C . ARG A 1 370 ? 14.257 -24.977 17.309 1.00 74.31 370 ARG A C 1
ATOM 2967 O O . ARG A 1 370 ? 14.992 -25.463 16.455 1.00 74.31 370 ARG A O 1
ATOM 2974 N N . GLY A 1 371 ? 12.944 -25.198 17.327 1.00 73.62 371 GLY A N 1
ATOM 2975 C CA . GLY A 1 371 ? 12.253 -25.964 16.291 1.00 73.62 371 GLY A CA 1
ATOM 2976 C C . GLY A 1 371 ? 12.350 -25.295 14.919 1.00 73.62 371 GLY A C 1
ATOM 2977 O O . GLY A 1 371 ? 12.717 -25.949 13.945 1.00 73.62 371 GLY A O 1
ATOM 2978 N N . LEU A 1 372 ? 12.096 -23.985 14.847 1.00 72.81 372 LEU A N 1
ATOM 2979 C CA . LEU A 1 372 ? 12.200 -23.208 13.609 1.00 72.81 372 LEU A CA 1
ATOM 2980 C C . LEU A 1 372 ? 13.642 -23.124 13.099 1.00 72.81 372 LEU A C 1
ATOM 2982 O O . LEU A 1 372 ? 13.863 -23.281 11.902 1.00 72.81 372 LEU A O 1
ATOM 2986 N N . ALA A 1 373 ? 14.622 -22.949 13.990 1.00 71.56 373 ALA A N 1
ATOM 2987 C CA . ALA A 1 373 ? 16.038 -22.938 13.628 1.00 71.56 373 ALA A CA 1
ATOM 2988 C C . ALA A 1 373 ? 16.493 -24.287 13.046 1.00 71.56 373 ALA A C 1
ATOM 2990 O O . ALA A 1 373 ? 17.164 -24.316 12.018 1.00 71.56 373 ALA A O 1
ATOM 2991 N N . LYS A 1 374 ? 16.060 -25.412 13.636 1.00 72.88 374 LYS A N 1
ATOM 2992 C CA . LYS A 1 374 ? 16.310 -26.755 13.083 1.00 72.88 374 LYS A CA 1
ATOM 2993 C C . LYS A 1 374 ? 15.690 -26.932 11.699 1.00 72.88 374 LYS A C 1
ATOM 2995 O O . LYS A 1 374 ? 16.345 -27.449 10.800 1.00 72.88 374 LYS A O 1
ATOM 3000 N N . TRP A 1 375 ? 14.447 -26.484 11.521 1.00 74.25 375 TRP A N 1
ATOM 3001 C CA . TRP A 1 375 ? 13.778 -26.512 10.219 1.00 74.25 375 TRP A CA 1
ATOM 3002 C C . TRP A 1 375 ? 14.494 -25.656 9.181 1.00 74.25 375 TRP A C 1
ATOM 3004 O O . TRP A 1 375 ? 14.645 -26.084 8.039 1.00 74.25 375 TRP A O 1
ATOM 3014 N N . ARG A 1 376 ? 14.959 -24.470 9.578 1.00 70.19 376 ARG A N 1
ATOM 3015 C CA . ARG A 1 376 ? 15.700 -23.567 8.704 1.00 70.19 376 ARG A CA 1
ATOM 3016 C C . ARG A 1 376 ? 17.029 -24.175 8.270 1.00 70.19 376 ARG A C 1
ATOM 3018 O O . ARG A 1 376 ? 17.295 -24.202 7.077 1.00 70.19 376 ARG A O 1
ATOM 3025 N N . ALA A 1 377 ? 17.794 -24.735 9.205 1.00 67.81 377 ALA A N 1
ATOM 3026 C CA . ALA A 1 377 ? 19.058 -25.402 8.908 1.00 67.81 377 ALA A CA 1
ATOM 3027 C C . ALA A 1 377 ? 18.872 -26.597 7.955 1.00 67.81 377 ALA A C 1
ATOM 3029 O O . ALA A 1 377 ? 19.593 -26.707 6.968 1.00 67.81 377 ALA A O 1
ATOM 3030 N N . ALA A 1 378 ? 17.861 -27.443 8.189 1.00 66.62 378 ALA A N 1
ATOM 3031 C CA . ALA A 1 378 ? 17.556 -28.576 7.311 1.00 66.62 378 ALA A CA 1
ATOM 3032 C C . ALA A 1 378 ? 17.094 -28.131 5.909 1.00 66.62 378 ALA A C 1
ATOM 3034 O O . ALA A 1 378 ? 17.442 -28.750 4.902 1.00 66.62 378 ALA A O 1
ATOM 3035 N N . PHE A 1 379 ? 16.319 -27.046 5.827 1.00 68.69 379 PHE A N 1
ATOM 3036 C CA . PHE A 1 379 ? 15.905 -26.462 4.554 1.00 68.69 379 PHE A CA 1
ATOM 3037 C C . PHE A 1 379 ? 17.102 -25.891 3.788 1.00 68.69 379 PHE A C 1
ATOM 3039 O O . PHE A 1 379 ? 17.294 -26.230 2.620 1.00 68.69 379 PHE A O 1
ATOM 3046 N N . ASP A 1 380 ? 17.933 -25.089 4.450 1.00 65.38 380 ASP A N 1
ATOM 3047 C CA . ASP A 1 380 ? 19.119 -24.478 3.854 1.00 65.38 380 ASP A CA 1
ATOM 3048 C C . ASP A 1 380 ? 20.114 -25.556 3.392 1.00 65.38 380 ASP A C 1
ATOM 3050 O O . ASP A 1 380 ? 20.626 -25.476 2.274 1.00 65.38 380 ASP A O 1
ATOM 3054 N N . GLU A 1 381 ? 20.300 -26.630 4.164 1.00 69.62 381 GLU A N 1
ATOM 3055 C CA . GLU A 1 381 ? 21.082 -27.805 3.760 1.00 69.62 381 GLU A CA 1
ATOM 3056 C C . GLU A 1 381 ? 20.499 -28.481 2.510 1.00 69.62 381 GLU A C 1
ATOM 3058 O O . GLU A 1 381 ? 21.232 -28.776 1.566 1.00 69.62 381 GLU A O 1
ATOM 3063 N N . SER A 1 382 ? 19.178 -28.670 2.447 1.00 63.19 382 SER A N 1
ATOM 3064 C CA . SER A 1 382 ? 18.524 -29.313 1.298 1.00 63.19 382 SER A CA 1
ATOM 3065 C C . SER A 1 382 ? 18.594 -28.491 0.004 1.00 63.19 382 SER A C 1
ATOM 3067 O O . SER A 1 382 ? 18.622 -29.060 -1.088 1.00 63.19 382 SER A O 1
ATOM 3069 N N . VAL A 1 383 ? 18.636 -27.158 0.114 1.00 61.69 383 VAL A N 1
ATOM 3070 C CA . VAL A 1 383 ? 18.678 -26.232 -1.028 1.00 61.69 383 VAL A CA 1
ATOM 3071 C C . VAL A 1 383 ? 20.112 -25.961 -1.483 1.00 61.69 383 VAL A C 1
ATOM 3073 O O . VAL A 1 383 ? 20.357 -25.816 -2.680 1.00 61.69 383 VAL A O 1
ATOM 3076 N N . THR A 1 384 ? 21.059 -25.885 -0.547 1.00 69.25 384 THR A N 1
ATOM 3077 C CA . THR A 1 384 ? 22.442 -25.463 -0.827 1.00 69.25 384 THR A CA 1
ATOM 3078 C C . THR A 1 384 ? 23.448 -26.611 -0.858 1.00 69.25 384 THR A C 1
ATOM 3080 O O . THR A 1 384 ? 24.561 -26.413 -1.344 1.00 69.25 384 THR A O 1
ATOM 3083 N N . GLY A 1 385 ? 23.094 -27.790 -0.336 1.00 50.47 385 GLY A N 1
ATOM 3084 C CA . GLY A 1 385 ? 23.990 -28.941 -0.192 1.00 50.47 385 GLY A CA 1
ATOM 3085 C C . GLY A 1 385 ? 25.037 -28.806 0.920 1.00 50.47 385 GLY A C 1
ATOM 3086 O O . GLY A 1 385 ? 25.904 -29.671 1.026 1.00 50.47 385 GLY A O 1
ATOM 3087 N N . HIS A 1 386 ? 24.984 -27.744 1.730 1.00 49.34 386 HIS A N 1
ATOM 3088 C CA . HIS A 1 386 ? 25.926 -27.492 2.820 1.00 49.34 386 HIS A CA 1
ATOM 3089 C C . HIS A 1 386 ? 25.239 -27.691 4.176 1.00 49.34 386 HIS A C 1
ATOM 3091 O O . HIS A 1 386 ? 24.289 -26.978 4.496 1.00 49.34 386 HIS A O 1
ATOM 3097 N N . SER A 1 387 ? 25.736 -28.619 4.998 1.00 46.78 387 SER A N 1
ATOM 3098 C CA . SER A 1 387 ? 25.267 -28.773 6.378 1.00 46.78 387 SER A CA 1
ATOM 3099 C C . SER A 1 387 ? 25.730 -27.575 7.211 1.00 46.78 387 SER A C 1
ATOM 3101 O O . SER A 1 387 ? 26.922 -27.428 7.485 1.00 46.78 387 SER A O 1
ATOM 3103 N N . GLN A 1 388 ? 24.804 -26.712 7.633 1.00 48.75 388 GLN A N 1
ATOM 3104 C CA . GLN A 1 388 ? 25.095 -25.742 8.687 1.00 48.75 388 GLN A CA 1
ATOM 3105 C C . GLN A 1 388 ? 24.874 -26.402 10.049 1.00 48.75 388 GLN A C 1
ATOM 3107 O O . GLN A 1 388 ? 23.765 -26.819 10.384 1.00 48.75 388 GLN A O 1
ATOM 3112 N N . VAL A 1 389 ? 25.942 -26.507 10.840 1.00 42.72 389 VAL A N 1
ATOM 3113 C CA . VAL A 1 389 ? 25.853 -26.956 12.232 1.00 42.72 389 VAL A CA 1
ATOM 3114 C C . VAL A 1 389 ? 25.249 -25.822 13.052 1.00 42.72 389 VAL A C 1
ATOM 3116 O O . VAL A 1 389 ? 25.847 -24.760 13.189 1.00 42.72 389 VAL A O 1
ATOM 3119 N N . PHE A 1 390 ? 24.058 -26.052 13.598 1.00 43.25 390 PHE A N 1
ATOM 3120 C CA . PHE A 1 390 ? 23.467 -25.175 14.601 1.00 43.25 390 PHE A CA 1
ATOM 3121 C C . PHE A 1 390 ? 24.176 -25.409 15.942 1.00 43.25 390 PHE A C 1
ATOM 3123 O O . PHE A 1 390 ? 24.024 -26.478 16.535 1.00 43.25 390 PHE A O 1
ATOM 3130 N N . ASP A 1 391 ? 24.937 -24.425 16.423 1.00 44.94 391 ASP A N 1
ATOM 3131 C CA . ASP A 1 391 ? 25.682 -24.492 17.687 1.00 44.94 391 ASP A CA 1
ATOM 3132 C C . ASP A 1 391 ? 24.893 -23.961 18.895 1.00 44.94 391 ASP A C 1
ATOM 3134 O O . ASP A 1 391 ? 25.461 -23.721 19.949 1.00 44.94 391 ASP A O 1
ATOM 3138 N N . GLY A 1 392 ? 23.573 -23.796 18.789 1.00 43.78 392 GLY A N 1
ATOM 3139 C CA . GLY A 1 392 ? 22.699 -23.592 19.947 1.00 43.78 392 GLY A CA 1
ATOM 3140 C C . GLY A 1 392 ? 22.916 -22.327 20.785 1.00 43.78 392 GLY A C 1
ATOM 3141 O O . GLY A 1 392 ? 22.144 -22.148 21.722 1.00 43.78 392 GLY A O 1
ATOM 3142 N N . ASN A 1 393 ? 23.882 -21.463 20.461 1.00 37.94 393 ASN A N 1
ATOM 3143 C CA . ASN A 1 393 ? 24.267 -20.305 21.268 1.00 37.94 393 ASN A CA 1
ATOM 3144 C C . ASN A 1 393 ? 24.654 -19.112 20.378 1.00 37.94 393 ASN A C 1
ATOM 3146 O O . ASN A 1 393 ? 25.820 -18.748 20.268 1.00 37.94 393 ASN A O 1
ATOM 3150 N N . ALA A 1 394 ? 23.661 -18.436 19.814 1.00 30.97 394 ALA A N 1
ATOM 3151 C CA . ALA A 1 394 ? 23.805 -17.032 19.453 1.00 30.97 394 ALA A CA 1
ATOM 3152 C C . ALA A 1 394 ? 22.541 -16.314 19.927 1.00 30.97 394 ALA A C 1
ATOM 3154 O O . ALA A 1 394 ? 21.439 -16.633 19.475 1.00 30.97 394 ALA A O 1
ATOM 3155 N N . ALA A 1 395 ? 22.736 -15.473 20.944 1.00 32.56 395 ALA A N 1
ATOM 3156 C CA . ALA A 1 395 ? 21.726 -14.647 21.596 1.00 32.56 395 ALA A CA 1
ATOM 3157 C C . ALA A 1 395 ? 21.156 -13.579 20.659 1.00 32.56 395 ALA A C 1
ATOM 3159 O O . ALA A 1 395 ? 21.913 -13.118 19.773 1.00 32.56 395 ALA A O 1
#

Secondary structure (DSSP, 8-state):
-HHHHHHHHHHHSSS---SS-TTS-HHHHHHHHHHHHHHHHHHHHHHS-S-HHHHHHHHHHHHHHHHHHHTT---SHHHHHHHHHHHHHT--SHHHHHHHHHHHHHTT--B-SSHHHHHHHHHHHTHHHHHHHHHHTT---HHHHHHHHHHHHHHHHHHHHHHHHHHHHTT-B-S-HHHHHHTT--HHHHHTT--SHHHHHHHHHHHHHHHHHHHHHGGGGGTS-HHHHHHHHHHHHHHHHHHHHHHHTTT-TTT------HHHHHHHHHHHHHHHHHS--S---PPPPPPP-------------------HHHHHHHHHHHHHHT--TTTGGGGGS-HHHHHHHHHHHHHHHHHHHHT-TTS-HHHHHHHHHHHHHHHHHHHHS------S---

pLDDT: mean 78.53, std 21.0, range [26.89, 98.81]

Foldseek 3Di:
DLLVVLLCCVPVDPDPDCLPDVLDDPVLSSLSSLVVSLLVQLLCLLPVDPDLVSSLVVLVVSVVLLVCLVVVRRDDSSSVSNSVSCVVLVDDSPLSVLLSVLSNCVSPDQAAQAPVSLLVSLSRNFLSVQCSVCSSQNHNDPQLSLLSSLLRSLLVLLCLLLCLQVSLVVRHHSQHQVLLVVLVHHPVCSNVLPDDVSQLVSLVVSLVVSVVSLVSSVCSLVVGDLSVSLVSQLSSVVSVQSSVQCVVVSNSSNNHRRDRDPVNSLVSSVVSVVCSVVVDDPDDPDDDDDDDDDDDDDDDDDDDDDDPDDDLVSLLVVLLVQVVVVVDPVLVSCPPDDPVVNSVVSNVVSLSVQLVVLVDPPDDPLSSVVSVVVVVQVVCCVVPVDRDDDPSDDD

Radius of gyration: 24.68 Å; chains: 1; bounding box: 55×68×53 Å

Sequence (395 aa):
MARQYTRWLATHHYENFNVVSWLLPKALHQHFYNVYAYCRWADDLGDEVPDASRALELLTWWEHELDACYEGKPSHAVFVALRETIIAKDIPRQPFADLLKAFRQDQTVKRYPNWDAVLGYCVYSANPVGRLVLYLCGYGDEQRQRLSDATCTALQLANFWQDVSRDLDIGRIYIPLDAAAARGLSENDIVERRFDERYVGLMKDLIVRTRALFAEGRPLAKMVNGCLSVDVEMFARGGLAVLDAIEAKGYDTLHYRPAVSKLKQAALLSRALVAHLVGGNPRASGRLPEPAMARTQHPPGRDAAPLYRMNLAQSYEECHRIARASHSNFYYAFFLLPKPKRDALAALYAFMRLVDDVSDENQSLLAKQRGLAKWRAAFDESVTGHSQVFDGNAA